Protein AF-0000000077100700 (afdb_homodimer)

Structure (mmCIF, N/CA/C/O backbone):
data_AF-0000000077100700-model_v1
#
loop_
_entity.id
_entity.type
_entity.pdbx_description
1 polymer 'GroES-like protein'
#
loop_
_atom_site.group_PDB
_atom_site.id
_atom_site.type_symbol
_atom_site.label_atom_id
_atom_site.label_alt_id
_atom_site.label_comp_id
_atom_site.label_asym_id
_atom_site.label_entity_id
_atom_site.label_seq_id
_atom_site.pdbx_PDB_ins_code
_atom_site.Cartn_x
_atom_site.Cartn_y
_atom_site.Cartn_z
_atom_site.occupancy
_atom_site.B_iso_or_equiv
_atom_site.auth_seq_id
_atom_site.auth_comp_id
_atom_site.auth_asym_id
_atom_site.auth_atom_id
_atom_site.pdbx_PDB_model_num
ATOM 1 N N . MET A 1 1 ? 23 -36.312 -25.469 1 82.31 1 MET A N 1
ATOM 2 C CA . MET A 1 1 ? 21.547 -36.406 -25.547 1 82.31 1 MET A CA 1
ATOM 3 C C . MET A 1 1 ? 20.938 -35.125 -26.078 1 82.31 1 MET A C 1
ATOM 5 O O . MET A 1 1 ? 21.453 -34.031 -25.812 1 82.31 1 MET A O 1
ATOM 9 N N . LYS A 1 2 ? 19.906 -35.25 -26.875 1 90.5 2 LYS A N 1
ATOM 10 C CA . LYS A 1 2 ? 19.281 -34.094 -27.453 1 90.5 2 LYS A CA 1
ATOM 11 C C . LYS A 1 2 ? 17.969 -33.75 -26.734 1 90.5 2 LYS A C 1
ATOM 13 O O . LYS A 1 2 ? 17.328 -34.625 -26.156 1 90.5 2 LYS A O 1
ATOM 18 N N . ARG A 1 3 ? 17.703 -32.438 -26.766 1 91 3 ARG A N 1
ATOM 19 C CA . ARG A 1 3 ? 16.406 -32 -26.266 1 91 3 ARG A CA 1
ATOM 20 C C . ARG A 1 3 ? 15.719 -31.078 -27.281 1 91 3 ARG A C 1
ATOM 22 O O . ARG A 1 3 ? 16.391 -30.422 -28.078 1 91 3 ARG A O 1
ATOM 29 N N . ARG A 1 4 ? 14.43 -31.141 -27.25 1 93.12 4 ARG A N 1
ATOM 30 C CA . ARG A 1 4 ? 13.609 -30.172 -27.969 1 93.12 4 ARG A CA 1
ATOM 31 C C . ARG A 1 4 ? 13.203 -29.016 -27.078 1 93.12 4 ARG A C 1
ATOM 33 O O . ARG A 1 4 ? 12.773 -29.219 -25.938 1 93.12 4 ARG A O 1
ATOM 40 N N . ILE A 1 5 ? 13.398 -27.797 -27.562 1 94.12 5 ILE A N 1
ATOM 41 C CA . ILE A 1 5 ? 13.094 -26.609 -26.766 1 94.12 5 ILE A CA 1
ATOM 42 C C . ILE A 1 5 ? 12.273 -25.625 -27.594 1 94.12 5 ILE A C 1
ATOM 44 O O . ILE A 1 5 ? 12.547 -25.422 -28.781 1 94.12 5 ILE A O 1
ATOM 48 N N . ALA A 1 6 ? 11.242 -25.156 -27.031 1 96.38 6 ALA A N 1
ATOM 49 C CA . ALA A 1 6 ? 10.461 -24.078 -27.625 1 96.38 6 ALA A CA 1
ATOM 50 C C . ALA A 1 6 ? 10.906 -22.719 -27.078 1 96.38 6 ALA A C 1
ATOM 52 O O . ALA A 1 6 ? 10.773 -22.453 -25.875 1 96.38 6 ALA A O 1
ATOM 53 N N . LYS A 1 7 ? 11.391 -21.844 -27.891 1 96.19 7 LYS A N 1
ATOM 54 C CA . LYS A 1 7 ? 11.836 -20.516 -27.484 1 96.19 7 LYS A CA 1
ATOM 55 C C . LYS A 1 7 ? 11.023 -19.422 -28.172 1 96.19 7 LYS A C 1
ATOM 57 O O . LYS A 1 7 ? 10.578 -19.609 -29.312 1 96.19 7 LYS A O 1
ATOM 62 N N . LEU A 1 8 ? 10.773 -18.344 -27.422 1 96.38 8 LEU A N 1
ATOM 63 C CA . LEU A 1 8 ? 10.266 -17.125 -28.062 1 96.38 8 LEU A CA 1
ATOM 64 C C . LEU A 1 8 ? 11.328 -16.484 -28.953 1 96.38 8 LEU A C 1
ATOM 66 O O . LEU A 1 8 ? 12.445 -16.234 -28.5 1 96.38 8 LEU A O 1
ATOM 70 N N . THR A 1 9 ? 11.039 -16.266 -30.188 1 97.06 9 THR A N 1
ATOM 71 C CA . THR A 1 9 ? 11.953 -15.602 -31.109 1 97.06 9 THR A CA 1
ATOM 72 C C . THR A 1 9 ? 11.484 -14.188 -31.422 1 97.06 9 THR A C 1
ATOM 74 O O . THR A 1 9 ? 12.148 -13.453 -32.156 1 97.06 9 THR A O 1
ATOM 77 N N . GLY A 1 10 ? 10.461 -13.828 -30.953 1 96.12 10 GLY A N 1
ATOM 78 C CA . GLY A 1 10 ? 9.789 -12.539 -30.984 1 96.12 10 GLY A CA 1
ATOM 79 C C . GLY A 1 10 ? 8.5 -12.516 -30.172 1 96.12 10 GLY A C 1
ATOM 80 O O . GLY A 1 10 ? 8.125 -13.523 -29.578 1 96.12 10 GLY A O 1
ATOM 81 N N . PRO A 1 11 ? 7.891 -11.336 -30.172 1 95.69 11 PRO A N 1
ATOM 82 C CA . PRO A 1 11 ? 6.613 -11.305 -29.453 1 95.69 11 PRO A CA 1
ATOM 83 C C . PRO A 1 11 ? 5.613 -12.328 -29.984 1 95.69 11 PRO A C 1
ATOM 85 O O . PRO A 1 11 ? 5.406 -12.43 -31.203 1 95.69 11 PRO A O 1
ATOM 88 N N . LYS A 1 12 ? 5.121 -13.148 -29.125 1 96.25 12 LYS A N 1
ATOM 89 C CA . LYS A 1 12 ? 4.035 -14.102 -29.359 1 96.25 12 LYS A CA 1
ATOM 90 C C . LYS A 1 12 ? 4.449 -15.172 -30.359 1 96.25 12 LYS A C 1
ATOM 92 O O . LYS A 1 12 ? 3.598 -15.797 -31 1 96.25 12 LYS A O 1
ATOM 97 N N . THR A 1 13 ? 5.789 -15.375 -30.516 1 96.88 13 THR A N 1
ATOM 98 C CA . THR A 1 13 ? 6.25 -16.297 -31.547 1 96.88 13 THR A CA 1
ATOM 99 C C . THR A 1 13 ? 7.188 -17.344 -30.938 1 96.88 13 THR A C 1
ATOM 101 O O . THR A 1 13 ? 8.352 -17.047 -30.672 1 96.88 13 THR A O 1
ATOM 104 N N . PHE A 1 14 ? 6.664 -18.562 -30.859 1 97.06 14 PHE A N 1
ATOM 105 C CA . PHE A 1 14 ? 7.488 -19.688 -30.438 1 97.06 14 PHE A CA 1
ATOM 106 C C . PHE A 1 14 ? 8.086 -20.406 -31.625 1 97.06 14 PHE A C 1
ATOM 108 O O . PHE A 1 14 ? 7.406 -20.594 -32.656 1 97.06 14 PHE A O 1
ATOM 115 N N . GLU A 1 15 ? 9.289 -20.75 -31.531 1 97.19 15 GLU A N 1
ATOM 116 C CA . GLU A 1 15 ? 9.953 -21.656 -32.469 1 97.19 15 GLU A CA 1
ATOM 117 C C . GLU A 1 15 ? 10.617 -22.812 -31.734 1 97.19 15 GLU A C 1
ATOM 119 O O . GLU A 1 15 ? 11.141 -22.641 -30.625 1 97.19 15 GLU A O 1
ATOM 124 N N . PHE A 1 16 ? 10.617 -23.984 -32.406 1 96.75 16 PHE A N 1
ATOM 125 C CA . PHE A 1 16 ? 11.203 -25.188 -31.812 1 96.75 16 PHE A CA 1
ATOM 126 C C . PHE A 1 16 ? 12.625 -25.391 -32.312 1 96.75 16 PHE A C 1
ATOM 128 O O . PHE A 1 16 ? 12.891 -25.234 -33.5 1 96.75 16 PHE A O 1
ATOM 135 N N . PHE A 1 17 ? 13.43 -25.688 -31.391 1 95.44 17 PHE A N 1
ATOM 136 C CA . PHE A 1 17 ? 14.82 -26 -31.688 1 95.44 17 PHE A CA 1
ATOM 137 C C . PHE A 1 17 ? 15.203 -27.359 -31.125 1 95.44 17 PHE A C 1
ATOM 139 O O . PHE A 1 17 ? 14.609 -27.828 -30.156 1 95.44 17 PHE A O 1
ATOM 146 N N . GLU A 1 18 ? 16.141 -28 -31.828 1 94.75 18 GLU A N 1
ATOM 147 C CA . GLU A 1 18 ? 16.828 -29.172 -31.281 1 94.75 18 GLU A CA 1
ATOM 148 C C . GLU A 1 18 ? 18.219 -28.812 -30.797 1 94.75 18 GLU A C 1
ATOM 150 O O . GLU A 1 18 ? 19.016 -28.25 -31.547 1 94.75 18 GLU A O 1
ATOM 155 N N . GLU A 1 19 ? 18.375 -29.125 -29.5 1 93.19 19 GLU A N 1
ATOM 156 C CA . GLU A 1 19 ? 19.672 -28.781 -28.922 1 93.19 19 GLU A CA 1
ATOM 157 C C . GLU A 1 19 ? 20.297 -29.984 -28.219 1 93.19 19 GLU A C 1
ATOM 159 O O . GLU A 1 19 ? 19.578 -30.891 -27.766 1 93.19 19 GLU A O 1
ATOM 164 N N . ASP A 1 20 ? 21.656 -29.969 -28.234 1 93.69 20 ASP A N 1
ATOM 165 C CA . ASP A 1 20 ? 22.375 -30.953 -27.406 1 93.69 20 ASP A CA 1
ATOM 166 C C . ASP A 1 20 ? 22.359 -30.531 -25.938 1 93.69 20 ASP A C 1
ATOM 168 O O . ASP A 1 20 ? 22.578 -29.359 -25.609 1 93.69 20 ASP A O 1
ATOM 172 N N . LEU A 1 21 ? 22.062 -31.5 -25.125 1 93.19 21 LEU A N 1
ATOM 173 C CA . LEU A 1 21 ? 22.156 -31.219 -23.688 1 93.19 21 LEU A CA 1
ATOM 174 C C . LEU A 1 21 ? 23.625 -31.188 -23.25 1 93.19 21 LEU A C 1
ATOM 176 O O . LEU A 1 21 ? 24.406 -32.062 -23.641 1 93.19 21 LEU A O 1
ATOM 180 N N . PRO A 1 22 ? 23.922 -30.172 -22.5 1 91.31 22 PRO A N 1
ATOM 181 C CA . PRO A 1 22 ? 25.281 -30.203 -21.938 1 91.31 22 PRO A CA 1
ATOM 182 C C . PRO A 1 22 ? 25.5 -31.391 -21 1 91.31 22 PRO A C 1
ATOM 184 O O . PRO A 1 22 ? 24.547 -32.031 -20.547 1 91.31 22 PRO A O 1
ATOM 187 N N . GLU A 1 23 ? 26.766 -31.594 -20.797 1 93.94 23 GLU A N 1
ATOM 188 C CA . GLU A 1 23 ? 27.094 -32.625 -19.828 1 93.94 23 GLU A CA 1
ATOM 189 C C . GLU A 1 23 ? 26.609 -32.25 -18.438 1 93.94 23 GLU A C 1
ATOM 191 O O . GLU A 1 23 ? 26.719 -31.078 -18.031 1 93.94 23 GLU A O 1
ATOM 196 N N . LEU A 1 24 ? 26.062 -33.219 -17.766 1 95.5 24 LEU A N 1
ATOM 197 C CA . LEU A 1 24 ? 25.578 -33 -16.406 1 95.5 24 LEU A CA 1
ATOM 198 C C . LEU A 1 24 ? 26.719 -32.812 -15.43 1 95.5 24 LEU A C 1
ATOM 200 O O . LEU A 1 24 ? 27.609 -33.656 -15.312 1 95.5 24 LEU A O 1
ATOM 204 N N . LYS A 1 25 ? 26.734 -31.641 -14.68 1 95.25 25 LYS A N 1
ATOM 205 C CA . LYS A 1 25 ? 27.766 -31.359 -13.688 1 95.25 25 LYS A CA 1
ATOM 206 C C . LYS A 1 25 ? 27.5 -32.094 -12.383 1 95.25 25 LYS A C 1
ATOM 208 O O . LYS A 1 25 ? 26.406 -32.656 -12.18 1 95.25 25 LYS A O 1
ATOM 213 N N . SER A 1 26 ? 28.484 -32.125 -11.5 1 96.06 26 SER A N 1
ATOM 214 C CA . SER A 1 26 ? 28.438 -32.938 -10.289 1 96.06 26 SER A CA 1
ATOM 215 C C . SER A 1 26 ? 27.328 -32.469 -9.359 1 96.06 26 SER A C 1
ATOM 217 O O . SER A 1 26 ? 26.781 -33.281 -8.602 1 96.06 26 SER A O 1
ATOM 219 N N . ASP A 1 27 ? 26.938 -31.297 -9.398 1 95.69 27 ASP A N 1
ATOM 220 C CA . ASP A 1 27 ? 25.953 -30.75 -8.469 1 95.69 27 ASP A CA 1
ATOM 221 C C . ASP A 1 27 ? 24.609 -30.484 -9.156 1 95.69 27 ASP A C 1
ATOM 223 O O . ASP A 1 27 ? 23.766 -29.766 -8.633 1 95.69 27 ASP A O 1
ATOM 227 N N . GLU A 1 28 ? 24.438 -31.062 -10.289 1 96.75 28 GLU A N 1
ATOM 228 C CA . GLU A 1 28 ? 23.25 -30.797 -11.086 1 96.75 28 GLU A CA 1
ATOM 229 C C . GLU A 1 28 ? 22.359 -32.031 -11.18 1 96.75 28 GLU A C 1
ATOM 231 O O . GLU A 1 28 ? 22.797 -33.156 -10.883 1 96.75 28 GLU A O 1
ATOM 236 N N . ILE A 1 29 ? 21.125 -31.797 -11.531 1 96.88 29 ILE A N 1
ATOM 237 C CA . ILE A 1 29 ? 20.141 -32.844 -11.789 1 96.88 29 ILE A CA 1
ATOM 238 C C . ILE A 1 29 ? 19.531 -32.656 -13.18 1 96.88 29 ILE A C 1
ATOM 240 O O . ILE A 1 29 ? 19.344 -31.531 -13.625 1 96.88 29 ILE A O 1
ATOM 244 N N . LEU A 1 30 ? 19.328 -33.75 -13.852 1 96.88 30 LEU A N 1
ATOM 245 C CA . LEU A 1 30 ? 18.578 -33.781 -15.109 1 96.88 30 LEU A CA 1
ATOM 246 C C . LEU A 1 30 ? 17.109 -34.094 -14.867 1 96.88 30 LEU A C 1
ATOM 248 O O . LEU A 1 30 ? 16.797 -35.156 -14.32 1 96.88 30 LEU A O 1
ATOM 252 N N . LEU A 1 31 ? 16.266 -33.219 -15.242 1 96.75 31 LEU A N 1
ATOM 253 C CA . LEU A 1 31 ? 14.828 -33.375 -15.023 1 96.75 31 LEU A CA 1
ATOM 254 C C . LEU A 1 31 ? 14.109 -33.688 -16.328 1 96.75 31 LEU A C 1
ATOM 256 O O . LEU A 1 31 ? 14.359 -33.062 -17.359 1 96.75 31 LEU A O 1
ATOM 260 N N . LYS A 1 32 ? 13.352 -34.688 -16.234 1 97 32 LYS A N 1
ATOM 261 C CA . LYS A 1 32 ? 12.375 -34.938 -17.297 1 97 32 LYS A CA 1
ATOM 262 C C . LYS A 1 32 ? 11.031 -34.312 -16.969 1 97 32 LYS A C 1
ATOM 264 O O . LYS A 1 32 ? 10.352 -34.719 -16.016 1 97 32 LYS A O 1
ATOM 269 N N . MET A 1 33 ? 10.609 -33.406 -17.781 1 97.44 33 MET A N 1
ATOM 270 C CA . MET A 1 33 ? 9.422 -32.594 -17.5 1 97.44 33 MET A CA 1
ATOM 271 C C . MET A 1 33 ? 8.156 -33.438 -17.656 1 97.44 33 MET A C 1
ATOM 273 O O . MET A 1 33 ? 8.047 -34.25 -18.578 1 97.44 33 MET A O 1
ATOM 277 N N . VAL A 1 34 ? 7.25 -33.281 -16.719 1 97.88 34 VAL A N 1
ATOM 278 C CA . VAL A 1 34 ? 5.934 -33.906 -16.766 1 97.88 34 VAL A CA 1
ATOM 279 C C . VAL A 1 34 ? 4.879 -32.875 -17.141 1 97.88 34 VAL A C 1
ATOM 281 O O . VAL A 1 34 ? 4.074 -33.094 -18.047 1 97.88 34 VAL A O 1
ATOM 284 N N . SER A 1 35 ? 4.938 -31.797 -16.469 1 98.06 35 SER A N 1
ATOM 285 C CA . SER A 1 35 ? 4.051 -30.672 -16.766 1 98.06 35 SER A CA 1
ATOM 286 C C . SER A 1 35 ? 4.656 -29.359 -16.297 1 98.06 35 SER A C 1
ATOM 288 O O . SER A 1 35 ? 5.648 -29.344 -15.57 1 98.06 35 SER A O 1
ATOM 290 N N . ALA A 1 36 ? 4.164 -28.266 -16.766 1 98.06 36 ALA A N 1
ATOM 291 C CA . ALA A 1 36 ? 4.492 -26.906 -16.328 1 98.06 36 ALA A CA 1
ATOM 292 C C . ALA A 1 36 ? 3.254 -26.016 -16.328 1 98.06 36 ALA A C 1
ATOM 294 O O . ALA A 1 36 ? 2.51 -25.969 -17.312 1 98.06 36 ALA A O 1
ATOM 295 N N . GLY A 1 37 ? 3.061 -25.391 -15.219 1 97.75 37 GLY A N 1
ATOM 296 C CA . GLY A 1 37 ? 1.892 -24.531 -15.109 1 97.75 37 GLY A CA 1
ATOM 297 C C . GLY A 1 37 ? 2.018 -23.25 -15.914 1 97.75 37 GLY A C 1
ATOM 298 O O . GLY A 1 37 ? 3.094 -22.641 -15.969 1 97.75 37 GLY A O 1
ATOM 299 N N . LEU A 1 38 ? 0.9 -22.891 -16.547 1 96.62 38 LEU A N 1
ATOM 300 C CA . LEU A 1 38 ? 0.813 -21.594 -17.203 1 96.62 38 LEU A CA 1
ATOM 301 C C . LEU A 1 38 ? 0.55 -20.484 -16.203 1 96.62 38 LEU A C 1
ATOM 303 O O . LEU A 1 38 ? -0.327 -20.609 -15.344 1 96.62 38 LEU A O 1
ATOM 307 N N . CYS A 1 39 ? 1.289 -19.453 -16.281 1 92.94 39 CYS A N 1
ATOM 308 C CA . CYS A 1 39 ? 1.167 -18.359 -15.32 1 92.94 39 CYS A CA 1
ATOM 309 C C . CYS A 1 39 ? 1.046 -17.016 -16.031 1 92.94 39 CYS A C 1
ATOM 311 O O . CYS A 1 39 ? 1.81 -16.734 -16.953 1 92.94 39 CYS A O 1
ATOM 313 N N . HIS A 1 40 ? 0.16 -16.156 -15.562 1 88.19 40 HIS A N 1
ATOM 314 C CA . HIS A 1 40 ? -0.068 -14.844 -16.156 1 88.19 40 HIS A CA 1
ATOM 315 C C . HIS A 1 40 ? 1.172 -13.961 -16.047 1 88.19 40 HIS A C 1
ATOM 317 O O . HIS A 1 40 ? 1.341 -13.023 -16.828 1 88.19 40 HIS A O 1
ATOM 323 N N . SER A 1 41 ? 2.043 -14.227 -15.094 1 84.12 41 SER A N 1
ATOM 324 C CA . SER A 1 41 ? 3.254 -13.438 -14.93 1 84.12 41 SER A CA 1
ATOM 325 C C . SER A 1 41 ? 4.211 -13.633 -16.109 1 84.12 41 SER A C 1
ATOM 327 O O . SER A 1 41 ? 5.168 -12.875 -16.266 1 84.12 41 SER A O 1
ATOM 329 N N . ASP A 1 42 ? 3.971 -14.578 -16.969 1 89 42 ASP A N 1
ATOM 330 C CA . ASP A 1 42 ? 4.805 -14.828 -18.141 1 89 42 ASP A CA 1
ATOM 331 C C . ASP A 1 42 ? 4.324 -14.016 -19.344 1 89 42 ASP A C 1
ATOM 333 O O . ASP A 1 42 ? 5.012 -13.938 -20.359 1 89 42 ASP A O 1
ATOM 337 N N . ILE A 1 43 ? 3.182 -13.367 -19.203 1 88.81 43 ILE A N 1
ATOM 338 C CA . ILE A 1 43 ? 2.523 -12.742 -20.344 1 88.81 43 ILE A CA 1
ATOM 339 C C . ILE A 1 43 ? 3.363 -11.562 -20.844 1 88.81 43 ILE A C 1
ATOM 341 O O . ILE A 1 43 ? 3.562 -11.406 -22.062 1 88.81 43 ILE A O 1
ATOM 345 N N . PRO A 1 44 ? 3.877 -10.758 -19.922 1 85.5 44 PRO A N 1
ATOM 346 C CA . PRO A 1 44 ? 4.691 -9.656 -20.438 1 85.5 44 PRO A CA 1
ATOM 347 C C . PRO A 1 44 ? 5.859 -10.141 -21.297 1 85.5 44 PRO A C 1
ATOM 349 O O . PRO A 1 44 ? 6.148 -9.555 -22.344 1 85.5 44 PRO A O 1
ATOM 352 N N . ALA A 1 45 ? 6.496 -11.164 -20.891 1 88.19 45 ALA A N 1
ATOM 353 C CA . ALA A 1 45 ? 7.574 -11.734 -21.688 1 88.19 45 ALA A CA 1
ATOM 354 C C . ALA A 1 45 ? 7.051 -12.289 -23.016 1 88.19 45 ALA A C 1
ATOM 356 O O . ALA A 1 45 ? 7.652 -12.07 -24.062 1 88.19 45 ALA A O 1
ATOM 357 N N . TYR A 1 46 ? 5.953 -12.945 -23 1 92.75 46 TYR A N 1
ATOM 358 C CA . TYR A 1 46 ? 5.316 -13.492 -24.188 1 92.75 46 TYR A CA 1
ATOM 359 C C . TYR A 1 46 ? 4.961 -12.391 -25.172 1 92.75 46 TYR A C 1
ATOM 361 O O . TYR A 1 46 ? 5.18 -12.531 -26.375 1 92.75 46 TYR A O 1
ATOM 369 N N . MET A 1 47 ? 4.484 -11.297 -24.594 1 91.75 47 MET A N 1
ATOM 370 C CA . MET A 1 47 ? 4.047 -10.172 -25.422 1 91.75 47 MET A CA 1
ATOM 371 C C . MET A 1 47 ? 5.238 -9.336 -25.891 1 91.75 47 MET A C 1
ATOM 373 O O . MET A 1 47 ? 5.098 -8.469 -26.75 1 91.75 47 MET A O 1
ATOM 377 N N . GLY A 1 48 ? 6.387 -9.539 -25.297 1 89.88 48 GLY A N 1
ATOM 378 C CA . GLY A 1 48 ? 7.586 -8.797 -25.672 1 89.88 48 GLY A CA 1
ATOM 379 C C . GLY A 1 48 ? 7.672 -7.438 -25.016 1 89.88 48 GLY A C 1
ATOM 380 O O . GLY A 1 48 ? 8.406 -6.562 -25.484 1 89.88 48 GLY A O 1
ATOM 381 N N . THR A 1 49 ? 6.898 -7.215 -23.953 1 84.69 49 THR A N 1
ATOM 382 C CA . THR A 1 49 ? 6.863 -5.902 -23.328 1 84.69 49 THR A CA 1
ATOM 383 C C . THR A 1 49 ? 7.93 -5.801 -22.234 1 84.69 49 THR A C 1
ATOM 385 O O . THR A 1 49 ? 8.586 -4.766 -22.094 1 84.69 49 THR A O 1
ATOM 388 N N . SER A 1 50 ? 8.109 -6.793 -21.484 1 81.12 50 SER A N 1
ATOM 389 C CA . SER A 1 50 ? 9.102 -6.754 -20.406 1 81.12 50 SER A CA 1
ATOM 390 C C . SER A 1 50 ? 9.508 -8.164 -19.969 1 81.12 50 SER A C 1
ATOM 392 O O . SER A 1 50 ? 8.82 -9.133 -20.297 1 81.12 50 SER A O 1
ATOM 394 N N . ALA A 1 51 ? 10.648 -8.18 -19.391 1 78.5 51 ALA A N 1
ATOM 395 C CA . ALA A 1 51 ? 11.18 -9.391 -18.766 1 78.5 51 ALA A CA 1
ATOM 396 C C . ALA A 1 51 ? 11.906 -9.07 -17.469 1 78.5 51 ALA A C 1
ATOM 398 O O . ALA A 1 51 ? 12.18 -7.906 -17.172 1 78.5 51 ALA A O 1
ATOM 399 N N . MET A 1 52 ? 11.969 -10.117 -16.688 1 74.56 52 MET A N 1
ATOM 400 C CA . MET A 1 52 ? 12.758 -9.945 -15.469 1 74.56 52 MET A CA 1
ATOM 401 C C . MET A 1 52 ? 14.242 -10.117 -15.75 1 74.56 52 MET A C 1
ATOM 403 O O . MET A 1 52 ? 14.633 -10.984 -16.531 1 74.56 52 MET A O 1
ATOM 407 N N . GLY A 1 53 ? 14.992 -9.188 -15.242 1 73.75 53 GLY A N 1
ATOM 408 C CA . GLY A 1 53 ? 16.438 -9.219 -15.414 1 73.75 53 GLY A CA 1
ATOM 409 C C . GLY A 1 53 ? 17.172 -8.305 -14.453 1 73.75 53 GLY A C 1
ATOM 410 O O . GLY A 1 53 ? 16.656 -7.992 -13.375 1 73.75 53 GLY A O 1
ATOM 411 N N . ARG A 1 54 ? 18.344 -8.086 -14.656 1 74.81 54 ARG A N 1
ATOM 412 C CA . ARG A 1 54 ? 19.172 -7.227 -13.805 1 74.81 54 ARG A CA 1
ATOM 413 C C . ARG A 1 54 ? 19.484 -5.906 -14.508 1 74.81 54 ARG A C 1
ATOM 415 O O . ARG A 1 54 ? 19.719 -5.879 -15.719 1 74.81 54 ARG A O 1
ATOM 422 N N . ASN A 1 55 ? 19.359 -4.84 -13.719 1 72.19 55 ASN A N 1
ATOM 423 C CA . ASN A 1 55 ? 19.719 -3.541 -14.266 1 72.19 55 ASN A CA 1
ATOM 424 C C . ASN A 1 55 ? 21.234 -3.346 -14.289 1 72.19 55 ASN A C 1
ATOM 426 O O . ASN A 1 55 ? 21.984 -4.234 -13.883 1 72.19 55 ASN A O 1
ATOM 430 N N . PRO A 1 56 ? 21.656 -2.24 -14.836 1 73 56 PRO A N 1
ATOM 431 C CA . PRO A 1 56 ? 23.094 -2.002 -14.961 1 73 56 PRO A CA 1
ATOM 432 C C . PRO A 1 56 ? 23.797 -1.961 -13.602 1 73 56 PRO A C 1
ATOM 434 O O . PRO A 1 56 ? 25.016 -2.178 -13.531 1 73 56 PRO A O 1
ATOM 437 N N . LEU A 1 57 ? 23.094 -1.67 -12.578 1 71.5 57 LEU A N 1
ATOM 438 C CA . LEU A 1 57 ? 23.688 -1.606 -11.25 1 71.5 57 LEU A CA 1
ATOM 439 C C . LEU A 1 57 ? 23.734 -2.988 -10.602 1 71.5 57 LEU A C 1
ATOM 441 O O . LEU A 1 57 ? 24.25 -3.148 -9.5 1 71.5 57 LEU A O 1
ATOM 445 N N . GLY A 1 58 ? 23.125 -3.984 -11.281 1 69.06 58 GLY A N 1
ATOM 446 C CA . GLY A 1 58 ? 23.25 -5.367 -10.844 1 69.06 58 GLY A CA 1
ATOM 447 C C . GLY A 1 58 ? 22.062 -5.836 -10.016 1 69.06 58 GLY A C 1
ATOM 448 O O . GLY A 1 58 ? 22.031 -6.969 -9.539 1 69.06 58 GLY A O 1
ATOM 449 N N . TYR A 1 59 ? 21.109 -4.934 -9.945 1 70.12 59 TYR A N 1
ATOM 450 C CA . TYR A 1 59 ? 19.938 -5.336 -9.172 1 70.12 59 TYR A CA 1
ATOM 451 C C . TYR A 1 59 ? 18.812 -5.797 -10.086 1 70.12 59 TYR A C 1
ATOM 453 O O . TYR A 1 59 ? 18.797 -5.469 -11.273 1 70.12 59 TYR A O 1
ATOM 461 N N . GLU A 1 60 ? 17.969 -6.656 -9.555 1 69.94 60 GLU A N 1
ATOM 462 C CA . GLU A 1 60 ? 16.828 -7.145 -10.32 1 69.94 60 GLU A CA 1
ATOM 463 C C . GLU A 1 60 ? 15.93 -5.996 -10.773 1 69.94 60 GLU A C 1
ATOM 465 O O . GLU A 1 60 ? 15.688 -5.055 -10.008 1 69.94 60 GLU A O 1
ATOM 470 N N . ASP A 1 61 ? 15.633 -5.984 -12.008 1 74.31 61 ASP A N 1
ATOM 471 C CA . ASP A 1 61 ? 14.797 -4.953 -12.609 1 74.31 61 ASP A CA 1
ATOM 472 C C . ASP A 1 61 ? 14.023 -5.508 -13.805 1 74.31 61 ASP A C 1
ATOM 474 O O . ASP A 1 61 ? 14.234 -6.652 -14.211 1 74.31 61 ASP A O 1
ATOM 478 N N . VAL A 1 62 ? 13.102 -4.723 -14.266 1 74.88 62 VAL A N 1
ATOM 479 C CA . VAL A 1 62 ? 12.398 -5.023 -15.508 1 74.88 62 VAL A CA 1
ATOM 480 C C . VAL A 1 62 ? 13.266 -4.621 -16.703 1 74.88 62 VAL A C 1
ATOM 482 O O . VAL A 1 62 ? 13.773 -3.496 -16.766 1 74.88 62 VAL A O 1
ATOM 485 N N . VAL A 1 63 ? 13.5 -5.582 -17.531 1 80.75 63 VAL A N 1
ATOM 486 C CA . VAL A 1 63 ? 14.336 -5.316 -18.703 1 80.75 63 VAL A CA 1
ATOM 487 C C . VAL A 1 63 ? 13.57 -5.68 -19.984 1 80.75 63 VAL A C 1
ATOM 489 O O . VAL A 1 63 ? 12.484 -6.254 -19.922 1 80.75 63 VAL A O 1
ATOM 492 N N . LYS A 1 64 ? 14.156 -5.23 -21.047 1 84.19 64 LYS A N 1
ATOM 493 C CA . LYS A 1 64 ? 13.625 -5.668 -22.344 1 84.19 64 LYS A CA 1
ATOM 494 C C . LYS A 1 64 ? 13.953 -7.137 -22.594 1 84.19 64 LYS A C 1
ATOM 496 O O . LYS A 1 64 ? 15.055 -7.59 -22.297 1 84.19 64 LYS A O 1
ATOM 501 N N . PRO A 1 65 ? 12.922 -7.848 -23.172 1 88.38 65 PRO A N 1
ATOM 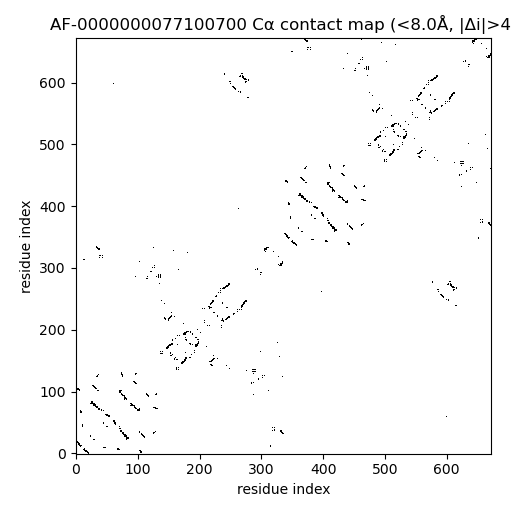502 C CA . PRO A 1 65 ? 13.211 -9.25 -23.5 1 88.38 65 PRO A CA 1
ATOM 503 C C . PRO A 1 65 ? 14.344 -9.398 -24.5 1 88.38 65 PRO A C 1
ATOM 505 O O . PRO A 1 65 ? 14.469 -8.594 -25.438 1 88.38 65 PRO A O 1
ATOM 508 N N . HIS A 1 66 ? 15.133 -10.375 -24.281 1 90.31 66 HIS A N 1
ATOM 509 C CA . HIS A 1 66 ? 16.203 -10.742 -25.203 1 90.31 66 HIS A CA 1
ATOM 510 C C . HIS A 1 66 ? 15.922 -12.086 -25.875 1 90.31 66 HIS A C 1
ATOM 512 O O . HIS A 1 66 ? 16.016 -13.133 -25.234 1 90.31 66 HIS A O 1
ATOM 518 N N . TYR A 1 67 ? 15.734 -12.047 -27.188 1 92.94 67 TYR A N 1
ATOM 519 C CA . TYR A 1 67 ? 15.367 -13.25 -27.922 1 92.94 67 TYR A CA 1
ATOM 520 C C . TYR A 1 67 ? 16.594 -13.93 -28.5 1 92.94 67 TYR A C 1
ATOM 522 O O . TYR A 1 67 ? 17.578 -13.273 -28.844 1 92.94 67 TYR A O 1
ATOM 530 N N . PRO A 1 68 ? 16.656 -15.297 -28.797 1 94 68 PRO A N 1
ATOM 531 C CA . PRO A 1 68 ? 15.586 -16.203 -28.359 1 94 68 PRO A CA 1
ATOM 532 C C . PRO A 1 68 ? 15.609 -16.469 -26.859 1 94 68 PRO A C 1
ATOM 534 O O . PRO A 1 68 ? 16.672 -16.438 -26.234 1 94 68 PRO A O 1
ATOM 537 N N . MET A 1 69 ? 14.469 -16.703 -26.281 1 92.81 69 MET A N 1
ATOM 538 C CA . MET A 1 69 ? 14.43 -16.953 -24.844 1 92.81 69 MET A CA 1
ATOM 539 C C . MET A 1 69 ? 13.367 -18 -24.5 1 92.81 69 MET A C 1
ATOM 541 O O . MET A 1 69 ? 12.328 -18.078 -25.156 1 92.81 69 MET A O 1
ATOM 545 N N . GLY A 1 70 ? 13.672 -18.828 -23.531 1 92.31 70 GLY A N 1
ATOM 546 C CA . GLY A 1 70 ? 12.672 -19.719 -22.938 1 92.31 70 GLY A CA 1
ATOM 547 C C . GLY A 1 70 ? 11.859 -19.047 -21.844 1 92.31 70 GLY A C 1
ATOM 548 O O . GLY A 1 70 ? 12.234 -17.984 -21.344 1 92.31 70 GLY A O 1
ATOM 549 N N . ILE A 1 71 ? 10.688 -19.703 -21.516 1 93.19 71 ILE A N 1
ATOM 550 C CA . ILE A 1 71 ? 9.852 -19.109 -20.484 1 93.19 71 ILE A CA 1
ATOM 551 C C . ILE A 1 71 ? 9.219 -20.219 -19.641 1 93.19 71 ILE A C 1
ATOM 553 O O . ILE A 1 71 ? 9.352 -21.406 -19.953 1 93.19 71 ILE A O 1
ATOM 557 N N . GLY A 1 72 ? 8.648 -19.797 -18.516 1 93.5 72 GLY A N 1
ATOM 558 C CA . GLY A 1 72 ? 8.008 -20.719 -17.594 1 93.5 72 GLY A CA 1
ATOM 559 C C . GLY A 1 72 ? 8.758 -20.859 -16.281 1 93.5 72 GLY A C 1
ATOM 560 O O . GLY A 1 72 ? 9.984 -20.75 -16.25 1 93.5 72 GLY A O 1
ATOM 561 N N . HIS A 1 73 ? 7.953 -21.203 -15.188 1 93.62 73 HIS A N 1
ATOM 562 C CA . HIS A 1 73 ? 8.625 -21.281 -13.898 1 93.62 73 HIS A CA 1
ATOM 563 C C . HIS A 1 73 ? 7.871 -22.203 -12.945 1 93.62 73 HIS A C 1
ATOM 565 O O . HIS A 1 73 ? 8.156 -22.219 -11.742 1 93.62 73 HIS A O 1
ATOM 571 N N . GLU A 1 74 ? 6.898 -22.984 -13.438 1 96.5 74 GLU A N 1
ATOM 572 C CA . GLU A 1 74 ? 6.09 -23.844 -12.586 1 96.5 74 GLU A CA 1
ATOM 573 C C . GLU A 1 74 ? 6.211 -25.312 -13 1 96.5 74 GLU A C 1
ATOM 575 O O . GLU A 1 74 ? 5.246 -25.906 -13.484 1 96.5 74 GLU A O 1
ATOM 580 N N . PRO A 1 75 ? 7.25 -25.938 -12.609 1 96.81 75 PRO A N 1
ATOM 581 C CA . PRO A 1 75 ? 7.52 -27.281 -13.125 1 96.81 75 PRO A CA 1
ATOM 582 C C . PRO A 1 75 ? 6.941 -28.391 -12.234 1 96.81 75 PRO A C 1
ATOM 584 O O . PRO A 1 75 ? 6.84 -28.203 -11.016 1 96.81 75 PRO A O 1
ATOM 587 N N . THR A 1 76 ? 6.555 -29.5 -12.828 1 98 76 THR A N 1
ATOM 588 C CA . THR A 1 76 ? 6.574 -30.844 -12.281 1 98 76 THR A CA 1
ATOM 589 C C . THR A 1 76 ? 7.438 -31.766 -13.133 1 98 76 THR A C 1
ATOM 591 O O . THR A 1 76 ? 7.402 -31.703 -14.359 1 98 76 THR A O 1
ATOM 594 N N . ALA A 1 77 ? 8.258 -32.531 -12.469 1 97.88 77 ALA A N 1
ATOM 595 C CA . ALA A 1 77 ? 9.219 -33.312 -13.242 1 97.88 77 ALA A CA 1
ATOM 596 C C . ALA A 1 77 ? 9.625 -34.594 -12.492 1 97.88 77 ALA A C 1
ATOM 598 O O . ALA A 1 77 ? 9.297 -34.75 -11.312 1 97.88 77 ALA A O 1
ATOM 599 N N . VAL A 1 78 ? 10.281 -35.438 -13.25 1 97.81 78 VAL A N 1
ATOM 600 C CA . VAL A 1 78 ? 10.922 -36.625 -12.68 1 97.81 78 VAL A CA 1
ATOM 601 C C . VAL A 1 78 ? 12.438 -36.531 -12.867 1 97.81 78 VAL A C 1
ATOM 603 O O . VAL A 1 78 ? 12.914 -36.125 -13.93 1 97.81 78 VAL A O 1
ATOM 606 N N . VAL A 1 79 ? 13.141 -36.844 -11.812 1 97.94 79 VAL A N 1
ATOM 607 C CA . VAL A 1 79 ? 14.602 -36.875 -11.906 1 97.94 79 VAL A CA 1
ATOM 608 C C . VAL A 1 79 ? 15.039 -38 -12.82 1 97.94 79 VAL A C 1
ATOM 610 O O . VAL A 1 79 ? 14.734 -39.188 -12.555 1 97.94 79 VAL A O 1
ATOM 613 N N . GLU A 1 80 ? 15.68 -37.656 -13.836 1 97.44 80 GLU A N 1
ATOM 614 C CA . GLU A 1 80 ? 16.156 -38.656 -14.781 1 97.44 80 GLU A CA 1
ATOM 615 C C . GLU A 1 80 ? 17.594 -39.094 -14.469 1 97.44 80 GLU A C 1
ATOM 617 O O . GLU A 1 80 ? 17.938 -40.25 -14.602 1 97.44 80 GLU A O 1
ATOM 622 N N . ALA A 1 81 ? 18.422 -38.125 -14.086 1 97.38 81 ALA A N 1
ATOM 623 C CA . ALA A 1 81 ? 19.812 -38.375 -13.711 1 97.38 81 ALA A CA 1
ATOM 624 C C . ALA A 1 81 ? 20.297 -37.344 -12.703 1 97.38 81 ALA A C 1
ATOM 626 O O . ALA A 1 81 ? 19.703 -36.281 -12.578 1 97.38 81 ALA A O 1
ATOM 627 N N . VAL A 1 82 ? 21.359 -37.75 -11.969 1 97.5 82 VAL A N 1
ATOM 628 C CA . VAL A 1 82 ? 21.922 -36.844 -10.984 1 97.5 82 VAL A CA 1
ATOM 629 C C . VAL A 1 82 ? 23.453 -36.844 -11.102 1 97.5 82 VAL A C 1
ATOM 631 O O . VAL A 1 82 ? 24.047 -37.844 -11.461 1 97.5 82 VAL A O 1
ATOM 634 N N . GLY A 1 83 ? 23.969 -35.625 -10.82 1 96.5 83 GLY A N 1
ATOM 635 C CA . GLY A 1 83 ? 25.422 -35.562 -10.703 1 96.5 83 GLY A CA 1
ATOM 636 C C . GLY A 1 83 ? 25.953 -36.312 -9.5 1 96.5 83 GLY A C 1
ATOM 637 O O . GLY A 1 83 ? 25.203 -36.594 -8.562 1 96.5 83 GLY A O 1
ATOM 638 N N . ASN A 1 84 ? 27.266 -36.5 -9.508 1 95.75 84 ASN A N 1
ATOM 639 C CA . ASN A 1 84 ? 27.891 -37.375 -8.516 1 95.75 84 ASN A CA 1
ATOM 640 C C . ASN A 1 84 ? 27.859 -36.781 -7.125 1 95.75 84 ASN A C 1
ATOM 642 O O . ASN A 1 84 ? 27.969 -37.469 -6.121 1 95.75 84 ASN A O 1
ATOM 646 N N . ALA A 1 85 ? 27.656 -35.469 -7.012 1 96.19 85 ALA A N 1
ATOM 647 C CA . ALA A 1 85 ? 27.688 -34.812 -5.711 1 96.19 85 ALA A CA 1
ATOM 648 C C . ALA A 1 85 ? 26.266 -34.594 -5.164 1 96.19 85 ALA A C 1
ATOM 650 O O . ALA A 1 85 ? 26.094 -34.156 -4.027 1 96.19 85 ALA A O 1
ATOM 651 N N . VAL A 1 86 ? 25.297 -34.969 -5.957 1 96 86 VAL A N 1
ATOM 652 C CA . VAL A 1 86 ? 23.906 -34.781 -5.543 1 96 86 VAL A CA 1
ATOM 653 C C . VAL A 1 86 ? 23.516 -35.938 -4.613 1 96 86 VAL A C 1
ATOM 655 O O . VAL A 1 86 ? 23.641 -37.094 -4.969 1 96 86 VAL A O 1
ATOM 658 N N . THR A 1 87 ? 23 -35.562 -3.398 1 94 87 THR A N 1
ATOM 659 C CA . THR A 1 87 ? 22.609 -36.594 -2.434 1 94 87 THR A CA 1
ATOM 660 C C . THR A 1 87 ? 21.125 -36.469 -2.098 1 94 87 THR A C 1
ATOM 662 O O . THR A 1 87 ? 20.531 -37.406 -1.567 1 94 87 THR A O 1
ATOM 665 N N . LYS A 1 88 ? 20.516 -35.438 -2.422 1 94.75 88 LYS A N 1
ATOM 666 C CA . LYS A 1 88 ? 19.141 -35.156 -2.01 1 94.75 88 LYS A CA 1
ATOM 667 C C . LYS A 1 88 ? 18.141 -35.844 -2.928 1 94.75 88 LYS A C 1
ATOM 669 O O . LYS A 1 88 ? 16.984 -36.062 -2.549 1 94.75 88 LYS A O 1
ATOM 674 N N . PHE A 1 89 ? 18.609 -36.219 -4.125 1 97.31 89 PHE A N 1
ATOM 675 C CA . PHE A 1 89 ? 17.703 -36.75 -5.137 1 97.31 89 PHE A CA 1
ATOM 676 C C . PHE A 1 89 ? 18.281 -38 -5.77 1 97.31 89 PHE A C 1
ATOM 678 O O . PHE A 1 89 ? 19.5 -38.219 -5.734 1 97.31 89 PHE A O 1
ATOM 685 N N . LYS A 1 90 ? 17.453 -38.844 -6.328 1 97.06 90 LYS A N 1
ATOM 686 C CA . LYS A 1 90 ? 17.828 -40 -7.137 1 97.06 90 LYS A CA 1
ATOM 687 C C . LYS A 1 90 ? 16.922 -40.125 -8.352 1 97.06 90 LYS A C 1
ATOM 689 O O . LYS A 1 90 ? 15.789 -39.625 -8.359 1 97.06 90 LYS A O 1
ATOM 694 N N . PRO A 1 91 ? 17.438 -40.812 -9.391 1 97.81 91 PRO A N 1
ATOM 695 C CA . PRO A 1 91 ? 16.578 -41.062 -10.555 1 97.81 91 PRO A CA 1
ATOM 696 C C . PRO A 1 91 ? 15.242 -41.688 -10.188 1 97.81 91 PRO A C 1
ATOM 698 O O . PRO A 1 91 ? 15.203 -42.625 -9.375 1 97.81 91 PRO A O 1
ATOM 701 N N . GLY A 1 92 ? 14.18 -41.156 -10.727 1 97.81 92 GLY A N 1
ATOM 702 C CA . GLY A 1 92 ? 12.852 -41.656 -10.438 1 97.81 92 GLY A CA 1
ATOM 703 C C . GLY A 1 92 ? 12.07 -40.781 -9.477 1 97.81 92 GLY A C 1
ATOM 704 O O . GLY A 1 92 ? 10.844 -40.906 -9.391 1 97.81 92 GLY A O 1
ATOM 705 N N . ASP A 1 93 ? 12.766 -39.938 -8.758 1 97.94 93 ASP A N 1
ATOM 706 C CA . ASP A 1 93 ? 12.086 -39.031 -7.824 1 97.94 93 ASP A CA 1
ATOM 707 C C . ASP A 1 93 ? 11.164 -38.094 -8.562 1 97.94 93 ASP A C 1
ATOM 709 O O . ASP A 1 93 ? 11.547 -37.5 -9.578 1 97.94 93 ASP A O 1
ATOM 713 N N . ARG A 1 94 ? 9.914 -37.969 -8.078 1 98.12 94 ARG A N 1
ATOM 714 C CA . ARG A 1 94 ? 9.016 -36.906 -8.516 1 98.12 94 ARG A CA 1
ATOM 715 C C . ARG A 1 94 ? 9.352 -35.562 -7.82 1 98.12 94 ARG A C 1
ATOM 717 O O . ARG A 1 94 ? 9.609 -35.562 -6.617 1 98.12 94 ARG A O 1
ATOM 724 N N . VAL A 1 95 ? 9.43 -34.469 -8.609 1 98.12 95 VAL A N 1
ATOM 725 C CA . VAL A 1 95 ? 9.852 -33.219 -8 1 98.12 95 VAL A CA 1
ATOM 726 C C . VAL A 1 95 ? 8.977 -32.062 -8.516 1 98.12 95 VAL A C 1
ATOM 728 O O . VAL A 1 95 ? 8.352 -32.188 -9.57 1 98.12 95 VAL A O 1
ATOM 731 N N . THR A 1 96 ? 8.914 -31.047 -7.754 1 97.75 96 THR A N 1
ATOM 732 C CA . THR A 1 96 ? 8.305 -29.766 -8.102 1 97.75 96 THR A CA 1
ATOM 733 C C . THR A 1 96 ? 9.117 -28.609 -7.52 1 97.75 96 THR A C 1
ATOM 735 O O . THR A 1 96 ? 10.156 -28.812 -6.898 1 97.75 96 THR A O 1
ATOM 738 N N . GLY A 1 97 ? 8.719 -27.375 -7.855 1 94.81 97 GLY A N 1
ATOM 739 C CA . GLY A 1 97 ? 9.422 -26.203 -7.371 1 94.81 97 GLY A CA 1
ATOM 740 C C . GLY A 1 97 ? 9.336 -25.016 -8.32 1 94.81 97 GLY A C 1
ATOM 741 O O . GLY A 1 97 ? 8.258 -24.703 -8.828 1 94.81 97 GLY A O 1
ATOM 742 N N . VAL A 1 98 ? 10.508 -24.328 -8.328 1 91.56 98 VAL A N 1
ATOM 743 C CA . VAL A 1 98 ? 10.602 -23.188 -9.234 1 91.56 98 VAL A CA 1
ATOM 744 C C . VAL A 1 98 ? 11.859 -23.297 -10.086 1 91.56 98 VAL A C 1
ATOM 746 O O . VAL A 1 98 ? 12.938 -23.625 -9.578 1 91.56 98 VAL A O 1
ATOM 749 N N . THR A 1 99 ? 11.703 -23.156 -11.352 1 88.44 99 THR A N 1
ATOM 750 C CA . THR A 1 99 ? 12.836 -23.109 -12.266 1 88.44 99 THR A CA 1
ATOM 751 C C . THR A 1 99 ? 12.477 -22.344 -13.539 1 88.44 99 THR A C 1
ATOM 753 O O . THR A 1 99 ? 11.328 -22.391 -13.992 1 88.44 99 THR A O 1
ATOM 756 N N . SER A 1 100 ? 13.453 -21.719 -14.031 1 86.31 100 SER A N 1
ATOM 757 C CA . SER A 1 100 ? 13.211 -20.906 -15.219 1 86.31 100 SER A CA 1
ATOM 758 C C . SER A 1 100 ? 13.148 -21.781 -16.469 1 86.31 100 SER A C 1
ATOM 760 O O . SER A 1 100 ? 13.734 -22.859 -16.516 1 86.31 100 SER A O 1
ATOM 762 N N . GLU A 1 101 ? 12.367 -21.406 -17.406 1 88.56 101 GLU A N 1
ATOM 763 C CA . GLU A 1 101 ? 12.281 -21.953 -18.75 1 88.56 101 GLU A CA 1
ATOM 764 C C . GLU A 1 101 ? 11.711 -23.359 -18.734 1 88.56 101 GLU A C 1
ATOM 766 O O . GLU A 1 101 ? 11.898 -24.125 -19.688 1 88.56 101 GLU A O 1
ATOM 771 N N . CYS A 1 102 ? 11.039 -23.703 -17.766 1 83.06 102 CYS A N 1
ATOM 772 C CA . CYS A 1 102 ? 10.578 -25.078 -17.609 1 83.06 102 CYS A CA 1
ATOM 773 C C . CYS A 1 102 ? 9.469 -25.391 -18.609 1 83.06 102 CYS A C 1
ATOM 775 O O . CYS A 1 102 ? 9.18 -26.562 -18.875 1 83.06 102 CYS A O 1
ATOM 777 N N . MET A 1 103 ? 8.859 -24.453 -19.141 1 87.88 103 MET A N 1
ATOM 778 C CA . MET A 1 103 ? 7.805 -24.688 -20.109 1 87.88 103 MET A CA 1
ATOM 779 C C . MET A 1 103 ? 8.391 -24.906 -21.5 1 87.88 103 MET A C 1
ATOM 781 O O . MET A 1 103 ? 7.691 -25.359 -22.406 1 87.88 103 MET A O 1
ATOM 785 N N . ALA A 1 104 ? 9.633 -24.672 -21.594 1 89.12 104 ALA A N 1
ATOM 786 C CA . ALA A 1 104 ? 10.211 -24.547 -22.938 1 89.12 104 ALA A CA 1
ATOM 787 C C . ALA A 1 104 ? 10.828 -25.859 -23.391 1 89.12 104 ALA A C 1
ATOM 789 O O . ALA A 1 104 ? 11.203 -26.016 -24.547 1 89.12 104 ALA A O 1
ATOM 790 N N . THR A 1 105 ? 10.945 -26.781 -22.5 1 91.81 105 THR A N 1
ATOM 791 C CA . THR A 1 105 ? 11.695 -27.969 -22.922 1 91.81 105 THR A CA 1
ATOM 792 C C . THR A 1 105 ? 11.219 -29.203 -22.172 1 91.81 105 THR A C 1
ATOM 794 O O . THR A 1 105 ? 10.734 -29.109 -21.047 1 91.81 105 THR A O 1
ATOM 797 N N . HIS A 1 106 ? 11.414 -30.375 -22.797 1 93.38 106 HIS A N 1
ATOM 798 C CA . HIS A 1 106 ? 11.016 -31.641 -22.172 1 93.38 106 HIS A CA 1
ATOM 799 C C . HIS A 1 106 ? 12.086 -32.125 -21.203 1 93.38 106 HIS A C 1
ATOM 801 O O . HIS A 1 106 ? 11.812 -33 -20.359 1 93.38 106 HIS A O 1
ATOM 807 N N . LYS A 1 107 ? 13.297 -31.625 -21.312 1 95 107 LYS A N 1
ATOM 808 C CA . LYS A 1 107 ? 14.391 -31.922 -20.391 1 95 107 LYS A CA 1
ATOM 809 C C . LYS A 1 107 ? 15.141 -30.656 -19.984 1 95 107 LYS A C 1
ATOM 811 O O . LYS A 1 107 ? 15.406 -29.797 -20.828 1 95 107 LYS A O 1
ATOM 816 N N . ILE A 1 108 ? 15.508 -30.609 -18.734 1 94.06 108 ILE A N 1
ATOM 817 C CA . ILE A 1 108 ? 16.234 -29.422 -18.281 1 94.06 108 ILE A CA 1
ATOM 818 C C . ILE A 1 108 ? 17.234 -29.812 -17.188 1 94.06 108 ILE A C 1
ATOM 820 O O . ILE A 1 108 ? 16.953 -30.688 -16.359 1 94.06 108 ILE A O 1
ATOM 824 N N . ILE A 1 109 ? 18.406 -29.266 -17.25 1 94.25 109 ILE A N 1
ATOM 825 C CA . ILE A 1 109 ? 19.438 -29.438 -16.234 1 94.25 109 ILE A CA 1
ATOM 826 C C . ILE A 1 109 ? 19.422 -28.266 -15.258 1 94.25 109 ILE A C 1
ATOM 828 O O . ILE A 1 109 ? 19.375 -27.109 -15.672 1 94.25 109 ILE A O 1
ATOM 832 N N . ARG A 1 110 ? 19.328 -28.594 -13.945 1 93 110 ARG A N 1
ATOM 833 C CA . ARG A 1 110 ? 19.297 -27.547 -12.922 1 93 110 ARG A CA 1
ATOM 834 C C . ARG A 1 110 ? 20.094 -27.969 -11.688 1 93 110 ARG A C 1
ATOM 836 O O . ARG A 1 110 ? 20.375 -29.156 -11.5 1 93 110 ARG A O 1
ATOM 843 N N . GLU A 1 111 ? 20.438 -26.859 -10.977 1 91.31 111 GLU A N 1
ATOM 844 C CA . GLU A 1 111 ? 20.922 -27.141 -9.625 1 91.31 111 GLU A CA 1
ATOM 845 C C . GLU A 1 111 ? 19.781 -27.578 -8.711 1 91.31 111 GLU A C 1
ATOM 847 O O . GLU A 1 111 ? 18.609 -27.453 -9.055 1 91.31 111 GLU A O 1
ATOM 852 N N . GLU A 1 112 ? 20.125 -28.125 -7.633 1 88.81 112 GLU A N 1
ATOM 853 C CA . GLU A 1 112 ? 19.156 -28.688 -6.703 1 88.81 112 GLU A CA 1
ATOM 854 C C . GLU A 1 112 ? 18.359 -27.594 -6.004 1 88.81 112 GLU A C 1
ATOM 856 O O . GLU A 1 112 ? 17.391 -27.875 -5.309 1 88.81 112 GLU A O 1
ATOM 861 N N . GLU A 1 113 ? 18.734 -26.406 -6.289 1 85.81 113 GLU A N 1
ATOM 862 C CA . GLU A 1 113 ? 18.141 -25.297 -5.547 1 85.81 113 GLU A CA 1
ATOM 863 C C . GLU A 1 113 ? 16.688 -25.094 -5.953 1 85.81 113 GLU A C 1
ATOM 865 O O . GLU A 1 113 ? 16.344 -25.203 -7.129 1 85.81 113 GLU A O 1
ATOM 870 N N . ARG A 1 114 ? 15.75 -24.922 -5.012 1 89.56 114 ARG A N 1
ATOM 871 C CA . ARG A 1 114 ? 14.336 -24.594 -5.148 1 89.56 114 ARG A CA 1
ATOM 872 C C . ARG A 1 114 ? 13.562 -25.734 -5.793 1 89.56 114 ARG A C 1
ATOM 874 O O . ARG A 1 114 ? 12.625 -25.5 -6.555 1 89.56 114 ARG A O 1
ATOM 881 N N . ILE A 1 115 ? 14.094 -26.891 -5.652 1 95 115 ILE A N 1
ATOM 882 C CA . ILE A 1 115 ? 13.422 -28.109 -6.09 1 95 115 ILE A CA 1
ATOM 883 C C . ILE A 1 115 ? 13.086 -28.969 -4.879 1 95 115 ILE A C 1
ATOM 885 O O . ILE A 1 115 ? 13.914 -29.125 -3.977 1 95 115 ILE A O 1
ATOM 889 N N . LEU A 1 116 ? 11.883 -29.484 -4.871 1 96.81 116 LEU A N 1
ATOM 890 C CA . LEU A 1 116 ? 11.391 -30.297 -3.762 1 96.81 116 LEU A CA 1
ATOM 891 C C . LEU A 1 116 ? 10.93 -31.656 -4.246 1 96.81 116 LEU A C 1
ATOM 893 O O . LEU A 1 116 ? 10.258 -31.766 -5.273 1 96.81 116 LEU A O 1
ATOM 897 N N . ARG A 1 117 ? 11.312 -32.656 -3.492 1 97.31 117 ARG A N 1
ATOM 898 C CA . ARG A 1 117 ? 10.781 -34 -3.75 1 97.31 117 ARG A CA 1
ATOM 899 C C . ARG A 1 117 ? 9.312 -34.062 -3.357 1 97.31 117 ARG A C 1
ATOM 901 O O . ARG A 1 117 ? 8.93 -33.688 -2.254 1 97.31 117 ARG A O 1
ATOM 908 N N . VAL A 1 118 ? 8.5 -34.562 -4.25 1 97.62 118 VAL A N 1
ATOM 909 C CA . VAL A 1 118 ? 7.07 -34.75 -3.998 1 97.62 118 VAL A CA 1
ATOM 910 C C . VAL A 1 118 ? 6.828 -36.094 -3.312 1 97.62 118 VAL A C 1
ATOM 912 O O . VAL A 1 118 ? 7.25 -37.125 -3.814 1 97.62 118 VAL A O 1
ATOM 915 N N . PRO A 1 119 ? 6.246 -36.094 -2.217 1 95.25 119 PRO A N 1
ATOM 916 C CA . PRO A 1 119 ? 5.938 -37.375 -1.562 1 95.25 119 PRO A CA 1
ATOM 917 C C . PRO A 1 119 ? 4.922 -38.188 -2.336 1 95.25 119 PRO A C 1
ATOM 919 O O . PRO A 1 119 ? 4.188 -37.656 -3.172 1 95.25 119 PRO A O 1
ATOM 922 N N . GLU A 1 120 ? 4.957 -39.469 -2.059 1 94 120 GLU A N 1
ATOM 923 C CA . GLU A 1 120 ? 3.914 -40.312 -2.625 1 94 120 GLU A CA 1
ATOM 924 C C . GLU A 1 120 ? 2.527 -39.844 -2.199 1 94 120 GLU A C 1
ATOM 926 O O . GLU A 1 120 ? 2.322 -39.438 -1.045 1 94 120 GLU A O 1
ATOM 931 N N . MET A 1 121 ? 1.639 -39.781 -3.193 1 93.94 121 MET A N 1
ATOM 932 C CA . MET A 1 121 ? 0.28 -39.312 -2.9 1 93.94 121 MET A CA 1
ATOM 933 C C . MET A 1 121 ? -0.712 -39.906 -3.902 1 93.94 121 MET A C 1
ATOM 935 O O . MET A 1 121 ? -0.318 -40.375 -4.969 1 93.94 121 MET A O 1
ATOM 939 N N . ASP A 1 122 ? -1.959 -39.844 -3.445 1 93.62 122 ASP A N 1
ATOM 940 C CA . ASP A 1 122 ? -3.039 -40.375 -4.281 1 93.62 122 ASP A CA 1
ATOM 941 C C . ASP A 1 122 ? -3.607 -39.281 -5.18 1 93.62 122 ASP A C 1
ATOM 943 O O . ASP A 1 122 ? -4.684 -39.438 -5.758 1 93.62 122 ASP A O 1
ATOM 947 N N . LYS A 1 123 ? -2.924 -38.25 -5.438 1 96.12 123 LYS A N 1
ATOM 948 C CA . LYS A 1 123 ? -3.338 -37.156 -6.289 1 96.12 123 LYS A CA 1
ATOM 949 C C . LYS A 1 123 ? -2.516 -37.125 -7.574 1 96.12 123 LYS A C 1
ATOM 951 O O . LYS A 1 123 ? -1.38 -37.594 -7.609 1 96.12 123 LYS A O 1
ATOM 956 N N . PRO A 1 124 ? -3.139 -36.531 -8.602 1 97.56 124 PRO A N 1
ATOM 957 C CA . PRO A 1 124 ? -2.377 -36.438 -9.844 1 97.56 124 PRO A CA 1
ATOM 958 C C . PRO A 1 124 ? -1.095 -35.625 -9.695 1 97.56 124 PRO A C 1
ATOM 960 O O . PRO A 1 124 ? -1.146 -34.469 -9.305 1 97.56 124 PRO A O 1
ATOM 963 N N . PHE A 1 125 ? -0.052 -36.219 -10.031 1 97.44 125 PHE A N 1
ATOM 964 C CA . PHE A 1 125 ? 1.265 -35.625 -9.844 1 97.44 125 PHE A CA 1
ATOM 965 C C . PHE A 1 125 ? 1.45 -34.438 -10.766 1 97.44 125 PHE A C 1
ATOM 967 O O . PHE A 1 125 ? 2.072 -33.438 -10.383 1 97.44 125 PHE A O 1
ATOM 974 N N . GLU A 1 126 ? 0.88 -34.469 -12.016 1 97.25 126 GLU A N 1
ATOM 975 C CA . GLU A 1 126 ? 1.06 -33.406 -12.992 1 97.25 126 GLU A CA 1
ATOM 976 C C . GLU A 1 126 ? 0.421 -32.094 -12.508 1 97.25 126 GLU A C 1
ATOM 978 O O . GLU A 1 126 ? 0.691 -31.031 -13.062 1 97.25 126 GLU A O 1
ATOM 983 N N . CYS A 1 127 ? -0.415 -32.219 -11.438 1 98.06 127 CYS A N 1
ATOM 984 C CA . CYS A 1 127 ? -1.121 -31.062 -10.914 1 98.06 127 CYS A CA 1
ATOM 985 C C . CYS A 1 127 ? -0.422 -30.516 -9.68 1 98.06 127 CYS A C 1
ATOM 987 O O . CYS A 1 127 ? -0.85 -29.5 -9.117 1 98.06 127 CYS A O 1
ATOM 989 N N . CYS A 1 128 ? 0.663 -31.141 -9.258 1 98.19 128 CYS A N 1
ATOM 990 C CA . CYS A 1 128 ? 1.388 -30.703 -8.07 1 98.19 128 CYS A CA 1
ATOM 991 C C . CYS A 1 128 ? 2.299 -29.516 -8.406 1 98.19 128 CYS A C 1
ATOM 993 O O . CYS A 1 128 ? 3.521 -29.625 -8.297 1 98.19 128 CYS A O 1
ATOM 995 N N . LEU A 1 129 ? 1.679 -28.406 -8.672 1 97.94 129 LEU A N 1
ATOM 996 C CA . LEU A 1 129 ? 2.402 -27.188 -9.047 1 97.94 129 LEU A CA 1
ATOM 997 C C . LEU A 1 129 ? 2.943 -26.484 -7.805 1 97.94 129 LEU A C 1
ATOM 999 O O . LEU A 1 129 ? 2.27 -25.625 -7.23 1 97.9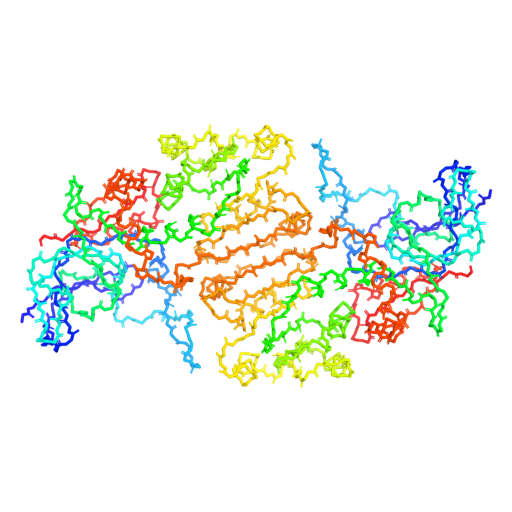4 129 LEU A O 1
ATOM 1003 N N . GLY A 1 130 ? 4.148 -26.781 -7.5 1 96.44 130 GLY A N 1
ATOM 1004 C CA . GLY A 1 130 ? 4.754 -26.297 -6.27 1 96.44 130 GLY A CA 1
ATOM 1005 C C . GLY A 1 130 ? 4.836 -24.781 -6.199 1 96.44 130 GLY A C 1
ATOM 1006 O O . GLY A 1 130 ? 4.508 -24.188 -5.176 1 96.44 130 GLY A O 1
ATOM 1007 N N . GLU A 1 131 ? 5.242 -24.156 -7.23 1 94.5 131 GLU A N 1
ATOM 1008 C CA . GLU A 1 131 ? 5.523 -22.719 -7.219 1 94.5 131 GLU A CA 1
ATOM 1009 C C . GLU A 1 131 ? 4.273 -21.922 -6.887 1 94.5 131 GLU A C 1
ATOM 1011 O O . GLU A 1 131 ? 4.254 -21.156 -5.91 1 94.5 131 GLU A O 1
ATOM 1016 N N . PRO A 1 132 ? 3.191 -22.047 -7.613 1 95.25 132 PRO A N 1
ATOM 1017 C CA . PRO A 1 132 ? 2.008 -21.25 -7.281 1 95.25 132 PRO A CA 1
ATOM 1018 C C . PRO A 1 132 ? 1.38 -21.656 -5.949 1 95.25 132 PRO A C 1
ATOM 1020 O O . PRO A 1 132 ? 0.804 -20.812 -5.254 1 95.25 132 PRO A O 1
ATOM 1023 N N . MET A 1 133 ? 1.497 -22.938 -5.609 1 96.38 133 MET A N 1
ATOM 1024 C CA . MET A 1 133 ? 0.982 -23.344 -4.305 1 96.38 133 MET A CA 1
ATOM 1025 C C . MET A 1 133 ? 1.792 -22.719 -3.178 1 96.38 133 MET A C 1
ATOM 1027 O O . MET A 1 133 ? 1.235 -22.328 -2.148 1 96.38 133 MET A O 1
ATOM 1031 N N . MET A 1 134 ? 3.059 -22.641 -3.395 1 94.56 134 MET A N 1
ATOM 1032 C CA . MET A 1 134 ? 3.912 -21.953 -2.43 1 94.56 134 MET A CA 1
ATOM 1033 C C . MET A 1 134 ? 3.527 -20.484 -2.314 1 94.56 134 MET A C 1
ATOM 1035 O O . MET A 1 134 ? 3.48 -19.938 -1.211 1 94.56 134 MET A O 1
ATOM 1039 N N . CYS A 1 135 ? 3.248 -19.844 -3.416 1 93.31 135 CYS A N 1
ATOM 1040 C CA . CYS A 1 135 ? 2.799 -18.453 -3.406 1 93.31 135 CYS A CA 1
ATOM 1041 C C . CYS A 1 135 ? 1.535 -18.297 -2.57 1 93.31 135 CYS A C 1
ATOM 1043 O O . CYS A 1 135 ? 1.435 -17.375 -1.757 1 93.31 135 CYS A O 1
ATOM 1045 N N . VAL A 1 136 ? 0.604 -19.188 -2.746 1 95.31 136 VAL A N 1
ATOM 1046 C CA . VAL A 1 136 ? -0.66 -19.125 -2.02 1 95.31 136 VAL A CA 1
ATOM 1047 C C . VAL A 1 136 ? -0.417 -19.391 -0.535 1 95.31 136 VAL A C 1
ATOM 1049 O O . VAL A 1 136 ? -1.019 -18.75 0.324 1 95.31 136 VAL A O 1
ATOM 1052 N N . ALA A 1 137 ? 0.432 -20.359 -0.249 1 94.44 137 ALA A N 1
ATOM 1053 C CA . ALA A 1 137 ? 0.77 -20.609 1.148 1 94.44 137 ALA A CA 1
ATOM 1054 C C . ALA A 1 137 ? 1.323 -19.359 1.817 1 94.44 137 ALA A C 1
ATOM 1056 O O . ALA A 1 137 ? 0.993 -19.062 2.969 1 94.44 137 ALA A O 1
ATOM 1057 N N . ASN A 1 138 ? 2.119 -18.688 1.096 1 92.44 138 ASN A N 1
ATOM 1058 C CA . ASN A 1 138 ? 2.66 -17.438 1.604 1 92.44 138 ASN A CA 1
ATOM 1059 C C . ASN A 1 138 ? 1.557 -16.406 1.862 1 92.44 138 ASN A C 1
ATOM 1061 O O . ASN A 1 138 ? 1.58 -15.711 2.873 1 92.44 138 ASN A O 1
ATOM 1065 N N . ILE A 1 139 ? 0.663 -16.312 0.971 1 94 139 ILE A N 1
ATOM 1066 C CA . ILE A 1 139 ? -0.464 -15.391 1.094 1 94 139 ILE A CA 1
ATOM 1067 C C . ILE A 1 139 ? -1.272 -15.734 2.344 1 94 139 ILE A C 1
ATOM 1069 O O . ILE A 1 139 ? -1.586 -14.852 3.146 1 94 139 ILE A O 1
ATOM 1073 N N . VAL A 1 140 ? -1.576 -17 2.52 1 94.75 140 VAL A N 1
ATOM 1074 C CA . VAL A 1 140 ? -2.393 -17.453 3.637 1 94.75 140 VAL A CA 1
ATOM 1075 C C . VAL A 1 140 ? -1.662 -17.188 4.953 1 94.75 140 VAL A C 1
ATOM 1077 O O . VAL A 1 140 ? -2.262 -16.719 5.918 1 94.75 140 VAL A O 1
ATOM 1080 N N . GLN A 1 141 ? -0.388 -17.453 4.965 1 91.94 141 GLN A N 1
ATOM 1081 C CA . GLN A 1 141 ? 0.413 -17.203 6.16 1 91.94 141 GLN A CA 1
ATOM 1082 C C . GLN A 1 141 ? 0.465 -15.719 6.488 1 91.94 141 GLN A C 1
ATOM 1084 O O . GLN A 1 141 ? 0.445 -15.336 7.66 1 91.94 141 GLN A O 1
ATOM 1089 N N . ALA A 1 142 ? 0.557 -14.906 5.457 1 91.75 142 ALA A N 1
ATOM 1090 C CA . ALA A 1 142 ? 0.638 -13.461 5.648 1 91.75 142 ALA A CA 1
ATOM 1091 C C . ALA A 1 142 ? -0.707 -12.891 6.09 1 91.75 142 ALA A C 1
ATOM 1093 O O . ALA A 1 142 ? -0.757 -11.898 6.816 1 91.75 142 ALA A O 1
ATOM 1094 N N . ALA A 1 143 ? -1.801 -13.469 5.566 1 94.44 143 ALA A N 1
ATOM 1095 C CA . ALA A 1 143 ? -3.133 -13.008 5.945 1 94.44 143 ALA A CA 1
ATOM 1096 C C . ALA A 1 143 ? -3.324 -13.07 7.461 1 94.44 143 ALA A C 1
ATOM 1098 O O . ALA A 1 143 ? -3.727 -12.086 8.086 1 94.44 143 ALA A O 1
ATOM 1099 N N . LYS A 1 144 ? -3.057 -14.125 8.102 1 92.62 144 LYS A N 1
ATOM 1100 C CA . LYS A 1 144 ? -3.053 -14.359 9.539 1 92.62 144 LYS A CA 1
ATOM 1101 C C . LYS A 1 144 ? -4.23 -13.656 10.211 1 92.62 144 LYS A C 1
ATOM 1103 O O . LYS A 1 144 ? -4.039 -12.852 11.125 1 92.62 144 LYS A O 1
ATOM 1108 N N . PRO A 1 145 ? -5.418 -13.977 9.758 1 94.62 145 PRO A N 1
ATOM 1109 C CA . PRO A 1 145 ? -6.578 -13.352 10.391 1 94.62 145 PRO A CA 1
ATOM 1110 C C . PRO A 1 145 ? -6.727 -13.734 11.859 1 94.62 145 PRO A C 1
ATOM 1112 O O . PRO A 1 145 ? -6.363 -14.844 12.258 1 94.62 145 PRO A O 1
ATOM 1115 N N . ALA A 1 146 ? -7.219 -12.82 12.711 1 93.38 146 ALA A N 1
ATOM 1116 C CA . ALA A 1 146 ? -7.543 -13.102 14.109 1 93.38 146 ALA A CA 1
ATOM 1117 C C . ALA A 1 146 ? -8.906 -13.781 14.227 1 93.38 146 ALA A C 1
ATOM 1119 O O . ALA A 1 146 ? -9.68 -13.812 13.266 1 93.38 146 ALA A O 1
ATOM 1120 N N . PHE A 1 147 ? -9.07 -14.344 15.344 1 94.56 147 PHE A N 1
ATOM 1121 C CA . PHE A 1 147 ? -10.344 -14.984 15.648 1 94.56 147 PHE A CA 1
ATOM 1122 C C . PHE A 1 147 ? -11.508 -14.023 15.406 1 94.56 147 PHE A C 1
ATOM 1124 O O . PHE A 1 147 ? -11.5 -12.898 15.922 1 94.56 147 PHE A O 1
ATOM 1131 N N . GLY A 1 148 ? -12.43 -14.359 14.516 1 95.19 148 GLY A N 1
ATOM 1132 C CA . GLY A 1 148 ? -13.641 -13.586 14.297 1 95.19 148 GLY A CA 1
ATOM 1133 C C . GLY A 1 148 ? -13.5 -12.555 13.188 1 95.19 148 GLY A C 1
ATOM 1134 O O . GLY A 1 148 ? -14.469 -11.898 12.82 1 95.19 148 GLY A O 1
ATOM 1135 N N . ASP A 1 149 ? -12.328 -12.43 12.594 1 96.12 149 ASP A N 1
ATOM 1136 C CA . ASP A 1 149 ? -12.102 -11.469 11.523 1 96.12 149 ASP A CA 1
ATOM 1137 C C . ASP A 1 149 ? -12.969 -11.781 10.305 1 96.12 149 ASP A C 1
ATOM 1139 O O . ASP A 1 149 ? -13.266 -12.945 10.031 1 96.12 149 ASP A O 1
ATOM 1143 N N . HIS A 1 150 ? -13.398 -10.75 9.688 1 97.5 150 HIS A N 1
ATOM 1144 C CA . HIS A 1 150 ? -14.023 -10.875 8.375 1 97.5 150 HIS A CA 1
ATOM 1145 C C . HIS A 1 150 ? -12.992 -10.711 7.262 1 97.5 150 HIS A C 1
ATOM 1147 O O . HIS A 1 150 ? -12.297 -9.695 7.199 1 97.5 150 HIS A O 1
ATOM 1153 N N . VAL A 1 151 ? -12.914 -11.734 6.395 1 98.31 151 VAL A N 1
ATOM 1154 C CA . VAL A 1 151 ? -11.898 -11.758 5.348 1 98.31 151 VAL A CA 1
ATOM 1155 C C . VAL A 1 151 ? -12.57 -11.734 3.975 1 98.31 151 VAL A C 1
ATOM 1157 O O . VAL A 1 151 ? -13.594 -12.391 3.766 1 98.31 151 VAL A O 1
ATOM 1160 N N . ALA A 1 152 ? -12.039 -10.938 3.074 1 98.75 152 ALA A N 1
ATOM 1161 C CA . ALA A 1 152 ? -12.492 -10.938 1.688 1 98.75 152 ALA A CA 1
ATOM 1162 C C . ALA A 1 152 ? -11.352 -11.281 0.733 1 98.75 152 ALA A C 1
ATOM 1164 O O . ALA A 1 152 ? -10.211 -10.859 0.943 1 98.75 152 ALA A O 1
ATOM 1165 N N . VAL A 1 153 ? -11.656 -12.055 -0.246 1 98.75 153 VAL A N 1
ATOM 1166 C CA . VAL A 1 153 ? -10.758 -12.328 -1.359 1 98.75 153 VAL A CA 1
ATOM 1167 C C . VAL A 1 153 ? -11.336 -11.75 -2.65 1 98.75 153 VAL A C 1
ATOM 1169 O O . VAL A 1 153 ? -12.422 -12.156 -3.078 1 98.75 153 VAL A O 1
ATOM 1172 N N . ILE A 1 154 ? -10.602 -10.82 -3.248 1 98.62 154 ILE A N 1
ATOM 1173 C CA . ILE A 1 154 ? -11.047 -10.164 -4.473 1 98.62 154 ILE A CA 1
ATOM 1174 C C . ILE A 1 154 ? -10.305 -10.758 -5.672 1 98.62 154 ILE A C 1
ATOM 1176 O O . ILE A 1 154 ? -9.109 -10.516 -5.852 1 98.62 154 ILE A O 1
ATOM 1180 N N . GLY A 1 155 ? -11.031 -11.438 -6.523 1 97.38 155 GLY A N 1
ATOM 1181 C CA . GLY A 1 155 ? -10.469 -12.234 -7.605 1 97.38 155 GLY A CA 1
ATOM 1182 C C . GLY A 1 155 ? -10.508 -13.727 -7.32 1 97.38 155 GLY A C 1
ATOM 1183 O O . GLY A 1 155 ? -9.844 -14.203 -6.398 1 97.38 155 GLY A O 1
ATOM 1184 N N . CYS A 1 156 ? -11.281 -14.406 -8.148 1 97.25 156 CYS A N 1
ATOM 1185 C CA . CYS A 1 156 ? -11.445 -15.836 -7.934 1 97.25 156 CYS A CA 1
ATOM 1186 C C . CYS A 1 156 ? -10.891 -16.641 -9.109 1 97.25 156 CYS A C 1
ATOM 1188 O O . CYS A 1 156 ? -11.578 -17.5 -9.648 1 97.25 156 CYS A O 1
ATOM 1190 N N . GLY A 1 157 ? -9.719 -16.234 -9.539 1 95.62 157 GLY A N 1
ATOM 1191 C CA . GLY A 1 157 ? -8.938 -17.094 -10.406 1 95.62 157 GLY A CA 1
ATOM 1192 C C . GLY A 1 157 ? -8.258 -18.219 -9.656 1 95.62 157 GLY A C 1
ATOM 1193 O O . GLY A 1 157 ? -8.68 -18.594 -8.555 1 95.62 157 GLY A O 1
ATOM 1194 N N . PHE A 1 158 ? -7.262 -18.797 -10.242 1 96.56 158 PHE A N 1
ATOM 1195 C CA . PHE A 1 158 ? -6.57 -19.938 -9.672 1 96.56 158 PHE A CA 1
ATOM 1196 C C . PHE A 1 158 ? -6.043 -19.609 -8.281 1 96.56 158 PHE A C 1
ATOM 1198 O O . PHE A 1 158 ? -6.348 -20.312 -7.309 1 96.56 158 PHE A O 1
ATOM 1205 N N . MET A 1 159 ? -5.289 -18.516 -8.156 1 96.25 159 MET A N 1
ATOM 1206 C CA . MET A 1 159 ? -4.68 -18.125 -6.891 1 96.25 159 MET A CA 1
ATOM 1207 C C . MET A 1 159 ? -5.746 -17.75 -5.863 1 96.25 159 MET A C 1
ATOM 1209 O O . MET A 1 159 ? -5.629 -18.094 -4.688 1 96.25 159 MET A O 1
ATOM 1213 N N . GLY A 1 160 ? -6.75 -17.047 -6.312 1 97.69 160 GLY A N 1
ATOM 1214 C CA . GLY A 1 160 ? -7.828 -16.656 -5.418 1 97.69 160 GLY A CA 1
ATOM 1215 C C . GLY A 1 160 ? -8.594 -17.828 -4.848 1 97.69 160 GLY A C 1
ATOM 1216 O O . GLY A 1 160 ? -8.883 -17.875 -3.65 1 97.69 160 GLY A O 1
ATOM 1217 N N . LEU A 1 161 ? -8.922 -18.781 -5.668 1 98.31 161 LEU A N 1
ATOM 1218 C CA . LEU A 1 161 ? -9.664 -19.953 -5.238 1 98.31 161 LEU A CA 1
ATOM 1219 C C . LEU A 1 161 ? -8.844 -20.797 -4.266 1 98.31 161 LEU A C 1
ATOM 1221 O O . LEU A 1 161 ? -9.367 -21.297 -3.277 1 98.31 161 LEU A O 1
ATOM 1225 N N . LEU A 1 162 ? -7.535 -20.891 -4.535 1 98.19 162 LEU A N 1
ATOM 1226 C CA . LEU A 1 162 ? -6.668 -21.609 -3.604 1 98.19 162 LEU A CA 1
ATOM 1227 C C . LEU A 1 162 ? -6.574 -20.859 -2.275 1 98.19 162 LEU A C 1
ATOM 1229 O O . LEU A 1 162 ? -6.492 -21.484 -1.215 1 98.19 162 LEU A O 1
ATOM 1233 N N . THR A 1 163 ? -6.523 -19.547 -2.336 1 97.81 163 THR A N 1
ATOM 1234 C CA . THR A 1 163 ? -6.477 -18.734 -1.117 1 97.81 163 THR A CA 1
ATOM 1235 C C . THR A 1 163 ? -7.73 -18.969 -0.276 1 97.81 163 THR A C 1
ATOM 1237 O O . THR A 1 163 ? -7.645 -19.156 0.938 1 97.81 163 THR A O 1
ATOM 1240 N N . ILE A 1 164 ? -8.898 -18.969 -0.947 1 98.5 164 ILE A N 1
ATOM 1241 C CA . ILE A 1 164 ? -10.156 -19.25 -0.265 1 98.5 164 ILE A CA 1
ATOM 1242 C C . ILE A 1 164 ? -10.102 -20.625 0.398 1 98.5 164 ILE A C 1
ATOM 1244 O O . ILE A 1 164 ? -10.422 -20.75 1.582 1 98.5 164 ILE A O 1
ATOM 1248 N N . ALA A 1 165 ? -9.641 -21.594 -0.29 1 98.12 165 ALA A N 1
ATOM 1249 C CA . ALA A 1 165 ? -9.531 -22.953 0.241 1 98.12 165 ALA A CA 1
ATOM 1250 C C . ALA A 1 165 ? -8.57 -23 1.425 1 98.12 165 ALA A C 1
ATOM 1252 O O . ALA A 1 165 ? -8.805 -23.719 2.398 1 98.12 165 ALA A O 1
ATOM 1253 N N . GLY A 1 166 ? -7.52 -22.25 1.321 1 97.38 166 GLY A N 1
ATOM 1254 C CA . GLY A 1 166 ? -6.508 -22.234 2.365 1 97.38 166 GLY A CA 1
ATOM 1255 C C . GLY A 1 166 ? -6.969 -21.531 3.631 1 97.38 166 GLY A C 1
ATOM 1256 O O . GLY A 1 166 ? -6.426 -21.781 4.711 1 97.38 166 GLY A O 1
ATOM 1257 N N . LEU A 1 167 ? -7.961 -20.656 3.496 1 97.44 167 LEU A N 1
ATOM 1258 C CA . LEU A 1 167 ? -8.398 -19.844 4.625 1 97.44 167 LEU A CA 1
ATOM 1259 C C . LEU A 1 167 ? -9.672 -20.422 5.246 1 97.44 167 LEU A C 1
ATOM 1261 O O . LEU A 1 167 ? -10.086 -20 6.328 1 97.44 167 LEU A O 1
ATOM 1265 N N . LYS A 1 168 ? -10.32 -21.375 4.637 1 93.94 168 LYS A N 1
ATOM 1266 C CA . LYS A 1 168 ? -11.664 -21.828 4.992 1 93.94 168 LYS A CA 1
ATOM 1267 C C . LYS A 1 168 ? -11.703 -22.375 6.414 1 93.94 168 LYS A C 1
ATOM 1269 O O . LYS A 1 168 ? -12.719 -22.25 7.109 1 93.94 168 LYS A O 1
ATOM 1274 N N . ASN A 1 169 ? -10.617 -22.906 6.867 1 85.94 169 ASN A N 1
ATOM 1275 C CA . ASN A 1 169 ? -10.656 -23.562 8.172 1 85.94 169 ASN A CA 1
ATOM 1276 C C . ASN A 1 169 ? -10.211 -22.625 9.289 1 85.94 169 ASN A C 1
ATOM 1278 O O . ASN A 1 169 ? -10.148 -23.016 10.453 1 85.94 169 ASN A O 1
ATOM 1282 N N . ASP A 1 170 ? -9.875 -21.422 8.953 1 88.56 170 ASP A N 1
ATOM 1283 C CA . ASP A 1 170 ? -9.578 -20.438 9.984 1 88.56 170 ASP A CA 1
ATOM 1284 C C . ASP A 1 170 ? -10.836 -20.047 10.75 1 88.56 170 ASP A C 1
ATOM 1286 O O . ASP A 1 170 ? -11.953 -20.312 10.297 1 88.56 170 ASP A O 1
ATOM 1290 N N . ARG A 1 171 ? -10.727 -19.547 12.031 1 90.5 171 ARG A N 1
ATOM 1291 C CA . ARG A 1 171 ? -11.852 -19.141 12.875 1 90.5 171 ARG A CA 1
ATOM 1292 C C . ARG A 1 171 ? -12.336 -17.75 12.523 1 90.5 171 ARG A C 1
ATOM 1294 O O . ARG A 1 171 ? -12.312 -16.844 13.367 1 90.5 171 ARG A O 1
ATOM 1301 N N . LEU A 1 172 ? -12.891 -17.719 11.297 1 94.19 172 LEU A N 1
ATOM 1302 C CA . LEU A 1 172 ? -13.266 -16.422 10.742 1 94.19 172 LEU A CA 1
ATOM 1303 C C . LEU A 1 172 ? -14.719 -16.094 11.062 1 94.19 172 LEU A C 1
ATOM 1305 O O . LEU A 1 172 ? -15.539 -17 11.242 1 94.19 172 LEU A O 1
ATOM 1309 N N . GLY A 1 173 ? -14.984 -14.859 11.195 1 95.19 173 GLY A N 1
ATOM 1310 C CA . GLY A 1 173 ? -16.375 -14.422 11.188 1 95.19 173 GLY A CA 1
ATOM 1311 C C . GLY A 1 173 ? -17.062 -14.672 9.852 1 95.19 173 GLY A C 1
ATOM 1312 O O . GLY A 1 173 ? -18.219 -15.094 9.82 1 95.19 173 GLY A O 1
ATOM 1313 N N . SER A 1 174 ? -16.297 -14.375 8.789 1 96.94 174 SER A N 1
ATOM 1314 C CA . SER A 1 174 ? -16.766 -14.68 7.449 1 96.94 174 SER A CA 1
ATOM 1315 C C . SER A 1 174 ? -15.609 -14.727 6.453 1 96.94 174 SER A C 1
ATOM 1317 O O . SER A 1 174 ? -14.562 -14.117 6.68 1 96.94 174 SER A O 1
ATOM 1319 N N . LEU A 1 175 ? -15.805 -15.484 5.453 1 98.56 175 LEU A N 1
ATOM 1320 C CA . LEU A 1 175 ? -14.953 -15.516 4.27 1 98.56 175 LEU A CA 1
ATOM 1321 C C . LEU A 1 175 ? -15.758 -15.188 3.014 1 98.56 175 LEU A C 1
ATOM 1323 O O . LEU A 1 175 ? -16.656 -15.938 2.627 1 98.56 175 LEU A O 1
ATOM 1327 N N . THR A 1 176 ? -15.445 -14.031 2.406 1 98.75 176 THR A N 1
ATOM 1328 C CA . THR A 1 176 ? -16.234 -13.531 1.287 1 98.75 176 THR A CA 1
ATOM 1329 C C . THR A 1 176 ? -15.414 -13.531 0.002 1 98.75 176 THR A C 1
ATOM 1331 O O . THR A 1 176 ? -14.281 -13.047 -0.018 1 98.75 176 THR A O 1
ATOM 1334 N N . ALA A 1 177 ? -15.969 -14.141 -1.026 1 98.81 177 ALA A N 1
ATOM 1335 C CA . ALA A 1 177 ? -15.359 -14.102 -2.354 1 98.81 177 ALA A CA 1
ATOM 1336 C C . ALA A 1 177 ? -15.992 -13.023 -3.223 1 98.81 177 ALA A C 1
ATOM 1338 O O . ALA A 1 177 ? -17.219 -12.898 -3.271 1 98.81 177 ALA A O 1
ATOM 1339 N N . VAL A 1 178 ? -15.164 -12.234 -3.865 1 98.81 178 VAL A N 1
ATOM 1340 C CA . VAL A 1 178 ? -15.625 -11.172 -4.758 1 98.81 178 VAL A CA 1
ATOM 1341 C C . VAL A 1 178 ? -15.07 -11.398 -6.16 1 98.81 178 VAL A C 1
ATOM 1343 O O . VAL A 1 178 ? -13.859 -11.562 -6.344 1 98.81 178 VAL A O 1
ATOM 1346 N N . ASP A 1 179 ? -15.891 -11.477 -7.121 1 98.19 179 ASP A N 1
ATOM 1347 C CA . ASP A 1 179 ? -15.516 -11.664 -8.516 1 98.19 179 ASP A CA 1
ATOM 1348 C C . ASP A 1 179 ? -16.641 -11.203 -9.453 1 98.19 179 ASP A C 1
ATOM 1350 O O . ASP A 1 179 ? -17.797 -11.086 -9.039 1 98.19 179 ASP A O 1
ATOM 1354 N N . LEU A 1 180 ? -16.297 -10.992 -10.711 1 96.5 180 LEU A N 1
ATOM 1355 C CA . LEU A 1 180 ? -17.266 -10.539 -11.695 1 96.5 180 LEU A CA 1
ATOM 1356 C C . LEU A 1 180 ? -17.922 -11.727 -12.391 1 96.5 180 LEU A C 1
ATOM 1358 O O . LEU A 1 180 ? -18.938 -11.57 -13.078 1 96.5 180 LEU A O 1
ATOM 1362 N N . VAL A 1 181 ? -17.328 -12.891 -12.258 1 95.75 181 VAL A N 1
ATOM 1363 C CA . VAL A 1 181 ? -17.781 -14.07 -12.969 1 95.75 181 VAL A CA 1
ATOM 1364 C C . VAL A 1 181 ? -18.531 -15 -12.008 1 95.75 181 VAL A C 1
ATOM 1366 O O . VAL A 1 181 ? -17.922 -15.578 -11.109 1 95.75 181 VAL A O 1
ATOM 1369 N N . ASP A 1 182 ? -19.781 -15.297 -12.273 1 96.62 182 ASP A N 1
ATOM 1370 C CA . ASP A 1 182 ? -20.625 -16.109 -11.391 1 96.62 182 ASP A CA 1
ATOM 1371 C C . ASP A 1 182 ? -20.094 -17.531 -11.266 1 96.62 182 ASP A C 1
ATOM 1373 O O . ASP A 1 182 ? -20.141 -18.125 -10.188 1 96.62 182 ASP A O 1
ATOM 1377 N N . GLY A 1 183 ? -19.656 -18.031 -12.352 1 95.38 183 GLY A N 1
ATOM 1378 C CA . GLY A 1 183 ? -19.109 -19.375 -12.32 1 95.38 183 GLY A CA 1
ATOM 1379 C C . GLY A 1 183 ? -17.953 -19.531 -11.352 1 95.38 183 GLY A C 1
ATOM 1380 O O . GLY A 1 183 ? -17.859 -20.531 -10.641 1 95.38 183 GLY A O 1
ATOM 1381 N N . ARG A 1 184 ? -17.125 -18.547 -11.297 1 96.12 184 ARG A N 1
ATOM 1382 C CA . ARG A 1 184 ? -16 -18.562 -10.375 1 96.12 184 ARG A CA 1
ATOM 1383 C C . ARG A 1 184 ? -16.469 -18.422 -8.93 1 96.12 184 ARG A C 1
ATOM 1385 O O . ARG A 1 184 ? -15.891 -19.031 -8.023 1 96.12 184 ARG A O 1
ATOM 1392 N N . LEU A 1 185 ? -17.469 -17.625 -8.75 1 98 185 LEU A N 1
ATOM 1393 C CA . LEU A 1 185 ? -18.031 -17.438 -7.414 1 98 185 LEU A CA 1
ATOM 1394 C C . LEU A 1 185 ? -18.656 -18.734 -6.906 1 98 185 LEU A C 1
ATOM 1396 O O . LEU A 1 185 ? -18.562 -19.047 -5.719 1 98 185 LEU A O 1
ATOM 1400 N N . ALA A 1 186 ? -19.297 -19.453 -7.812 1 97.38 186 ALA A N 1
ATOM 1401 C CA . ALA A 1 186 ? -19.859 -20.75 -7.434 1 97.38 186 ALA A CA 1
ATOM 1402 C C . ALA A 1 186 ? -18.781 -21.703 -6.938 1 97.38 186 ALA A C 1
ATOM 1404 O O . ALA A 1 186 ? -18.953 -22.359 -5.91 1 97.38 186 ALA A O 1
ATOM 1405 N N . VAL A 1 187 ? -17.688 -21.703 -7.613 1 96.94 187 VAL A N 1
ATOM 1406 C CA . VAL A 1 187 ? -16.562 -22.547 -7.227 1 96.94 187 VAL A CA 1
ATOM 1407 C C . VAL A 1 187 ? -16 -22.078 -5.887 1 96.94 187 VAL A C 1
ATOM 1409 O O . VAL A 1 187 ? -15.656 -22.891 -5.027 1 96.94 187 VAL A O 1
ATOM 1412 N N . ALA A 1 188 ? -15.906 -20.766 -5.711 1 98.19 188 ALA A N 1
ATOM 1413 C CA . ALA A 1 188 ? -15.43 -20.203 -4.445 1 98.19 188 ALA A CA 1
ATOM 1414 C C . ALA A 1 188 ? -16.281 -20.688 -3.279 1 98.19 188 ALA A C 1
ATOM 1416 O O . ALA A 1 188 ? -15.766 -21 -2.209 1 98.19 188 ALA A O 1
ATOM 1417 N N . GLY A 1 189 ? -17.594 -20.688 -3.5 1 97.94 189 GLY A N 1
ATOM 1418 C CA . GLY A 1 189 ? -18.484 -21.234 -2.49 1 97.94 189 GLY A CA 1
ATOM 1419 C C . GLY A 1 189 ? -18.203 -22.672 -2.146 1 97.94 189 GLY A C 1
ATOM 1420 O O . GLY A 1 189 ? -18.188 -23.047 -0.971 1 97.94 189 GLY A O 1
ATOM 1421 N N . GLU A 1 190 ? -17.906 -23.438 -3.133 1 96.94 190 GLU A N 1
ATOM 1422 C CA . GLU A 1 190 ? -17.594 -24.844 -2.939 1 96.94 190 GLU A CA 1
ATOM 1423 C C . GLU A 1 190 ? -16.312 -25.031 -2.131 1 96.94 190 GLU A C 1
ATOM 1425 O O . GLU A 1 190 ? -16.172 -26 -1.385 1 96.94 190 GLU A O 1
ATOM 1430 N N . TYR A 1 191 ? -15.5 -24.047 -2.227 1 96.94 191 TYR A N 1
ATOM 1431 C CA . TYR A 1 191 ? -14.18 -24.234 -1.634 1 96.94 191 TYR A CA 1
ATOM 1432 C C . TYR A 1 191 ? -14.086 -23.547 -0.276 1 96.94 191 TYR A C 1
ATOM 1434 O O . TYR A 1 191 ? -13.055 -23.609 0.393 1 96.94 191 TYR A O 1
ATOM 1442 N N . GLY A 1 192 ? -15.188 -22.844 0.107 1 96.56 192 GLY A N 1
ATOM 1443 C CA . GLY A 1 192 ? -15.172 -22.453 1.509 1 96.56 192 GLY A CA 1
ATOM 1444 C C . GLY A 1 192 ? -15.68 -21.047 1.747 1 96.56 192 GLY A C 1
ATOM 1445 O O . GLY A 1 192 ? -15.844 -20.625 2.895 1 96.56 192 GLY A O 1
ATOM 1446 N N . ALA A 1 193 ? -15.992 -20.281 0.69 1 98.25 193 ALA A N 1
ATOM 1447 C CA . ALA A 1 193 ? -16.516 -18.938 0.891 1 98.25 193 ALA A CA 1
ATOM 1448 C C . ALA A 1 193 ? -17.922 -18.984 1.49 1 98.25 193 ALA A C 1
ATOM 1450 O O . ALA A 1 193 ? -18.797 -19.703 0.996 1 98.25 193 ALA A O 1
ATOM 1451 N N . ASP A 1 194 ? -18.109 -18.141 2.498 1 97.19 194 ASP A N 1
ATOM 1452 C CA . ASP A 1 194 ? -19.422 -18 3.113 1 97.19 194 ASP A CA 1
ATOM 1453 C C . ASP A 1 194 ? -20.344 -17.125 2.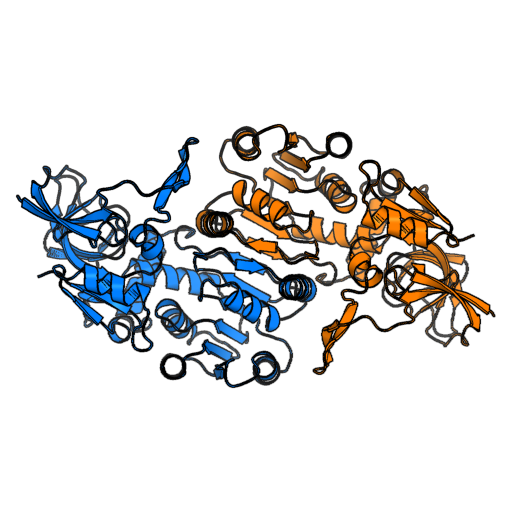258 1 97.19 194 ASP A C 1
ATOM 1455 O O . ASP A 1 194 ? -21.547 -17.312 2.236 1 97.19 194 ASP A O 1
ATOM 1459 N N . HIS A 1 195 ? -19.766 -16.172 1.744 1 98.25 195 HIS A N 1
ATOM 1460 C CA . HIS A 1 195 ? -20.469 -15.188 0.928 1 98.25 195 HIS A CA 1
ATOM 1461 C C . HIS A 1 195 ? -19.766 -14.977 -0.408 1 98.25 195 HIS A C 1
ATOM 1463 O O . HIS A 1 195 ? -18.547 -15.109 -0.5 1 98.25 195 HIS A O 1
ATOM 1469 N N . THR A 1 196 ? -20.578 -14.773 -1.406 1 98.62 196 THR A N 1
ATOM 1470 C CA . THR A 1 196 ? -20.078 -14.398 -2.723 1 98.62 196 THR A CA 1
ATOM 1471 C C . THR A 1 196 ? -20.719 -13.109 -3.203 1 98.62 196 THR A C 1
ATOM 1473 O O . THR A 1 196 ? -21.922 -12.891 -2.982 1 98.62 196 THR A O 1
ATOM 1476 N N . VAL A 1 197 ? -19.938 -12.227 -3.73 1 98.69 197 VAL A N 1
ATOM 1477 C CA . VAL A 1 197 ? -20.438 -10.938 -4.195 1 98.69 197 VAL A CA 1
ATOM 1478 C C . VAL A 1 197 ? -19.953 -10.672 -5.621 1 98.69 197 VAL A C 1
ATOM 1480 O O . VAL A 1 197 ? -18.75 -10.742 -5.891 1 98.69 197 VAL A O 1
ATOM 1483 N N . ASN A 1 198 ? -20.844 -10.469 -6.527 1 98.5 198 ASN A N 1
ATOM 1484 C CA . ASN A 1 198 ? -20.547 -9.977 -7.871 1 98.5 198 ASN A CA 1
ATOM 1485 C C . ASN A 1 198 ? -20.828 -8.484 -8 1 98.5 198 ASN A C 1
ATOM 1487 O O . ASN A 1 198 ? -21.984 -8.07 -8.141 1 98.5 198 ASN A O 1
ATOM 1491 N N . PRO A 1 199 ? -19.75 -7.719 -8.008 1 97.5 199 PRO A N 1
ATOM 1492 C CA . PRO A 1 199 ? -19.938 -6.266 -7.996 1 97.5 199 PRO A CA 1
ATOM 1493 C C . PRO A 1 199 ? -20.609 -5.746 -9.266 1 97.5 199 PRO A C 1
ATOM 1495 O O . PRO A 1 199 ? -21.031 -4.59 -9.305 1 97.5 199 PRO A O 1
ATOM 1498 N N . ALA A 1 200 ? -20.672 -6.539 -10.297 1 96.56 200 ALA A N 1
ATOM 1499 C CA . ALA A 1 200 ? -21.391 -6.16 -11.508 1 96.56 200 ALA A CA 1
ATOM 1500 C C . ALA A 1 200 ? -22.906 -6.262 -11.297 1 96.56 200 ALA A C 1
ATOM 1502 O O . ALA A 1 200 ? -23.688 -5.699 -12.07 1 96.56 200 ALA A O 1
ATOM 1503 N N . LYS A 1 201 ? -23.328 -6.934 -10.273 1 97.25 201 LYS A N 1
ATOM 1504 C CA . LYS A 1 201 ? -24.734 -7.227 -10.094 1 97.25 201 LYS A CA 1
ATOM 1505 C C . LYS A 1 201 ? -25.266 -6.621 -8.797 1 97.25 201 LYS A C 1
ATOM 1507 O O . LYS A 1 201 ? -26.469 -6.5 -8.602 1 97.25 201 LYS A O 1
ATOM 1512 N N . GLU A 1 202 ? -24.406 -6.289 -7.902 1 96.56 202 GLU A N 1
ATOM 1513 C CA . GLU A 1 202 ? -24.812 -5.676 -6.637 1 96.56 202 GLU A CA 1
ATOM 1514 C C . GLU A 1 202 ? -23.703 -4.762 -6.098 1 96.56 202 GLU A C 1
ATOM 1516 O O . GLU A 1 202 ? -22.547 -4.871 -6.5 1 96.56 202 GLU A O 1
ATOM 1521 N N . SER A 1 203 ? -24.141 -3.918 -5.145 1 95.06 203 SER A N 1
ATOM 1522 C CA . SER A 1 203 ? -23.172 -3.002 -4.539 1 95.06 203 SER A CA 1
ATOM 1523 C C . SER A 1 203 ? -22.25 -3.73 -3.57 1 95.06 203 SER A C 1
ATOM 1525 O O . SER A 1 203 ? -22.703 -4.316 -2.586 1 95.06 203 SER A O 1
ATOM 1527 N N . LEU A 1 204 ? -21 -3.662 -3.879 1 96.69 204 LEU A N 1
ATOM 1528 C CA . LEU A 1 204 ? -20 -4.293 -3.016 1 96.69 204 LEU A CA 1
ATOM 1529 C C . LEU A 1 204 ? -20.016 -3.666 -1.627 1 96.69 204 LEU A C 1
ATOM 1531 O O . LEU A 1 204 ? -19.875 -4.371 -0.622 1 96.69 204 LEU A O 1
ATOM 1535 N N . GLU A 1 205 ? -20.156 -2.363 -1.513 1 93.88 205 GLU A N 1
ATOM 1536 C CA . GLU A 1 205 ? -20.172 -1.648 -0.24 1 93.88 205 GLU A CA 1
ATOM 1537 C C . GLU A 1 205 ? -21.391 -2.033 0.593 1 93.88 205 GLU A C 1
ATOM 1539 O O . GLU A 1 205 ? -21.297 -2.191 1.812 1 93.88 205 GLU A O 1
ATOM 1544 N N . GLU A 1 206 ? -22.547 -2.133 -0.072 1 94.94 206 GLU A N 1
ATOM 1545 C CA . GLU A 1 206 ? -23.734 -2.574 0.639 1 94.94 206 GLU A CA 1
ATOM 1546 C C . GLU A 1 206 ? -23.562 -3.986 1.188 1 94.94 206 GLU A C 1
ATOM 1548 O O . GLU A 1 206 ? -23.969 -4.273 2.316 1 94.94 206 GLU A O 1
ATOM 1553 N N . ALA A 1 207 ? -23.016 -4.852 0.344 1 96.88 207 ALA A N 1
ATOM 1554 C CA . ALA A 1 207 ? -22.734 -6.207 0.805 1 96.88 207 ALA A CA 1
ATOM 1555 C C . ALA A 1 207 ? -21.797 -6.199 2.012 1 96.88 207 ALA A C 1
ATOM 1557 O O . ALA A 1 207 ? -22.031 -6.922 2.986 1 96.88 207 ALA A O 1
ATOM 1558 N N . MET A 1 208 ? -20.75 -5.438 1.979 1 95.25 208 MET A N 1
ATOM 1559 C CA . MET A 1 208 ? -19.797 -5.293 3.086 1 95.25 208 MET A CA 1
ATOM 1560 C C . MET A 1 208 ? -20.531 -4.875 4.363 1 95.25 208 MET A C 1
ATOM 1562 O O . MET A 1 208 ? -20.281 -5.43 5.434 1 95.25 208 MET A O 1
ATOM 1566 N N . MET A 1 209 ? -21.422 -3.836 4.254 1 93.44 209 MET A N 1
ATOM 1567 C CA . MET A 1 209 ? -22.156 -3.34 5.41 1 93.44 209 MET A CA 1
ATOM 1568 C C . MET A 1 209 ? -22.969 -4.461 6.066 1 93.44 209 MET A C 1
ATOM 1570 O O . MET A 1 209 ? -22.969 -4.586 7.289 1 93.44 209 MET A O 1
ATOM 1574 N N . LYS A 1 210 ? -23.594 -5.25 5.219 1 95.25 210 LYS A N 1
ATOM 1575 C CA . LYS A 1 210 ? -24.422 -6.348 5.719 1 95.25 210 LYS A CA 1
ATOM 1576 C C . LYS A 1 210 ? -23.562 -7.449 6.332 1 95.25 210 LYS A C 1
ATOM 1578 O O . LYS A 1 210 ? -23.828 -7.898 7.449 1 95.25 210 LYS A O 1
ATOM 1583 N N . ILE A 1 211 ? -22.516 -7.852 5.707 1 97 211 ILE A N 1
ATOM 1584 C CA . ILE A 1 211 ? -21.719 -9.016 6.082 1 97 211 ILE A CA 1
ATOM 1585 C C . ILE A 1 211 ? -20.906 -8.695 7.332 1 97 211 ILE A C 1
ATOM 1587 O O . ILE A 1 211 ? -20.734 -9.547 8.211 1 97 211 ILE A O 1
ATOM 1591 N N . THR A 1 212 ? -20.391 -7.504 7.402 1 95.12 212 THR A N 1
ATOM 1592 C CA . THR A 1 212 ? -19.469 -7.148 8.477 1 95.12 212 THR A CA 1
ATOM 1593 C C . THR A 1 212 ? -20.172 -6.285 9.523 1 95.12 212 THR A C 1
ATOM 1595 O O . THR A 1 212 ? -19.516 -5.715 10.406 1 95.12 212 THR A O 1
ATOM 1598 N N . ARG A 1 213 ? -21.484 -6.094 9.359 1 91.56 213 ARG A N 1
ATOM 1599 C CA . ARG A 1 213 ? -22.281 -5.273 10.258 1 91.56 213 ARG A CA 1
ATOM 1600 C C . ARG A 1 213 ? -21.75 -3.85 10.328 1 91.56 213 ARG A C 1
ATOM 1602 O O . ARG A 1 213 ? -21.609 -3.289 11.422 1 91.56 213 ARG A O 1
ATOM 1609 N N . GLY A 1 214 ? -21.281 -3.471 9.219 1 89.44 214 GLY A N 1
ATOM 1610 C CA . GLY A 1 214 ? -20.922 -2.072 9.062 1 89.44 214 GLY A CA 1
ATOM 1611 C C . GLY A 1 214 ? -19.469 -1.796 9.383 1 89.44 214 GLY A C 1
ATOM 1612 O O . GLY A 1 214 ? -18.984 -0.679 9.188 1 89.44 214 GLY A O 1
ATOM 1613 N N . LYS A 1 215 ? -18.656 -2.688 9.734 1 88.69 215 LYS A N 1
ATOM 1614 C CA . LYS A 1 215 ? -17.312 -2.451 10.242 1 88.69 215 LYS A CA 1
ATOM 1615 C C . LYS A 1 215 ? -16.297 -2.449 9.102 1 88.69 215 LYS A C 1
ATOM 1617 O O . LYS A 1 215 ? -15.25 -1.806 9.203 1 88.69 215 LYS A O 1
ATOM 1622 N N . GLY A 1 216 ? -16.609 -3.215 7.988 1 94.25 216 GLY A N 1
ATOM 1623 C CA . GLY A 1 216 ? -15.633 -3.451 6.941 1 94.25 216 GLY A CA 1
ATOM 1624 C C . GLY A 1 216 ? -14.805 -4.703 7.172 1 94.25 216 GLY A C 1
ATOM 1625 O O . GLY A 1 216 ? -14.82 -5.273 8.266 1 94.25 216 GLY A O 1
ATOM 1626 N N . PHE A 1 217 ? -14.148 -5.121 6.168 1 97.5 217 PHE A N 1
ATOM 1627 C CA . PHE A 1 217 ? -13.367 -6.352 6.258 1 97.5 217 PHE A CA 1
ATOM 1628 C C . PHE A 1 217 ? -12.039 -6.098 6.965 1 97.5 217 PHE A C 1
ATOM 1630 O O . PHE A 1 217 ? -11.398 -5.074 6.738 1 97.5 217 PHE A O 1
ATOM 1637 N N . ASP A 1 218 ? -11.625 -7.039 7.793 1 96.69 218 ASP A N 1
ATOM 1638 C CA . ASP A 1 218 ? -10.391 -6.941 8.57 1 96.69 218 ASP A CA 1
ATOM 1639 C C . ASP A 1 218 ? -9.172 -7.242 7.703 1 96.69 218 ASP A C 1
ATOM 1641 O O . ASP A 1 218 ? -8.125 -6.598 7.844 1 96.69 218 ASP A O 1
ATOM 1645 N N . VAL A 1 219 ? -9.297 -8.258 6.891 1 97.94 219 VAL A N 1
ATOM 1646 C CA . VAL A 1 219 ? -8.234 -8.68 5.977 1 97.94 219 VAL A CA 1
ATOM 1647 C C . VAL A 1 219 ? -8.812 -8.859 4.574 1 97.94 219 VAL A C 1
ATOM 1649 O O . VAL A 1 219 ? -9.859 -9.477 4.398 1 97.94 219 VAL A O 1
ATOM 1652 N N . ILE A 1 220 ? -8.195 -8.242 3.617 1 98.56 220 ILE A N 1
ATOM 1653 C CA . ILE A 1 220 ? -8.602 -8.375 2.225 1 98.56 220 ILE A CA 1
ATOM 1654 C C . ILE A 1 220 ? -7.422 -8.844 1.382 1 98.56 220 ILE A C 1
ATOM 1656 O O . ILE A 1 220 ? -6.332 -8.273 1.454 1 98.56 220 ILE A O 1
ATOM 1660 N N . VAL A 1 221 ? -7.59 -9.898 0.701 1 97.94 221 VAL A N 1
ATOM 1661 C CA . VAL A 1 221 ? -6.609 -10.336 -0.286 1 97.94 221 VAL A CA 1
ATOM 1662 C C . VAL A 1 221 ? -7.027 -9.867 -1.677 1 97.94 221 VAL A C 1
ATOM 1664 O O . VAL A 1 221 ? -7.988 -10.391 -2.25 1 97.94 221 VAL A O 1
ATOM 1667 N N . GLU A 1 222 ? -6.383 -8.875 -2.168 1 97.44 222 GLU A N 1
ATOM 1668 C CA . GLU A 1 222 ? -6.613 -8.391 -3.525 1 97.44 222 GLU A CA 1
ATOM 1669 C C . GLU A 1 222 ? -5.691 -9.078 -4.523 1 97.44 222 GLU A C 1
ATOM 1671 O O . GLU A 1 222 ? -4.492 -8.797 -4.566 1 97.44 222 GLU A O 1
ATOM 1676 N N . ILE A 1 223 ? -6.227 -9.984 -5.305 1 94.5 223 ILE A N 1
ATOM 1677 C CA . ILE A 1 223 ? -5.348 -10.852 -6.078 1 94.5 223 ILE A CA 1
ATOM 1678 C C . ILE A 1 223 ? -5.656 -10.695 -7.566 1 94.5 223 ILE A C 1
ATOM 1680 O O . ILE A 1 223 ? -5.305 -11.562 -8.367 1 94.5 223 ILE A O 1
ATOM 1684 N N . THR A 1 224 ? -6.328 -9.664 -7.98 1 92.88 224 THR A N 1
ATOM 1685 C CA . THR A 1 224 ? -6.645 -9.422 -9.383 1 92.88 224 THR A CA 1
ATOM 1686 C C . THR A 1 224 ? -5.449 -8.812 -10.117 1 92.88 224 THR A C 1
ATOM 1688 O O . THR A 1 224 ? -5.336 -8.938 -11.336 1 92.88 224 THR A O 1
ATOM 1691 N N . GLY A 1 225 ? -4.664 -8.094 -9.391 1 89.69 225 GLY A N 1
ATOM 1692 C CA . GLY A 1 225 ? -3.549 -7.395 -10.008 1 89.69 225 GLY A CA 1
ATOM 1693 C C . GLY A 1 225 ? -3.977 -6.168 -10.789 1 89.69 225 GLY A C 1
ATOM 1694 O O . GLY A 1 225 ? -3.305 -5.766 -11.742 1 89.69 225 GLY A O 1
ATOM 1695 N N . SER A 1 226 ? -5.078 -5.582 -10.43 1 92.75 226 SER A N 1
ATOM 1696 C CA . SER A 1 226 ? -5.582 -4.383 -11.086 1 92.75 226 SER A CA 1
ATOM 1697 C C . SER A 1 226 ? -5.941 -3.305 -10.07 1 92.75 226 SER A C 1
ATOM 1699 O O . SER A 1 226 ? -6.301 -3.611 -8.93 1 92.75 226 SER A O 1
ATOM 1701 N N . LEU A 1 227 ? -5.879 -2.059 -10.523 1 95.06 227 LEU A N 1
ATOM 1702 C CA . LEU A 1 227 ? -6.258 -0.977 -9.625 1 95.06 227 LEU A CA 1
ATOM 1703 C C . LEU A 1 227 ? -7.758 -0.984 -9.359 1 95.06 227 LEU A C 1
ATOM 1705 O O . LEU A 1 227 ? -8.219 -0.476 -8.336 1 95.06 227 LEU A O 1
ATOM 1709 N N . ARG A 1 228 ? -8.477 -1.525 -10.289 1 94.94 228 ARG A N 1
ATOM 1710 C CA . ARG A 1 228 ? -9.898 -1.703 -10.016 1 94.94 228 ARG A CA 1
ATOM 1711 C C . ARG A 1 228 ? -10.109 -2.607 -8.805 1 94.94 228 ARG A C 1
ATOM 1713 O O . ARG A 1 228 ? -10.961 -2.324 -7.953 1 94.94 228 ARG A O 1
ATOM 1720 N N . GLY A 1 229 ? -9.406 -3.699 -8.766 1 96.62 229 GLY A N 1
ATOM 1721 C CA . GLY A 1 229 ? -9.453 -4.566 -7.598 1 96.62 229 GLY A CA 1
ATOM 1722 C C . GLY A 1 229 ? -9.008 -3.879 -6.324 1 96.62 229 GLY A C 1
ATOM 1723 O O . GLY A 1 229 ? -9.648 -4.02 -5.277 1 96.62 229 GLY A O 1
ATOM 1724 N N . LEU A 1 230 ? -7.93 -3.166 -6.414 1 96.44 230 LEU A N 1
ATOM 1725 C CA . LEU A 1 230 ? -7.434 -2.438 -5.25 1 96.44 230 LEU A CA 1
ATOM 1726 C C . LEU A 1 230 ? -8.453 -1.403 -4.785 1 96.44 230 LEU A C 1
ATOM 1728 O O . LEU A 1 230 ? -8.672 -1.235 -3.584 1 96.44 230 LEU A O 1
ATOM 1732 N N . ALA A 1 231 ? -9.031 -0.7 -5.762 1 95.81 231 ALA A N 1
ATOM 1733 C CA . ALA A 1 231 ? -10.078 0.263 -5.422 1 95.81 231 ALA A CA 1
ATOM 1734 C C . ALA A 1 231 ? -11.219 -0.406 -4.656 1 95.81 231 ALA A C 1
ATOM 1736 O O . ALA A 1 231 ? -11.711 0.141 -3.67 1 95.81 231 ALA A O 1
ATOM 1737 N N . SER A 1 232 ? -11.57 -1.544 -5.109 1 96.88 232 SER A N 1
ATOM 1738 C CA . SER A 1 232 ? -12.594 -2.316 -4.414 1 96.88 232 SER A CA 1
ATOM 1739 C C . SER A 1 232 ? -12.164 -2.65 -2.988 1 96.88 232 SER A C 1
ATOM 1741 O O . SER A 1 232 ? -12.945 -2.496 -2.047 1 96.88 232 SER A O 1
ATOM 1743 N N . ALA A 1 233 ? -10.969 -3.125 -2.832 1 97.62 233 ALA A N 1
ATOM 1744 C CA . ALA A 1 233 ? -10.445 -3.48 -1.515 1 97.62 233 ALA A CA 1
ATOM 1745 C C . ALA A 1 233 ? -10.469 -2.277 -0.576 1 97.62 233 ALA A C 1
ATOM 1747 O O . ALA A 1 233 ? -10.898 -2.387 0.574 1 97.62 233 ALA A O 1
ATOM 1748 N N . LEU A 1 234 ? -10.055 -1.173 -1.098 1 94.69 234 LEU A N 1
ATOM 1749 C CA . LEU A 1 234 ? -9.977 0.049 -0.304 1 94.69 234 LEU A CA 1
ATOM 1750 C C . LEU A 1 234 ? -11.367 0.495 0.143 1 94.69 234 LEU A C 1
ATOM 1752 O O . LEU A 1 234 ? -11.531 1.001 1.255 1 94.69 234 LEU A O 1
ATOM 1756 N N . SER A 1 235 ? -12.336 0.313 -0.629 1 92.94 235 SER A N 1
ATOM 1757 C CA . SER A 1 235 ? -13.672 0.82 -0.354 1 92.94 235 SER A CA 1
ATOM 1758 C C . SER A 1 235 ? -14.383 -0.034 0.691 1 92.94 235 SER A C 1
ATOM 1760 O O . SER A 1 235 ? -15.367 0.404 1.295 1 92.94 235 SER A O 1
ATOM 1762 N N . ILE A 1 236 ? -13.875 -1.234 0.979 1 95.12 236 ILE A N 1
ATOM 1763 C CA . ILE A 1 236 ? -14.633 -2.117 1.857 1 95.12 236 ILE A CA 1
ATOM 1764 C C . ILE A 1 236 ? -13.789 -2.484 3.076 1 95.12 236 ILE A C 1
ATOM 1766 O O . ILE A 1 236 ? -14.195 -3.312 3.895 1 95.12 236 ILE A O 1
ATOM 1770 N N . SER A 1 237 ? -12.617 -1.934 3.193 1 95.06 237 SER A N 1
ATOM 1771 C CA . SER A 1 237 ? -11.719 -2.25 4.301 1 95.06 237 SER A CA 1
ATOM 1772 C C . SER A 1 237 ? -12.211 -1.623 5.602 1 95.06 237 SER A C 1
ATOM 1774 O O . SER A 1 237 ? -12.867 -0.581 5.586 1 95.06 237 SER A O 1
ATOM 1776 N N . ARG A 1 238 ? -11.922 -2.334 6.703 1 91.38 238 ARG A N 1
ATOM 1777 C CA . ARG A 1 238 ? -12.188 -1.774 8.023 1 91.38 238 ARG A CA 1
ATOM 1778 C C . ARG A 1 238 ? -11.469 -0.444 8.211 1 91.38 238 ARG A C 1
ATOM 1780 O O . ARG A 1 238 ? -10.336 -0.275 7.75 1 91.38 238 ARG A O 1
ATOM 1787 N N . ILE A 1 239 ? -12.078 0.466 8.953 1 82.62 239 ILE A N 1
ATOM 1788 C CA . ILE A 1 239 ? -11.57 1.828 9.07 1 82.62 239 ILE A CA 1
ATOM 1789 C C . ILE A 1 239 ? -10.547 1.902 10.195 1 82.62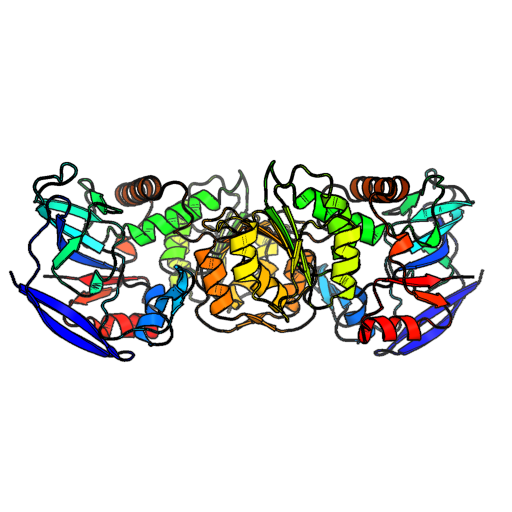 239 ILE A C 1
ATOM 1791 O O . ILE A 1 239 ? -10.43 0.973 11 1 82.62 239 ILE A O 1
ATOM 1795 N N . SER A 1 240 ? -9.836 3.053 10.227 1 72.88 240 SER A N 1
ATOM 1796 C CA . SER A 1 240 ? -8.992 3.535 11.32 1 72.88 240 SER A CA 1
ATOM 1797 C C . SER A 1 240 ? -7.773 2.641 11.516 1 72.88 240 SER A C 1
ATOM 1799 O O . SER A 1 240 ? -7.371 2.373 12.648 1 72.88 240 SER A O 1
ATOM 1801 N N . GLY A 1 241 ? -7.355 2.045 10.391 1 69.94 241 GLY A N 1
ATOM 1802 C CA . GLY A 1 241 ? -6.07 1.364 10.43 1 69.94 241 GLY A CA 1
ATOM 1803 C C . GLY A 1 241 ? -6.172 -0.076 10.898 1 69.94 241 GLY A C 1
ATOM 1804 O O . GLY A 1 241 ? -5.176 -0.676 11.305 1 69.94 241 GLY A O 1
ATOM 1805 N N . ARG A 1 242 ? -7.246 -0.513 10.766 1 76.5 242 ARG A N 1
ATOM 1806 C CA . ARG A 1 242 ? -7.461 -1.842 11.328 1 76.5 242 ARG A CA 1
ATOM 1807 C C . ARG A 1 242 ? -7.504 -2.902 10.234 1 76.5 242 ARG A C 1
ATOM 1809 O O . ARG A 1 242 ? -7.617 -4.094 10.523 1 76.5 242 ARG A O 1
ATOM 1816 N N . ALA A 1 243 ? -7.453 -2.395 9.078 1 91.75 243 ALA A N 1
ATOM 1817 C CA . ALA A 1 243 ? -7.555 -3.367 7.992 1 91.75 243 ALA A CA 1
ATOM 1818 C C . ALA A 1 243 ? -6.184 -3.662 7.391 1 91.75 243 ALA A C 1
ATOM 1820 O O . ALA A 1 243 ? -5.34 -2.77 7.285 1 91.75 243 ALA A O 1
ATOM 1821 N N . LYS A 1 244 ? -6.027 -4.859 7.023 1 96.25 244 LYS A N 1
ATOM 1822 C CA . LYS A 1 244 ? -4.879 -5.316 6.25 1 96.25 244 LYS A CA 1
ATOM 1823 C C . LYS A 1 244 ? -5.297 -5.738 4.844 1 96.25 244 LYS A C 1
ATOM 1825 O O . LYS A 1 244 ? -6.238 -6.516 4.676 1 96.25 244 LYS A O 1
ATOM 1830 N N . ILE A 1 245 ? -4.613 -5.195 3.846 1 97.25 245 ILE A N 1
ATOM 1831 C CA . ILE A 1 245 ? -4.836 -5.578 2.457 1 97.25 245 ILE A CA 1
ATOM 1832 C C . ILE A 1 245 ? -3.582 -6.242 1.896 1 97.25 245 ILE A C 1
ATOM 1834 O O . ILE A 1 245 ? -2.506 -5.637 1.881 1 97.25 245 ILE A O 1
ATOM 1838 N N . LEU A 1 246 ? -3.705 -7.441 1.489 1 96.44 246 LEU A N 1
ATOM 1839 C CA . LEU A 1 246 ? -2.604 -8.148 0.843 1 96.44 246 LEU A CA 1
ATOM 1840 C C . LEU A 1 246 ? -2.637 -7.941 -0.668 1 96.44 246 LEU A C 1
ATOM 1842 O O . LEU A 1 246 ? -3.701 -8.023 -1.286 1 96.44 246 LEU A O 1
ATOM 1846 N N . LEU A 1 247 ? -1.482 -7.621 -1.18 1 94 247 LEU A N 1
ATOM 1847 C CA . LEU A 1 247 ? -1.313 -7.41 -2.613 1 94 247 LEU A CA 1
ATOM 1848 C C . LEU A 1 247 ? -0.309 -8.398 -3.195 1 94 247 LEU A C 1
ATOM 1850 O O . LEU A 1 247 ? 0.847 -8.047 -3.441 1 94 247 LEU A O 1
ATOM 1854 N N . PRO A 1 248 ? -0.732 -9.539 -3.609 1 88.88 248 PRO A N 1
ATOM 1855 C CA . PRO A 1 248 ? 0.208 -10.562 -4.074 1 88.88 248 PRO A CA 1
ATOM 1856 C C . PRO A 1 248 ? 0.457 -10.5 -5.578 1 88.88 248 PRO A C 1
ATOM 1858 O O . PRO A 1 248 ? 1.404 -11.109 -6.078 1 88.88 248 PRO A O 1
ATOM 1861 N N . SER A 1 249 ? -0.406 -9.812 -6.297 1 80.5 249 SER A N 1
ATOM 1862 C CA . SER A 1 249 ? -0.371 -9.891 -7.754 1 80.5 249 SER A CA 1
ATOM 1863 C C . SER A 1 249 ? 0.516 -8.805 -8.352 1 80.5 249 SER A C 1
ATOM 1865 O O . SER A 1 249 ? 0.733 -7.762 -7.727 1 80.5 249 SER A O 1
ATOM 1867 N N . MET A 1 250 ? 0.924 -9.117 -9.516 1 77.31 250 MET A N 1
ATOM 1868 C CA . MET A 1 250 ? 1.623 -8.117 -10.312 1 77.31 250 MET A CA 1
ATOM 1869 C C . MET A 1 250 ? 0.635 -7.262 -11.102 1 77.31 250 MET A C 1
ATOM 1871 O O . MET A 1 250 ? -0.333 -7.781 -11.664 1 77.31 250 MET A O 1
ATOM 1875 N N . TYR A 1 251 ? 0.865 -5.996 -11.039 1 77.25 251 TYR A N 1
ATOM 1876 C CA . TYR A 1 251 ? 0.139 -5.055 -11.883 1 77.25 251 TYR A CA 1
ATOM 1877 C C . TYR A 1 251 ? 0.86 -4.844 -13.211 1 77.25 251 TYR A C 1
ATOM 1879 O O . TYR A 1 251 ? 1.939 -4.246 -13.25 1 77.25 251 TYR A O 1
ATOM 1887 N N . THR A 1 252 ? 0.322 -5.344 -14.281 1 76.25 252 THR A N 1
ATOM 1888 C CA . THR A 1 252 ? 1.11 -5.535 -15.492 1 76.25 252 THR A CA 1
ATOM 1889 C C . THR A 1 252 ? 0.859 -4.406 -16.484 1 76.25 252 THR A C 1
ATOM 1891 O O . THR A 1 252 ? 1.379 -4.426 -17.609 1 76.25 252 THR A O 1
ATOM 1894 N N . ARG A 1 253 ? 0.039 -3.406 -16.156 1 82.81 253 ARG A N 1
ATOM 1895 C CA . ARG A 1 253 ? -0.228 -2.291 -17.062 1 82.81 253 ARG A CA 1
ATOM 1896 C C . ARG A 1 253 ? -0.318 -0.975 -16.297 1 82.81 253 ARG A C 1
ATOM 1898 O O . ARG A 1 253 ? -0.546 -0.969 -15.078 1 82.81 253 ARG A O 1
ATOM 1905 N N . ASN A 1 254 ? -0.063 0.073 -17.062 1 90.69 254 ASN A N 1
ATOM 1906 C CA . ASN A 1 254 ? -0.323 1.385 -16.484 1 90.69 254 ASN A CA 1
ATOM 1907 C C . ASN A 1 254 ? -1.81 1.589 -16.203 1 90.69 254 ASN A C 1
ATOM 1909 O O . ASN A 1 254 ? -2.654 1.243 -17.031 1 90.69 254 ASN A O 1
ATOM 1913 N N . GLU A 1 255 ? -2.082 1.995 -15.062 1 94.62 255 GLU A N 1
ATOM 1914 C CA . GLU A 1 255 ? -3.463 2.279 -14.688 1 94.62 255 GLU A CA 1
ATOM 1915 C C . GLU A 1 255 ? -3.57 3.609 -13.945 1 94.62 255 GLU A C 1
ATOM 1917 O O . GLU A 1 255 ? -2.566 4.137 -13.453 1 94.62 255 GLU A O 1
ATOM 1922 N N . VAL A 1 256 ? -4.762 4.133 -13.859 1 94.94 256 VAL A N 1
ATOM 1923 C CA . VAL A 1 256 ? -4.965 5.43 -13.219 1 94.94 256 VAL A CA 1
ATOM 1924 C C . VAL A 1 256 ? -5.305 5.23 -11.742 1 94.94 256 VAL A C 1
ATOM 1926 O O . VAL A 1 256 ? -6.266 4.531 -11.414 1 94.94 256 VAL A O 1
ATOM 1929 N N . PHE A 1 257 ? -4.484 5.754 -10.938 1 95.12 257 PHE A N 1
ATOM 1930 C CA . PHE A 1 257 ? -4.781 5.91 -9.516 1 95.12 257 PHE A CA 1
ATOM 1931 C C . PHE A 1 257 ? -5.648 7.145 -9.273 1 95.12 257 PHE A C 1
ATOM 1933 O O . PHE A 1 257 ? -5.199 8.273 -9.484 1 95.12 257 PHE A O 1
ATOM 1940 N N . THR A 1 258 ? -6.836 6.949 -8.773 1 91 258 THR A N 1
ATOM 1941 C CA . THR A 1 258 ? -7.82 8.023 -8.758 1 91 258 THR A CA 1
ATOM 1942 C C . THR A 1 258 ? -7.809 8.758 -7.418 1 91 258 THR A C 1
ATOM 1944 O O . THR A 1 258 ? -7.336 8.211 -6.418 1 91 258 THR A O 1
ATOM 1947 N N . GLN A 1 259 ? -8.391 9.914 -7.402 1 85.12 259 GLN A N 1
ATOM 1948 C CA . GLN A 1 259 ? -8.57 10.672 -6.168 1 85.12 259 GLN A CA 1
ATOM 1949 C C . GLN A 1 259 ? -9.438 9.906 -5.176 1 85.12 259 GLN A C 1
ATOM 1951 O O . GLN A 1 259 ? -9.227 9.992 -3.963 1 85.12 259 GLN A O 1
ATOM 1956 N N . LYS A 1 260 ? -10.383 9.203 -5.672 1 86.38 260 LYS A N 1
ATOM 1957 C CA . LYS A 1 260 ? -11.258 8.414 -4.812 1 86.38 260 LYS A CA 1
ATOM 1958 C C . LYS A 1 260 ? -10.469 7.32 -4.086 1 86.38 260 LYS A C 1
ATOM 1960 O O . LYS A 1 260 ? -10.695 7.07 -2.9 1 86.38 260 LYS A O 1
ATOM 1965 N N . MET A 1 261 ? -9.586 6.656 -4.816 1 91.44 261 MET A N 1
ATOM 1966 C CA . MET A 1 261 ? -8.711 5.672 -4.184 1 91.44 261 MET A CA 1
ATOM 1967 C C . MET A 1 261 ? -7.891 6.312 -3.07 1 91.44 261 MET A C 1
ATOM 1969 O O . MET A 1 261 ? -7.777 5.758 -1.976 1 91.44 261 MET A O 1
ATOM 1973 N N . ALA A 1 262 ? -7.391 7.461 -3.4 1 87.5 262 ALA A N 1
ATOM 1974 C CA . ALA A 1 262 ? -6.59 8.195 -2.426 1 87.5 262 ALA A CA 1
ATOM 1975 C C . ALA A 1 262 ? -7.402 8.516 -1.174 1 87.5 262 ALA A C 1
ATOM 1977 O O . ALA A 1 262 ? -6.902 8.383 -0.053 1 87.5 262 ALA A O 1
ATOM 1978 N N . TYR A 1 263 ? -8.547 8.938 -1.346 1 83.94 263 TYR A N 1
ATOM 1979 C CA . TYR A 1 263 ? -9.43 9.25 -0.229 1 83.94 263 TYR A CA 1
ATOM 1980 C C . TYR A 1 263 ? -9.688 8.023 0.63 1 83.94 263 TYR A C 1
ATOM 1982 O O . TYR A 1 263 ? -9.625 8.086 1.86 1 83.94 263 TYR A O 1
ATOM 1990 N N . HIS A 1 264 ? -9.992 6.902 -0.001 1 88.25 264 HIS A N 1
ATOM 1991 C CA . HIS A 1 264 ? -10.242 5.676 0.748 1 88.25 264 HIS A CA 1
ATOM 1992 C C . HIS A 1 264 ? -9 5.242 1.521 1 88.25 264 HIS A C 1
ATOM 1994 O O . HIS A 1 264 ? -9.109 4.742 2.645 1 88.25 264 HIS A O 1
ATOM 2000 N N . MET A 1 265 ? -7.883 5.406 0.886 1 89.31 265 MET A N 1
ATOM 2001 C CA . MET A 1 265 ? -6.633 5.09 1.571 1 89.31 265 MET A CA 1
ATOM 2002 C C . MET A 1 265 ? -6.473 5.938 2.828 1 89.31 265 MET A C 1
ATOM 2004 O O . MET A 1 265 ? -6.164 5.414 3.9 1 89.31 265 MET A O 1
ATOM 2008 N N . MET A 1 266 ? -6.703 7.156 2.678 1 82.94 266 MET A N 1
ATOM 2009 C CA . MET A 1 266 ? -6.508 8.078 3.793 1 82.94 266 MET A CA 1
ATOM 2010 C C . MET A 1 266 ? -7.531 7.828 4.895 1 82.94 266 MET A C 1
ATOM 2012 O O . MET A 1 266 ? -7.18 7.73 6.07 1 82.94 266 MET A O 1
ATOM 2016 N N . TYR A 1 267 ? -8.734 7.68 4.496 1 80.19 267 TYR A N 1
ATOM 2017 C CA . TYR A 1 267 ? -9.828 7.566 5.457 1 80.19 267 TYR A CA 1
ATOM 2018 C C . TYR A 1 267 ? -9.781 6.223 6.18 1 80.19 267 TYR A C 1
ATOM 2020 O O . TYR A 1 267 ? -10.047 6.152 7.383 1 80.19 267 TYR A O 1
ATOM 2028 N N . ARG A 1 268 ? -9.43 5.25 5.449 1 86.62 268 ARG A N 1
ATOM 2029 C CA . ARG A 1 268 ? -9.461 3.918 6.047 1 86.62 268 ARG A CA 1
ATOM 2030 C C . ARG A 1 268 ? -8.117 3.576 6.688 1 86.62 268 ARG A C 1
ATOM 2032 O O . ARG A 1 268 ? -8.062 2.789 7.633 1 86.62 268 ARG A O 1
ATOM 2039 N N . SER A 1 269 ? -7.016 4.117 6.16 1 89.38 269 SER A N 1
ATOM 2040 C CA . SER A 1 269 ? -5.664 4.012 6.703 1 89.38 269 SER A CA 1
ATOM 2041 C C . SER A 1 269 ? -5.234 2.557 6.84 1 89.38 269 SER A C 1
ATOM 2043 O O . SER A 1 269 ? -4.777 2.137 7.906 1 89.38 269 SER A O 1
ATOM 2045 N N . PRO A 1 270 ? -5.383 1.791 5.77 1 92.75 270 PRO A N 1
ATOM 2046 C CA . PRO A 1 270 ? -5.012 0.377 5.859 1 92.75 270 PRO A CA 1
ATOM 2047 C C . PRO A 1 270 ? -3.5 0.161 5.832 1 92.75 270 PRO A C 1
ATOM 2049 O O . PRO A 1 270 ? -2.744 1.091 5.535 1 92.75 270 PRO A O 1
ATOM 2052 N N . ILE A 1 271 ? -3.121 -1.036 6.242 1 94.12 271 ILE A N 1
ATOM 2053 C CA . ILE A 1 271 ? -1.793 -1.554 5.934 1 94.12 271 ILE A CA 1
ATOM 2054 C C . ILE A 1 271 ? -1.851 -2.393 4.66 1 94.12 271 ILE A C 1
ATOM 2056 O O . ILE A 1 271 ? -2.564 -3.396 4.602 1 94.12 271 ILE A O 1
ATOM 2060 N N . LEU A 1 272 ? -1.174 -1.887 3.664 1 95.19 272 LEU A N 1
ATOM 2061 C CA . LEU A 1 272 ? -1.02 -2.66 2.438 1 95.19 272 LEU A CA 1
ATOM 2062 C C . LEU A 1 272 ? 0.261 -3.488 2.475 1 95.19 272 LEU A C 1
ATOM 2064 O O . LEU A 1 272 ? 1.357 -2.938 2.6 1 95.19 272 LEU A O 1
ATOM 2068 N N . HIS A 1 273 ? 0.089 -4.781 2.438 1 93.81 273 HIS A N 1
ATOM 2069 C CA . HIS A 1 273 ? 1.222 -5.695 2.488 1 93.81 273 HIS A CA 1
ATOM 2070 C C . HIS A 1 273 ? 1.426 -6.398 1.149 1 93.81 273 HIS A C 1
ATOM 2072 O O . HIS A 1 273 ? 0.595 -7.207 0.735 1 93.81 273 HIS A O 1
ATOM 2078 N N . VAL A 1 274 ? 2.514 -6.035 0.499 1 92.56 274 VAL A N 1
ATOM 2079 C CA . VAL A 1 274 ? 2.865 -6.715 -0.745 1 92.56 274 VAL A CA 1
ATOM 2080 C C . VAL A 1 274 ? 3.467 -8.086 -0.435 1 92.56 274 VAL A C 1
ATOM 2082 O O . VAL A 1 274 ? 4.504 -8.18 0.222 1 92.56 274 VAL A O 1
ATOM 2085 N N . VAL A 1 275 ? 2.789 -9.094 -0.855 1 88.94 275 VAL A N 1
ATOM 2086 C CA . VAL A 1 275 ? 3.193 -10.453 -0.509 1 88.94 275 VAL A CA 1
ATOM 2087 C C . VAL A 1 275 ? 3.65 -11.188 -1.764 1 88.94 275 VAL A C 1
ATOM 2089 O O . VAL A 1 275 ? 2.953 -12.078 -2.256 1 88.94 275 VAL A O 1
ATOM 2092 N N . HIS A 1 276 ? 4.785 -10.727 -2.209 1 76.62 276 HIS A N 1
ATOM 2093 C CA . HIS A 1 276 ? 5.305 -11.43 -3.377 1 76.62 276 HIS A CA 1
ATOM 2094 C C . HIS A 1 276 ? 6.086 -12.672 -2.967 1 76.62 276 HIS A C 1
ATOM 2096 O O . HIS A 1 276 ? 6.738 -12.688 -1.921 1 76.62 276 HIS A O 1
ATOM 2102 N N . PRO A 1 277 ? 5.922 -13.711 -3.709 1 64.12 277 PRO A N 1
ATOM 2103 C CA . PRO A 1 277 ? 6.496 -15.008 -3.348 1 64.12 277 PRO A CA 1
ATOM 2104 C C . PRO A 1 277 ? 7.992 -14.938 -3.064 1 64.12 277 PRO A C 1
ATOM 2106 O O . PRO A 1 277 ? 8.5 -15.664 -2.205 1 64.12 277 PRO A O 1
ATOM 2109 N N . TRP A 1 278 ? 8.609 -14.117 -3.799 1 62 278 TRP A N 1
ATOM 2110 C CA . TRP A 1 278 ? 10.055 -14.109 -3.588 1 62 278 TRP A CA 1
ATOM 2111 C C . TRP A 1 278 ? 10.398 -13.57 -2.205 1 62 278 TRP A C 1
ATOM 2113 O O . TRP A 1 278 ? 11.523 -13.727 -1.733 1 62 278 TRP A O 1
ATOM 2123 N N . TYR A 1 279 ? 9.352 -13 -1.591 1 63.59 279 TYR A N 1
ATOM 2124 C CA . TYR A 1 279 ? 9.539 -12.398 -0.275 1 63.59 279 TYR A CA 1
ATOM 2125 C C . TYR A 1 279 ? 9.328 -13.43 0.829 1 63.59 279 TYR A C 1
ATOM 2127 O O . TYR A 1 279 ? 9.516 -13.133 2.01 1 63.59 279 TYR A O 1
ATOM 2135 N N . CYS A 1 280 ? 9.594 -14.672 0.589 1 70.69 280 CYS A N 1
ATOM 2136 C CA . CYS A 1 280 ? 9.258 -15.523 1.727 1 70.69 280 CYS A CA 1
ATOM 2137 C C . CYS A 1 280 ? 10.477 -15.781 2.596 1 70.69 280 CYS A C 1
ATOM 2139 O O . CYS A 1 280 ? 11.617 -15.703 2.119 1 70.69 280 CYS A O 1
ATOM 2141 N N . GLU A 1 281 ? 10.328 -15.758 3.92 1 70.06 281 GLU A N 1
ATOM 2142 C CA . GLU A 1 281 ? 11.398 -15.984 4.891 1 70.06 281 GLU A CA 1
ATOM 2143 C C . GLU A 1 281 ? 12.156 -17.266 4.594 1 70.06 281 GLU A C 1
ATOM 2145 O O . GLU A 1 281 ? 13.391 -17.297 4.664 1 70.06 281 GLU A O 1
ATOM 2150 N N . ASP A 1 282 ? 11.492 -18.312 4.246 1 84.12 282 ASP A N 1
ATOM 2151 C CA . ASP A 1 282 ? 12.031 -19.625 3.898 1 84.12 282 ASP A CA 1
ATOM 2152 C C . ASP A 1 282 ? 11.219 -20.266 2.775 1 84.12 282 ASP A C 1
ATOM 2154 O O . ASP A 1 282 ? 10.219 -20.938 3.031 1 84.12 282 ASP A O 1
ATOM 2158 N N . TYR A 1 283 ? 11.758 -20.109 1.628 1 84.81 283 TYR A N 1
ATOM 2159 C CA . TYR A 1 283 ? 11.047 -20.562 0.438 1 84.81 283 TYR A CA 1
ATOM 2160 C C . TYR A 1 283 ? 10.797 -22.062 0.501 1 84.81 283 TYR A C 1
ATOM 2162 O O . TYR A 1 283 ? 9.688 -22.531 0.229 1 84.81 283 TYR A O 1
ATOM 2170 N N . MET A 1 284 ? 11.781 -22.828 0.866 1 91.31 284 MET A N 1
ATOM 2171 C CA . MET A 1 284 ? 11.672 -24.281 0.833 1 91.31 284 MET A CA 1
ATOM 2172 C C . MET A 1 284 ? 10.695 -24.781 1.888 1 91.31 284 MET A C 1
ATOM 2174 O O . MET A 1 284 ? 9.953 -25.734 1.649 1 91.31 284 MET A O 1
ATOM 2178 N N . ASP A 1 285 ? 10.719 -24.094 3.008 1 93.12 285 ASP A N 1
ATOM 2179 C CA . ASP A 1 285 ? 9.75 -24.453 4.043 1 93.12 285 ASP A CA 1
ATOM 2180 C C . ASP A 1 285 ? 8.32 -24.219 3.576 1 93.12 285 ASP A C 1
ATOM 2182 O O . ASP A 1 285 ? 7.445 -25.062 3.766 1 93.12 285 ASP A O 1
ATOM 2186 N N . THR A 1 286 ? 8.133 -23.125 2.934 1 93 286 THR A N 1
ATOM 2187 C CA . THR A 1 286 ? 6.805 -22.781 2.441 1 93 286 THR A CA 1
ATOM 2188 C C . THR A 1 286 ? 6.387 -23.719 1.311 1 93 286 THR A C 1
ATOM 2190 O O . THR A 1 286 ? 5.219 -24.094 1.209 1 93 286 THR A O 1
ATOM 2193 N N . LEU A 1 287 ? 7.324 -24.078 0.504 1 94.94 287 LEU A N 1
ATOM 2194 C CA . LEU A 1 287 ? 7.066 -25.031 -0.58 1 94.94 287 LEU A CA 1
ATOM 2195 C C . LEU A 1 287 ? 6.641 -26.391 -0.031 1 94.94 287 LEU A C 1
ATOM 2197 O O . LEU A 1 287 ? 5.691 -26.984 -0.533 1 94.94 287 LEU A O 1
ATOM 2201 N N . GLU A 1 288 ? 7.285 -26.797 0.968 1 96.44 288 GLU A N 1
ATOM 2202 C CA . GLU A 1 288 ? 6.934 -28.062 1.604 1 96.44 288 GLU A CA 1
ATOM 2203 C C . GLU A 1 288 ? 5.52 -28.016 2.174 1 96.44 288 GLU A C 1
ATOM 2205 O O . GLU A 1 288 ? 4.75 -28.969 2.025 1 96.44 288 GLU A O 1
ATOM 2210 N N . LYS A 1 289 ? 5.207 -26.938 2.801 1 95.56 289 LYS A N 1
ATOM 2211 C CA . LYS A 1 289 ? 3.871 -26.766 3.361 1 95.56 289 LYS A CA 1
ATOM 2212 C C . LYS A 1 289 ? 2.812 -26.766 2.264 1 95.56 289 LYS A C 1
ATOM 2214 O O . LYS A 1 289 ? 1.735 -27.344 2.436 1 95.56 289 LYS A O 1
ATOM 2219 N N . ALA A 1 290 ? 3.139 -26.188 1.18 1 96.38 290 ALA A N 1
ATOM 2220 C CA . ALA A 1 290 ? 2.205 -26.094 0.059 1 96.38 290 ALA A CA 1
ATOM 2221 C C . ALA A 1 290 ? 1.937 -27.484 -0.537 1 96.38 290 ALA A C 1
ATOM 2223 O O . ALA A 1 290 ? 0.785 -27.844 -0.792 1 96.38 290 ALA A O 1
ATOM 2224 N N . VAL A 1 291 ? 2.977 -28.234 -0.722 1 97.81 291 VAL A N 1
ATOM 2225 C CA . VAL A 1 291 ? 2.836 -29.578 -1.278 1 97.81 291 VAL A CA 1
ATOM 2226 C C . VAL A 1 291 ? 2.064 -30.453 -0.303 1 97.81 291 VAL A C 1
ATOM 2228 O O . VAL A 1 291 ? 1.219 -31.266 -0.714 1 97.81 291 VAL A O 1
ATOM 2231 N N . SER A 1 292 ? 2.348 -30.266 0.939 1 97.56 292 SER A N 1
ATOM 2232 C CA . SER A 1 292 ? 1.592 -30.984 1.961 1 97.56 292 SER A CA 1
ATOM 2233 C C . SER A 1 292 ? 0.11 -30.625 1.906 1 97.56 292 SER A C 1
ATOM 2235 O O . SER A 1 292 ? -0.75 -31.484 2.068 1 97.56 292 SER A O 1
ATOM 2237 N N . ALA A 1 293 ? -0.188 -29.422 1.707 1 96.88 293 ALA A N 1
ATOM 2238 C CA . ALA A 1 293 ? -1.572 -28.969 1.602 1 96.88 293 ALA A CA 1
ATOM 2239 C C . ALA A 1 293 ? -2.273 -29.609 0.411 1 96.88 293 ALA A C 1
ATOM 2241 O O . ALA A 1 293 ? -3.455 -29.953 0.49 1 96.88 293 ALA A O 1
ATOM 2242 N N . TYR A 1 294 ? -1.571 -29.75 -0.648 1 97.88 294 TYR A N 1
ATOM 2243 C CA . TYR A 1 294 ? -2.135 -30.438 -1.806 1 97.88 294 TYR A CA 1
ATOM 2244 C C . TYR A 1 294 ? -2.424 -31.891 -1.483 1 97.88 294 TYR A C 1
ATOM 2246 O O . TYR A 1 294 ? -3.523 -32.406 -1.743 1 97.88 294 TYR A O 1
ATOM 2254 N N . LYS A 1 295 ? -1.443 -32.5 -0.854 1 97.38 295 LYS A N 1
ATOM 2255 C CA . LYS A 1 295 ? -1.582 -33.906 -0.492 1 97.38 295 LYS A CA 1
ATOM 2256 C C . LYS A 1 295 ? -2.789 -34.125 0.414 1 97.38 295 LYS A C 1
ATOM 2258 O O . LYS A 1 295 ? -3.525 -35.094 0.251 1 97.38 295 LYS A O 1
ATOM 2263 N N . LYS A 1 296 ? -3.064 -33.188 1.269 1 96.06 296 LYS A N 1
ATOM 2264 C CA . LYS A 1 296 ? -4.125 -33.281 2.266 1 96.06 296 LYS A CA 1
ATOM 2265 C C . LYS A 1 296 ? -5.465 -32.844 1.699 1 96.06 296 LYS A C 1
ATOM 2267 O O . LYS A 1 296 ? -6.496 -32.938 2.369 1 96.06 296 LYS A O 1
ATOM 2272 N N . GLY A 1 297 ? -5.418 -32.219 0.578 1 95.19 297 GLY A N 1
ATOM 2273 C CA . GLY A 1 297 ? -6.652 -31.797 -0.071 1 95.19 297 GLY A CA 1
ATOM 2274 C C . GLY A 1 297 ? -7.07 -30.391 0.303 1 95.19 297 GLY A C 1
ATOM 2275 O O . GLY A 1 297 ? -8.148 -29.938 -0.084 1 95.19 297 GLY A O 1
ATOM 2276 N N . ILE A 1 298 ? -6.227 -29.734 0.996 1 95.56 298 ILE A N 1
ATOM 2277 C CA . ILE A 1 298 ? -6.496 -28.344 1.339 1 95.56 298 ILE A CA 1
ATOM 2278 C C . ILE A 1 298 ? -6.445 -27.484 0.08 1 95.56 298 ILE A C 1
ATOM 2280 O O . ILE A 1 298 ? -7.344 -26.672 -0.161 1 95.56 298 ILE A O 1
ATOM 2284 N N . PHE A 1 299 ? -5.391 -27.688 -0.675 1 97.56 299 PHE A N 1
ATOM 2285 C CA . PHE A 1 299 ? -5.301 -27.047 -1.981 1 97.56 299 PHE A CA 1
ATOM 2286 C C . PHE A 1 299 ? -5.844 -27.969 -3.072 1 97.56 299 PHE A C 1
ATOM 2288 O O . PHE A 1 299 ? -5.215 -28.969 -3.412 1 97.56 299 PHE A O 1
ATOM 2295 N N . PRO A 1 300 ? -6.957 -27.594 -3.562 1 97.06 300 PRO A N 1
ATOM 2296 C CA . PRO A 1 300 ? -7.543 -28.453 -4.598 1 97.06 300 PRO A CA 1
ATOM 2297 C C . PRO A 1 300 ? -7 -28.141 -5.992 1 97.06 300 PRO A C 1
ATOM 2299 O O . PRO A 1 300 ? -7.777 -28 -6.941 1 97.06 300 PRO A O 1
ATOM 2302 N N . THR A 1 301 ? -5.773 -28.172 -6.168 1 97.81 301 THR A N 1
ATOM 2303 C CA . THR A 1 301 ? -5.094 -27.75 -7.383 1 97.81 301 THR A CA 1
ATOM 2304 C C . THR A 1 301 ? -5.531 -28.594 -8.578 1 97.81 301 THR A C 1
ATOM 2306 O O . THR A 1 301 ? -5.812 -28.062 -9.648 1 97.81 301 THR A O 1
ATOM 2309 N N . ASP A 1 302 ? -5.656 -29.891 -8.359 1 97.62 302 ASP A N 1
ATOM 2310 C CA . ASP A 1 302 ? -6.016 -30.797 -9.445 1 97.62 302 ASP A CA 1
ATOM 2311 C C . ASP A 1 302 ? -7.406 -30.484 -9.992 1 97.62 302 ASP A C 1
ATOM 2313 O O . ASP A 1 302 ? -7.637 -30.578 -11.195 1 97.62 302 ASP A O 1
ATOM 2317 N N . ARG A 1 303 ? -8.297 -30 -9.156 1 96.44 303 ARG A N 1
ATOM 2318 C CA . ARG A 1 303 ? -9.664 -29.703 -9.547 1 96.44 303 ARG A CA 1
ATOM 2319 C C . ARG A 1 303 ? -9.75 -28.344 -10.258 1 96.44 303 ARG A C 1
ATOM 2321 O O . ARG A 1 303 ? -10.766 -28.031 -10.883 1 96.44 303 ARG A O 1
ATOM 2328 N N . LEU A 1 304 ? -8.672 -27.625 -10.188 1 97.31 304 LEU A N 1
ATOM 2329 C CA . LEU A 1 304 ? -8.68 -26.297 -10.773 1 97.31 304 LEU A CA 1
ATOM 2330 C C . LEU A 1 304 ? -7.973 -26.281 -12.125 1 97.31 304 LEU A C 1
ATOM 2332 O O . LEU A 1 304 ? -7.98 -25.266 -12.828 1 97.31 304 LEU A O 1
ATOM 2336 N N . ILE A 1 305 ? -7.344 -27.422 -12.477 1 97.88 305 ILE A N 1
ATOM 2337 C CA . ILE A 1 305 ? -6.738 -27.531 -13.797 1 97.88 305 ILE A CA 1
ATOM 2338 C C . ILE A 1 305 ? -7.828 -27.734 -14.844 1 97.88 305 ILE A C 1
ATOM 2340 O O . ILE A 1 305 ? -8.406 -28.812 -14.953 1 97.88 305 ILE A O 1
ATOM 2344 N N . THR A 1 306 ? -8.039 -26.703 -15.656 1 96.75 306 THR A N 1
ATOM 2345 C CA . THR A 1 306 ? -9.141 -26.734 -16.609 1 96.75 306 THR A CA 1
ATOM 2346 C C . THR A 1 306 ? -8.633 -27.109 -18 1 96.75 306 THR A C 1
ATOM 2348 O O . THR A 1 306 ? -9.406 -27.547 -18.859 1 96.75 306 THR A O 1
ATOM 2351 N N . HIS A 1 307 ? -7.344 -26.875 -18.25 1 97.44 307 HIS A N 1
ATOM 2352 C CA . HIS A 1 307 ? -6.797 -27.109 -19.578 1 97.44 307 HIS A CA 1
ATOM 2353 C C . HIS A 1 307 ? -5.457 -27.844 -19.516 1 97.44 307 HIS A C 1
ATOM 2355 O O . HIS A 1 307 ? -4.609 -27.5 -18.688 1 97.44 307 HIS A O 1
ATOM 2361 N N . ARG A 1 308 ? -5.301 -28.828 -20.312 1 97.69 308 ARG A N 1
ATOM 2362 C CA . ARG A 1 308 ? -4.059 -29.547 -20.547 1 97.69 308 ARG A CA 1
ATOM 2363 C C . ARG A 1 308 ? -3.621 -29.422 -22 1 97.69 308 ARG A C 1
ATOM 2365 O O . ARG A 1 308 ? -4.344 -29.828 -22.922 1 97.69 308 ARG A O 1
ATOM 2372 N N . ILE A 1 309 ? -2.508 -28.781 -22.219 1 97.75 309 ILE A N 1
ATOM 2373 C CA . ILE A 1 309 ? -2.029 -28.453 -23.562 1 97.75 309 ILE A CA 1
ATOM 2374 C C . ILE A 1 309 ? -0.729 -29.203 -23.828 1 97.75 309 ILE A C 1
ATOM 2376 O O . ILE A 1 309 ? 0.233 -29.094 -23.078 1 97.75 309 ILE A O 1
ATOM 2380 N N . PRO A 1 310 ? -0.654 -29.891 -24.953 1 97.62 310 PRO A N 1
ATOM 2381 C CA . PRO A 1 310 ? 0.61 -30.547 -25.297 1 97.62 310 PRO A CA 1
ATOM 2382 C C . PRO A 1 310 ? 1.736 -29.562 -25.578 1 97.62 310 PRO A C 1
ATOM 2384 O O . PRO A 1 310 ? 1.496 -28.484 -26.141 1 97.62 310 PRO A O 1
ATOM 2387 N N . PHE A 1 311 ? 2.922 -29.984 -25.25 1 97.19 311 PHE A N 1
ATOM 2388 C CA . PHE A 1 311 ? 4.117 -29.172 -25.422 1 97.19 311 PHE A CA 1
ATOM 2389 C C . PHE A 1 311 ? 4.207 -28.641 -26.859 1 97.19 311 PHE A C 1
ATOM 2391 O O . PHE A 1 311 ? 4.547 -27.469 -27.062 1 97.19 311 PHE A O 1
ATOM 2398 N N . GLU A 1 312 ? 3.814 -29.406 -27.766 1 95.94 312 GLU A N 1
ATOM 2399 C CA . GLU A 1 312 ? 3.9 -29.047 -29.172 1 95.94 312 GLU A CA 1
ATOM 2400 C C . GLU A 1 312 ? 2.941 -27.906 -29.516 1 95.94 312 GLU A C 1
ATOM 2402 O O . GLU A 1 312 ? 3.08 -27.25 -30.547 1 95.94 312 GLU A O 1
ATOM 2407 N N . GLU A 1 313 ? 1.977 -27.703 -28.625 1 97 313 GLU A N 1
ATOM 2408 C CA . GLU A 1 313 ? 0.971 -26.672 -28.844 1 97 313 GLU A CA 1
ATOM 2409 C C . GLU A 1 313 ? 1.134 -25.531 -27.844 1 97 313 GLU A C 1
ATOM 2411 O O . GLU A 1 313 ? 0.15 -24.906 -27.422 1 97 313 GLU A O 1
ATOM 2416 N N . ILE A 1 314 ? 2.342 -25.266 -27.406 1 96.75 314 ILE A N 1
ATOM 2417 C CA . ILE A 1 314 ? 2.635 -24.281 -26.359 1 96.75 314 ILE A CA 1
ATOM 2418 C C . ILE A 1 314 ? 2.037 -22.938 -26.75 1 96.75 314 ILE A C 1
ATOM 2420 O O . ILE A 1 314 ? 1.569 -22.188 -25.875 1 96.75 314 ILE A O 1
ATOM 2424 N N . SER A 1 315 ? 1.97 -22.578 -28 1 96.56 315 SER A N 1
ATOM 2425 C CA . SER A 1 315 ? 1.395 -21.312 -28.453 1 96.56 315 SER A CA 1
ATOM 2426 C C . SER A 1 315 ? -0.078 -21.219 -28.078 1 96.56 315 SER A C 1
ATOM 2428 O O . SER A 1 315 ? -0.551 -20.141 -27.688 1 96.56 315 SER A O 1
ATOM 2430 N N . ARG A 1 316 ? -0.708 -22.281 -28.172 1 96.31 316 ARG A N 1
ATOM 2431 C CA . ARG A 1 316 ? -2.117 -22.328 -27.797 1 96.31 316 ARG A CA 1
ATOM 2432 C C . ARG A 1 316 ? -2.293 -22 -26.312 1 96.31 316 ARG A C 1
ATOM 2434 O O . ARG A 1 316 ? -3.244 -21.328 -25.922 1 96.31 316 ARG A O 1
ATOM 2441 N N . GLY A 1 317 ? -1.439 -22.531 -25.5 1 96.25 317 GLY A N 1
ATOM 2442 C CA . GLY A 1 317 ? -1.483 -22.25 -24.078 1 96.25 317 GLY A CA 1
ATOM 2443 C C . GLY A 1 317 ? -1.387 -20.766 -23.766 1 96.25 317 GLY A C 1
ATOM 2444 O O . GLY A 1 317 ? -2.154 -20.234 -22.953 1 96.25 317 GLY A O 1
ATOM 2445 N N . PHE A 1 318 ? -0.552 -20.047 -24.438 1 95.62 318 PHE A N 1
ATOM 2446 C CA . PHE A 1 318 ? -0.338 -18.641 -24.172 1 95.62 318 PHE A CA 1
ATOM 2447 C C . PHE A 1 318 ? -1.445 -17.797 -24.781 1 95.62 318 PHE A C 1
ATOM 2449 O O . PHE A 1 318 ? -1.786 -16.734 -24.266 1 95.62 318 PHE A O 1
ATOM 2456 N N . GLU A 1 319 ? -2.041 -18.312 -25.844 1 95.12 319 GLU A N 1
ATOM 2457 C CA . GLU A 1 319 ? -3.236 -17.672 -26.375 1 95.12 319 GLU A CA 1
ATOM 2458 C C . GLU A 1 319 ? -4.387 -17.734 -25.375 1 95.12 319 GLU A C 1
ATOM 2460 O O . GLU A 1 319 ? -5.121 -16.75 -25.219 1 95.12 319 GLU A O 1
ATOM 2465 N N . LEU A 1 320 ? -4.492 -18.875 -24.781 1 93.75 320 LEU A N 1
ATOM 2466 C CA . LEU A 1 320 ? -5.508 -19.031 -23.75 1 93.75 320 LEU A CA 1
ATOM 2467 C C . LEU A 1 320 ? -5.277 -18.047 -22.594 1 93.75 320 LEU A C 1
ATOM 2469 O O . LEU A 1 320 ? -6.223 -17.422 -22.109 1 93.75 320 LEU A O 1
ATOM 2473 N N . LEU A 1 321 ? -4.031 -17.922 -22.156 1 91.88 321 LEU A N 1
ATOM 2474 C CA . LEU A 1 321 ? -3.688 -17 -21.078 1 91.88 321 LEU A CA 1
ATOM 2475 C C . LEU A 1 321 ? -4.027 -15.562 -21.453 1 91.88 321 LEU A C 1
ATOM 2477 O O . LEU A 1 321 ? -4.555 -14.812 -20.641 1 91.88 321 LEU A O 1
ATOM 2481 N N . GLU A 1 322 ? -3.693 -15.211 -22.641 1 90.38 322 GLU A N 1
ATOM 2482 C CA . GLU A 1 322 ? -3.9 -13.844 -23.125 1 90.38 322 GLU A CA 1
ATOM 2483 C C . GLU A 1 322 ? -5.387 -13.508 -23.203 1 90.38 322 GLU A C 1
ATOM 2485 O O . GLU A 1 322 ? -5.801 -12.414 -22.812 1 90.38 322 GLU A O 1
ATOM 2490 N N . ASN A 1 323 ? -6.18 -14.461 -23.688 1 91.06 323 ASN A N 1
ATOM 2491 C CA . ASN A 1 323 ? -7.609 -14.234 -23.891 1 91.06 323 ASN A CA 1
ATOM 2492 C C . ASN A 1 323 ? -8.391 -14.422 -22.594 1 91.06 323 ASN A C 1
ATOM 2494 O O . ASN A 1 323 ? -9.477 -13.859 -22.422 1 91.06 323 ASN A O 1
ATOM 2498 N N . ASN A 1 324 ? -7.875 -15.219 -21.75 1 88.94 324 ASN A N 1
ATOM 2499 C CA . ASN A 1 324 ? -8.43 -15.516 -20.438 1 88.94 324 ASN A CA 1
ATOM 2500 C C . ASN A 1 324 ? -9.93 -15.773 -20.5 1 88.94 324 ASN A C 1
ATOM 2502 O O . ASN A 1 324 ? -10.711 -15.109 -19.812 1 88.94 324 ASN A O 1
ATOM 2506 N N . PRO A 1 325 ? -10.336 -16.797 -21.234 1 91.38 325 PRO A N 1
ATOM 2507 C CA . PRO A 1 325 ? -11.766 -17.078 -21.312 1 91.38 325 PRO A CA 1
ATOM 2508 C C . PRO A 1 325 ? -12.359 -17.453 -19.953 1 91.38 325 PRO A C 1
ATOM 2510 O O . PRO A 1 325 ? -11.633 -17.875 -19.047 1 91.38 325 PRO A O 1
ATOM 2513 N N . GLU A 1 326 ? -13.672 -17.359 -19.766 1 90 326 GLU A N 1
ATOM 2514 C CA . GLU A 1 326 ? -14.359 -17.516 -18.484 1 90 326 GLU A CA 1
ATOM 2515 C C . GLU A 1 326 ? -14.148 -18.906 -17.906 1 90 326 GLU A C 1
ATOM 2517 O O . GLU A 1 326 ? -14.086 -19.078 -16.672 1 90 326 GLU A O 1
ATOM 2522 N N . GLU A 1 327 ? -14.055 -19.828 -18.766 1 91.31 327 GLU A N 1
ATOM 2523 C CA . GLU A 1 327 ? -13.945 -21.219 -18.312 1 91.31 327 GLU A CA 1
ATOM 2524 C C . GLU A 1 327 ? -12.523 -21.547 -17.891 1 91.31 327 GLU A C 1
ATOM 2526 O O . GLU A 1 327 ? -12.273 -22.609 -17.312 1 91.31 327 GLU A O 1
ATOM 2531 N N . TYR A 1 328 ? -11.625 -20.703 -18.188 1 94.12 328 TYR A N 1
ATOM 2532 C CA . TYR A 1 328 ? -10.227 -20.938 -17.859 1 94.12 328 TYR A CA 1
ATOM 2533 C C . TYR A 1 328 ? -9.953 -20.594 -16.391 1 94.12 328 TYR A C 1
ATOM 2535 O O . TYR A 1 328 ? -10.305 -19.5 -15.93 1 94.12 328 TYR A O 1
ATOM 2543 N N . VAL A 1 329 ? -9.336 -21.516 -15.656 1 95.44 329 VAL A N 1
ATOM 2544 C CA . VAL A 1 329 ? -8.859 -21.25 -14.312 1 95.44 329 VAL A CA 1
ATOM 2545 C C . VAL A 1 329 ? -7.34 -21.438 -14.25 1 95.44 329 VAL A C 1
ATOM 2547 O O . VAL A 1 329 ? -6.609 -20.516 -13.891 1 95.44 329 VAL A O 1
ATOM 2550 N N . LYS A 1 330 ? -6.902 -22.594 -14.727 1 97.25 330 LYS A N 1
ATOM 2551 C CA . LYS A 1 330 ? -5.48 -22.922 -14.773 1 97.25 330 LYS A CA 1
ATOM 2552 C C . LYS A 1 330 ? -5.176 -23.891 -15.906 1 97.25 330 LYS A C 1
ATOM 2554 O O . LYS A 1 330 ? -5.91 -24.859 -16.109 1 97.25 330 LYS A O 1
ATOM 2559 N N . GLY A 1 331 ? -4.203 -23.562 -16.672 1 97.56 331 GLY A N 1
ATOM 2560 C CA . GLY A 1 331 ? -3.709 -24.484 -17.672 1 97.56 331 GLY A CA 1
ATOM 2561 C C . GLY A 1 331 ? -2.322 -25.016 -17.375 1 97.56 331 GLY A C 1
ATOM 2562 O O . GLY A 1 331 ? -1.528 -24.344 -16.703 1 97.56 331 GLY A O 1
ATOM 2563 N N . ILE A 1 332 ? -2.025 -26.219 -17.859 1 98.12 332 ILE A N 1
ATOM 2564 C CA . ILE A 1 332 ? -0.688 -26.797 -17.766 1 98.12 332 ILE A CA 1
ATOM 2565 C C . ILE A 1 332 ? -0.234 -27.266 -19.156 1 98.12 332 ILE A C 1
ATOM 2567 O O . ILE A 1 332 ? -1.051 -27.703 -19.969 1 98.12 332 ILE A O 1
ATOM 2571 N N . ILE A 1 333 ? 1.023 -27.047 -19.406 1 98.06 333 ILE A N 1
ATOM 2572 C CA . ILE A 1 333 ? 1.677 -27.719 -20.516 1 98.06 333 ILE A CA 1
ATOM 2573 C C . ILE A 1 333 ? 2.07 -29.141 -20.109 1 98.06 333 ILE A C 1
ATOM 2575 O O . ILE A 1 333 ? 2.676 -29.344 -19.047 1 98.06 333 ILE A O 1
ATOM 2579 N N . VAL A 1 334 ? 1.737 -30.109 -20.906 1 97.94 334 VAL A N 1
ATOM 2580 C CA . VAL A 1 334 ? 2.039 -31.5 -20.594 1 97.94 334 VAL A CA 1
ATOM 2581 C C . VAL A 1 334 ? 3.086 -32.031 -21.562 1 97.94 334 VAL A C 1
ATOM 2583 O O . VAL A 1 334 ? 3.053 -31.734 -22.75 1 97.94 334 VAL A O 1
ATOM 2586 N N . PHE A 1 335 ? 3.965 -32.781 -20.922 1 96.38 335 PHE A N 1
ATOM 2587 C CA . PHE A 1 335 ? 5.059 -33.344 -21.703 1 96.38 335 PHE A CA 1
ATOM 2588 C C . PHE A 1 335 ? 4.898 -34.875 -21.828 1 96.38 335 PHE A C 1
ATOM 2590 O O . PHE A 1 335 ? 4.402 -35.531 -20.922 1 96.38 335 PHE A O 1
ATOM 2597 N N . ASP A 1 336 ? 5.133 -35.5 -23 1 82.88 336 ASP A N 1
ATOM 2598 C CA . ASP A 1 336 ? 5.035 -36.906 -23.25 1 82.88 336 ASP A CA 1
ATOM 2599 C C . ASP A 1 336 ? 6.219 -37.656 -22.641 1 82.88 336 ASP A C 1
ATOM 2601 O O . ASP A 1 336 ? 7.336 -37.125 -22.594 1 82.88 336 ASP A O 1
ATOM 2605 N N . MET B 1 1 ? -23.609 38.5 20.406 1 82.38 1 MET B N 1
ATOM 2606 C CA . MET B 1 1 ? -22.297 38.906 19.906 1 82.38 1 MET B CA 1
ATOM 2607 C C . MET B 1 1 ? -22.156 38.531 18.438 1 82.38 1 MET B C 1
ATOM 2609 O O . MET B 1 1 ? -22.703 37.531 17.969 1 82.38 1 MET B O 1
ATOM 2613 N N . LYS B 1 2 ? -21.5 39.406 17.719 1 90.56 2 LYS B N 1
ATOM 2614 C CA . LYS B 1 2 ? -21.344 39.188 16.281 1 90.56 2 LYS B CA 1
ATOM 2615 C C . LYS B 1 2 ? -19.953 38.656 15.969 1 90.56 2 LYS B C 1
ATOM 2617 O O . LYS B 1 2 ? -19 38.906 16.703 1 90.56 2 LYS B O 1
ATOM 2622 N N . ARG B 1 3 ? -19.922 37.844 14.898 1 91.06 3 ARG B N 1
ATOM 2623 C CA . ARG B 1 3 ? -18.625 37.438 14.375 1 91.06 3 ARG B CA 1
ATOM 2624 C C . ARG B 1 3 ? -18.531 37.688 12.875 1 91.06 3 ARG B C 1
ATOM 2626 O O . ARG B 1 3 ? -19.547 37.75 12.188 1 91.06 3 ARG B O 1
ATOM 2633 N N . ARG B 1 4 ? -17.312 37.938 12.484 1 93.31 4 ARG B N 1
ATOM 2634 C CA . ARG B 1 4 ? -17 37.969 11.062 1 93.31 4 ARG B CA 1
ATOM 2635 C C . ARG B 1 4 ? -16.5 36.625 10.57 1 93.31 4 ARG B C 1
ATOM 2637 O O . ARG B 1 4 ? -15.656 36 11.219 1 93.31 4 ARG B O 1
ATOM 2644 N N . ILE B 1 5 ? -17.062 36.156 9.445 1 94.44 5 ILE B N 1
ATOM 2645 C CA . ILE B 1 5 ? -16.688 34.844 8.93 1 94.44 5 ILE B CA 1
ATOM 2646 C C . ILE B 1 5 ? -16.422 34.938 7.43 1 94.44 5 ILE B C 1
ATOM 2648 O O . ILE B 1 5 ? -17.141 35.625 6.707 1 94.44 5 ILE B O 1
ATOM 2652 N N . ALA B 1 6 ? -15.336 34.406 7.031 1 96.5 6 ALA B N 1
ATOM 2653 C CA . ALA B 1 6 ? -15.031 34.25 5.613 1 96.5 6 ALA B CA 1
ATOM 2654 C C . ALA B 1 6 ? -15.469 32.875 5.094 1 96.5 6 ALA B C 1
ATOM 2656 O O . ALA B 1 6 ? -14.953 31.859 5.531 1 96.5 6 ALA B O 1
ATOM 2657 N N . LYS B 1 7 ? -16.359 32.812 4.152 1 96.38 7 LYS B N 1
ATOM 2658 C CA . LYS B 1 7 ? -16.844 31.578 3.576 1 96.38 7 LYS B CA 1
ATOM 2659 C C . LYS B 1 7 ? -16.547 31.5 2.082 1 96.38 7 LYS B C 1
ATOM 2661 O O . LYS B 1 7 ? -16.516 32.531 1.4 1 96.38 7 LYS B O 1
ATOM 2666 N N . LEU B 1 8 ? -16.219 30.281 1.622 1 96.44 8 LEU B N 1
ATOM 2667 C CA . LEU B 1 8 ? -16.188 30.047 0.183 1 96.44 8 LEU B CA 1
ATOM 2668 C C . LEU B 1 8 ? -17.594 30.094 -0.401 1 96.44 8 LEU B C 1
ATOM 2670 O O . LEU B 1 8 ? -18.5 29.391 0.078 1 96.44 8 LEU B O 1
ATOM 2674 N N . THR B 1 9 ? -17.828 30.906 -1.384 1 97.12 9 THR B N 1
ATOM 2675 C CA . THR B 1 9 ? -19.109 30.984 -2.057 1 97.12 9 THR B CA 1
ATOM 2676 C C . THR B 1 9 ? -19.031 30.359 -3.447 1 97.12 9 THR B C 1
ATOM 2678 O O . THR B 1 9 ? -20.047 30.297 -4.16 1 97.12 9 THR B O 1
ATOM 2681 N N . GLY B 1 10 ? -18 29.953 -3.832 1 96.12 10 GLY B N 1
ATOM 2682 C CA . GLY B 1 10 ? -17.609 29.25 -5.043 1 96.12 10 GLY B CA 1
ATOM 2683 C C . GLY B 1 10 ? -16.141 28.875 -5.066 1 96.12 10 GLY B C 1
ATOM 2684 O O . GLY B 1 10 ? -15.398 29.156 -4.117 1 96.12 10 GLY B O 1
ATOM 2685 N N . PRO B 1 11 ? -15.781 28.219 -6.164 1 95.69 11 PRO B N 1
ATOM 2686 C CA . PRO B 1 11 ? -14.352 27.891 -6.242 1 95.69 11 PRO B CA 1
ATOM 2687 C C . PRO B 1 11 ? -13.461 29.125 -6.148 1 95.69 11 PRO B C 1
ATOM 2689 O O . PRO B 1 11 ? -13.703 30.125 -6.84 1 95.69 11 PRO B O 1
ATOM 2692 N N . LYS B 1 12 ? -12.555 29.109 -5.234 1 96.25 12 LYS B N 1
ATOM 2693 C CA . LYS B 1 12 ? -11.484 30.094 -5.066 1 96.25 12 LYS B CA 1
ATOM 2694 C C . LYS B 1 12 ? -12.055 31.469 -4.703 1 96.25 12 LYS B C 1
ATOM 2696 O O . LYS B 1 12 ? -11.398 32.5 -4.91 1 96.25 12 LYS B O 1
ATOM 2701 N N . THR B 1 13 ? -13.297 31.484 -4.137 1 96.94 13 THR B N 1
ATOM 2702 C CA . THR B 1 13 ? -13.938 32.75 -3.879 1 96.94 13 THR B CA 1
ATOM 2703 C C . THR B 1 13 ? -14.398 32.844 -2.428 1 96.94 13 THR B C 1
ATOM 2705 O O . THR B 1 13 ? -15.422 32.281 -2.061 1 96.94 13 THR B O 1
ATOM 2708 N N . PHE B 1 14 ? -13.68 33.656 -1.685 1 97.19 14 PHE B N 1
ATOM 2709 C CA . PHE B 1 14 ? -14.094 33.938 -0.313 1 97.19 14 PHE B CA 1
ATOM 2710 C C . PHE B 1 14 ? -14.953 35.188 -0.246 1 97.19 14 PHE B C 1
ATOM 2712 O O . PHE B 1 14 ? -14.672 36.188 -0.935 1 97.19 14 PHE B O 1
ATOM 2719 N N . GLU B 1 15 ? -15.961 35.156 0.51 1 97.31 15 GLU B N 1
ATOM 2720 C CA . GLU B 1 15 ? -16.75 36.312 0.878 1 97.31 15 GLU B CA 1
ATOM 2721 C C . GLU B 1 15 ? -16.906 36.438 2.393 1 97.31 15 GLU B C 1
ATOM 2723 O O . GLU B 1 15 ? -16.984 35.406 3.09 1 97.31 15 GLU B O 1
ATOM 2728 N N . PHE B 1 16 ? -16.953 37.688 2.869 1 96.88 16 PHE B N 1
ATOM 2729 C CA . PHE B 1 16 ? -17.078 37.938 4.301 1 96.88 16 PHE B CA 1
ATOM 2730 C C . PHE B 1 16 ? -18.531 38.188 4.68 1 96.88 16 PHE B C 1
ATOM 2732 O O . PHE B 1 16 ? -19.234 38.906 3.973 1 96.88 16 PHE B O 1
ATOM 2739 N N . PHE B 1 17 ? -18.859 37.562 5.73 1 95.62 17 PHE B N 1
ATOM 2740 C CA . PHE B 1 17 ? -20.203 37.75 6.301 1 95.62 17 PHE B CA 1
ATOM 2741 C C . PHE B 1 17 ? -20.109 38.188 7.762 1 95.62 17 PHE B C 1
ATOM 2743 O O . PHE B 1 17 ? -19.125 37.875 8.445 1 95.62 17 PHE B O 1
ATOM 2750 N N . GLU B 1 18 ? -21.125 38.938 8.164 1 94.94 18 GLU B N 1
ATOM 2751 C CA . GLU B 1 18 ? -21.344 39.188 9.594 1 94.94 18 GLU B CA 1
ATOM 2752 C C . GLU B 1 18 ? -22.5 38.344 10.117 1 94.94 18 GLU B C 1
ATOM 2754 O O . GLU B 1 18 ? -23.609 38.375 9.555 1 94.94 18 GLU B O 1
ATOM 2759 N N . GLU B 1 19 ? -22.109 37.594 11.148 1 93.38 19 GLU B N 1
ATOM 2760 C CA . GLU B 1 19 ? -23.141 36.688 11.695 1 93.38 19 GLU B CA 1
ATOM 2761 C C . GLU B 1 19 ? -23.25 36.875 13.211 1 93.38 19 GLU B C 1
ATOM 2763 O O . GLU B 1 19 ? -22.281 37.25 13.875 1 93.38 19 GLU B O 1
ATOM 2768 N N . ASP B 1 20 ? -24.5 36.625 13.688 1 93.81 20 ASP B N 1
ATOM 2769 C CA . ASP B 1 20 ? -24.688 36.531 15.133 1 93.81 20 ASP B CA 1
ATOM 2770 C C . ASP B 1 20 ? -24.203 35.188 15.664 1 93.81 20 ASP B C 1
ATOM 2772 O O . ASP B 1 20 ? -24.484 34.125 15.07 1 93.81 20 ASP B O 1
ATOM 2776 N N . LEU B 1 21 ? -23.469 35.281 16.734 1 93.31 21 LEU B N 1
ATOM 2777 C CA . LEU B 1 21 ? -23.094 34 17.375 1 93.31 21 LEU B CA 1
ATOM 2778 C C . LEU B 1 21 ? -24.266 33.438 18.141 1 93.31 21 LEU B C 1
ATOM 2780 O O . LEU B 1 21 ? -24.984 34.156 18.844 1 93.31 21 LEU B O 1
ATOM 2784 N N . PRO B 1 22 ? -24.438 32.156 17.953 1 91.31 22 PRO B N 1
ATOM 2785 C CA . PRO B 1 22 ? -25.469 31.531 18.781 1 91.31 22 PRO B CA 1
ATOM 2786 C C . PRO B 1 22 ? -25.141 31.578 20.281 1 91.31 22 PRO B C 1
ATOM 2788 O O . PRO B 1 22 ? -23.984 31.828 20.641 1 91.31 22 PRO B O 1
ATOM 2791 N N . GLU B 1 23 ? -26.172 31.359 21 1 94 23 GLU B N 1
ATOM 2792 C CA . GLU B 1 23 ? -25.938 31.266 22.438 1 94 23 GLU B CA 1
ATOM 2793 C C . GLU B 1 23 ? -25.062 30.062 22.781 1 94 23 GLU B C 1
ATOM 2795 O O . GLU B 1 23 ? -25.219 29 22.203 1 94 23 GLU B O 1
ATOM 2800 N N . LEU B 1 24 ? -24.156 30.297 23.688 1 95.62 24 LEU B N 1
ATOM 2801 C CA . LEU B 1 24 ? -23.234 29.25 24.141 1 95.62 24 LEU B CA 1
ATOM 2802 C C . LEU B 1 24 ? -23.984 28.203 24.953 1 95.62 24 LEU B C 1
ATOM 2804 O O . LEU B 1 24 ? -24.594 28.516 25.969 1 95.62 24 LEU B O 1
ATOM 2808 N N . LYS B 1 25 ? -23.906 26.891 24.547 1 95.31 25 LYS B N 1
ATOM 2809 C CA . LYS B 1 25 ? -24.531 25.812 25.281 1 95.31 25 LYS B CA 1
ATOM 2810 C C . LYS B 1 25 ? -23.672 25.391 26.484 1 95.31 25 LYS B C 1
ATOM 2812 O O . LYS B 1 25 ? -22.516 25.797 26.594 1 95.31 25 LYS B O 1
ATOM 2817 N N . SER B 1 26 ? -24.25 24.578 27.359 1 96.19 26 SER B N 1
ATOM 2818 C CA . SER B 1 26 ? -23.625 24.234 28.625 1 96.19 26 SER B CA 1
ATOM 2819 C C . SER B 1 26 ? -22.344 23.438 28.422 1 96.19 26 SER B C 1
ATOM 2821 O O . SER B 1 26 ? -21.422 23.516 29.25 1 96.19 26 SER B O 1
ATOM 2823 N N . ASP B 1 27 ? -22.203 22.766 27.359 1 95.75 27 ASP B N 1
ATOM 2824 C CA . ASP B 1 27 ? -21.047 21.891 27.141 1 95.75 27 ASP B CA 1
ATOM 2825 C C . ASP B 1 27 ? -20.125 22.469 26.062 1 95.75 27 ASP B C 1
ATOM 2827 O O . ASP B 1 27 ? -19.281 21.75 25.516 1 95.75 27 ASP B O 1
ATOM 2831 N N . GLU B 1 28 ? -20.281 23.688 25.766 1 96.81 28 GLU B N 1
ATOM 2832 C CA . GLU B 1 28 ? -19.531 24.312 24.688 1 96.81 28 GLU B CA 1
ATOM 2833 C C . GLU B 1 28 ? -18.547 25.344 25.219 1 96.81 28 GLU B C 1
ATOM 2835 O O . GLU B 1 28 ? -18.656 25.797 26.359 1 96.81 28 GLU B O 1
ATOM 2840 N N . ILE B 1 29 ? -17.578 25.672 24.406 1 97 29 ILE B N 1
ATOM 2841 C CA . ILE B 1 29 ? -16.609 26.719 24.672 1 97 29 ILE B CA 1
ATOM 2842 C C . ILE B 1 29 ? -16.578 27.719 23.516 1 97 29 ILE B C 1
ATOM 2844 O O . ILE B 1 29 ? -16.766 27.344 22.359 1 97 29 ILE B O 1
ATOM 2848 N N . LEU B 1 30 ? -16.453 28.953 23.859 1 96.94 30 LEU B N 1
ATOM 2849 C CA . LEU B 1 30 ? -16.234 30.016 22.875 1 96.94 30 LEU B CA 1
ATOM 2850 C C . LEU B 1 30 ? -14.742 30.312 22.719 1 96.94 30 LEU B C 1
ATOM 2852 O O . LEU B 1 30 ? -14.062 30.656 23.703 1 96.94 30 LEU B O 1
ATOM 2856 N N . LEU B 1 31 ? -14.25 30.156 21.562 1 96.81 31 LEU B N 1
ATOM 2857 C CA . LEU B 1 31 ? -12.828 30.344 21.266 1 96.81 31 LEU B CA 1
ATOM 2858 C C . LEU B 1 31 ? -12.594 31.641 20.5 1 96.81 31 LEU B C 1
ATOM 2860 O O . LEU B 1 31 ? -13.312 31.938 19.531 1 96.81 31 LEU B O 1
ATOM 2864 N N . LYS B 1 32 ? -11.703 32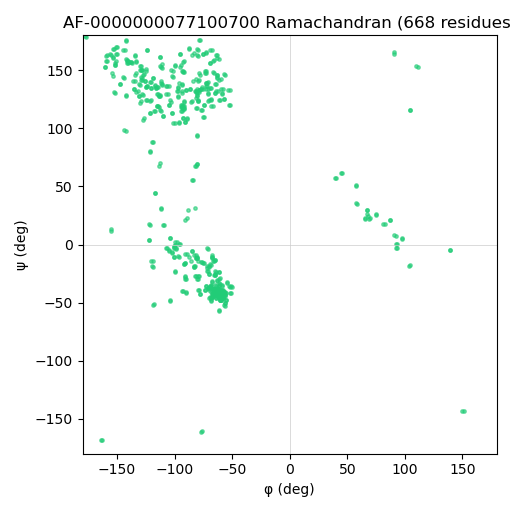.375 20.984 1 97.06 32 LYS B N 1
ATOM 2865 C CA . LYS B 1 32 ? -11.148 33.469 20.219 1 97.06 32 LYS B CA 1
ATOM 2866 C C . LYS B 1 32 ? -9.906 33.062 19.453 1 97.06 32 LYS B C 1
ATOM 2868 O O . LYS B 1 32 ? -8.867 32.75 20.047 1 97.06 32 LYS B O 1
ATOM 2873 N N . MET B 1 33 ? -9.984 33.125 18.156 1 97.44 33 MET B N 1
ATOM 2874 C CA . MET B 1 33 ? -8.922 32.594 17.297 1 97.44 33 MET B CA 1
ATOM 2875 C C . MET B 1 33 ? -7.68 33.469 17.359 1 97.44 33 MET B C 1
ATOM 2877 O O . MET B 1 33 ? -7.781 34.688 17.375 1 97.44 33 MET B O 1
ATOM 2881 N N . VAL B 1 34 ? -6.531 32.844 17.453 1 97.94 34 VAL B N 1
ATOM 2882 C CA . VAL B 1 34 ? -5.238 33.531 17.406 1 97.94 34 VAL B CA 1
ATOM 2883 C C . VAL B 1 34 ? -4.582 33.312 16.047 1 97.94 34 VAL B C 1
ATOM 2885 O O . VAL B 1 34 ? -4.133 34.25 15.406 1 97.94 34 VAL B O 1
ATOM 2888 N N . SER B 1 35 ? -4.582 32.094 15.648 1 98.12 35 SER B N 1
ATOM 2889 C CA . SER B 1 35 ? -4.07 31.734 14.336 1 98.12 35 SER B CA 1
ATOM 2890 C C . SER B 1 35 ? -4.684 30.422 13.844 1 98.12 35 SER B C 1
ATOM 2892 O O . SER B 1 35 ? -5.328 29.703 14.617 1 98.12 35 SER B O 1
ATOM 2894 N N . ALA B 1 36 ? -4.59 30.125 12.609 1 98.06 36 ALA B N 1
ATOM 2895 C CA . ALA B 1 36 ? -4.961 28.859 11.984 1 98.06 36 ALA B CA 1
A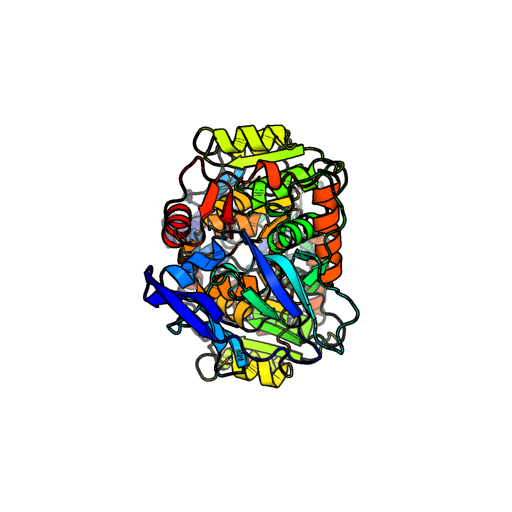TOM 2896 C C . ALA B 1 36 ? -3.979 28.484 10.875 1 98.06 36 ALA B C 1
ATOM 2898 O O . ALA B 1 36 ? -3.674 29.312 10.008 1 98.06 36 ALA B O 1
ATOM 2899 N N . GLY B 1 37 ? -3.49 27.297 10.969 1 97.75 37 GLY B N 1
ATOM 2900 C CA . GLY B 1 37 ? -2.531 26.859 9.969 1 97.75 37 GLY B CA 1
ATOM 2901 C C . GLY B 1 37 ? -3.16 26.578 8.617 1 97.75 37 GLY B C 1
ATOM 2902 O O . GLY B 1 37 ? -4.266 26.047 8.539 1 97.75 37 GLY B O 1
ATOM 2903 N N . LEU B 1 38 ? -2.424 27.016 7.594 1 96.62 38 LEU B N 1
ATOM 2904 C CA . LEU B 1 38 ? -2.811 26.656 6.23 1 96.62 38 LEU B CA 1
ATOM 2905 C C . LEU B 1 38 ? -2.385 25.234 5.895 1 96.62 38 LEU B C 1
ATOM 2907 O O . LEU B 1 38 ? -1.249 24.844 6.168 1 96.62 38 LEU B O 1
ATOM 2911 N N . CYS B 1 39 ? -3.264 24.5 5.344 1 93.06 39 CYS B N 1
ATOM 2912 C CA . CYS B 1 39 ? -2.984 23.094 5.047 1 93.06 39 CYS B CA 1
ATOM 2913 C C . CYS B 1 39 ? -3.365 22.75 3.611 1 93.06 39 CYS B C 1
ATOM 2915 O O . CYS B 1 39 ? -4.449 23.109 3.15 1 93.06 39 CYS B O 1
ATOM 2917 N N . HIS B 1 40 ? -2.541 21.984 2.926 1 88.31 40 HIS B N 1
ATOM 2918 C CA . HIS B 1 40 ? -2.773 21.609 1.537 1 88.31 40 HIS B CA 1
ATOM 2919 C C . HIS B 1 40 ? -4.016 20.734 1.406 1 88.31 40 HIS B C 1
ATOM 2921 O O . HIS B 1 40 ? -4.613 20.656 0.331 1 88.31 40 HIS B O 1
ATOM 2927 N N . SER B 1 41 ? -4.418 20.062 2.475 1 84.31 41 SER B N 1
ATOM 2928 C CA . SER B 1 41 ? -5.602 19.203 2.424 1 84.31 41 SER B CA 1
ATOM 2929 C C . SER B 1 41 ? -6.871 20.031 2.248 1 84.31 41 SER B C 1
ATOM 2931 O O . SER B 1 41 ? -7.934 19.484 1.947 1 84.31 41 SER B O 1
ATOM 2933 N N . ASP B 1 42 ? -6.805 21.328 2.348 1 89.19 42 ASP B N 1
ATOM 2934 C CA . ASP B 1 42 ? -7.957 22.203 2.166 1 89.19 42 ASP B CA 1
ATOM 2935 C C . ASP B 1 42 ? -8.094 22.641 0.709 1 89.19 42 ASP B C 1
ATOM 2937 O O . ASP B 1 42 ? -9.109 23.234 0.322 1 89.19 42 ASP B O 1
ATOM 2941 N N . ILE B 1 43 ? -7.105 22.328 -0.101 1 89.12 43 ILE B N 1
ATOM 2942 C CA . ILE B 1 43 ? -7.023 22.859 -1.454 1 89.12 43 ILE B CA 1
ATOM 2943 C C . ILE B 1 43 ? -8.172 22.312 -2.297 1 89.12 43 ILE B C 1
ATOM 2945 O O . ILE B 1 43 ? -8.82 23.047 -3.035 1 89.12 43 ILE B O 1
ATOM 2949 N N . PRO B 1 44 ? -8.438 21 -2.172 1 85.94 44 PRO B N 1
ATOM 2950 C CA . PRO B 1 44 ? -9.562 20.516 -2.98 1 85.94 44 PRO B CA 1
ATOM 2951 C C . PRO B 1 44 ? -10.859 21.266 -2.691 1 85.94 44 PRO B C 1
ATOM 2953 O O . PRO B 1 44 ? -11.609 21.594 -3.617 1 85.94 44 PRO B O 1
ATOM 2956 N N . ALA B 1 45 ? -11.117 21.547 -1.483 1 88.56 45 ALA B N 1
ATOM 2957 C CA . ALA B 1 45 ? -12.305 22.312 -1.124 1 88.56 45 ALA B CA 1
ATOM 2958 C C . ALA B 1 45 ? -12.219 23.734 -1.665 1 88.56 45 ALA B C 1
ATOM 2960 O O . ALA B 1 45 ? -13.188 24.266 -2.211 1 88.56 45 ALA B O 1
ATOM 2961 N N . TYR B 1 46 ? -11.094 24.344 -1.573 1 93 46 TYR B N 1
ATOM 2962 C CA . TYR B 1 46 ? -10.859 25.688 -2.082 1 93 46 TYR B CA 1
ATOM 2963 C C . TYR B 1 46 ? -11.078 25.75 -3.588 1 93 46 TYR B C 1
ATOM 2965 O O . TYR B 1 46 ? -11.703 26.688 -4.09 1 93 46 TYR B O 1
ATOM 2973 N N . MET B 1 47 ? -10.625 24.688 -4.227 1 92 47 MET B N 1
ATOM 2974 C CA . MET B 1 47 ? -10.719 24.641 -5.684 1 92 47 MET B CA 1
ATOM 2975 C C . MET B 1 47 ? -12.117 24.219 -6.121 1 92 47 MET B C 1
ATOM 2977 O O . MET B 1 47 ? -12.453 24.312 -7.305 1 92 47 MET B O 1
ATOM 2981 N N . GLY B 1 48 ? -12.914 23.75 -5.23 1 90.25 48 GLY B N 1
ATOM 2982 C CA . GLY B 1 48 ? -14.273 23.328 -5.539 1 90.25 48 GLY B CA 1
ATOM 2983 C C . GLY B 1 48 ? -14.344 21.938 -6.133 1 90.25 48 GLY B C 1
ATOM 2984 O O . GLY B 1 48 ? -15.336 21.578 -6.773 1 90.25 48 GLY B O 1
ATOM 2985 N N . THR B 1 49 ? -13.289 21.141 -5.973 1 85.12 49 THR B N 1
ATOM 2986 C CA . THR B 1 49 ? -13.25 19.828 -6.59 1 85.12 49 THR B CA 1
ATOM 2987 C C . THR B 1 49 ? -13.844 18.781 -5.66 1 85.12 49 THR B C 1
ATOM 2989 O O . THR B 1 49 ? -14.578 17.891 -6.105 1 85.12 49 THR B O 1
ATOM 2992 N N . SER B 1 50 ? -13.562 18.828 -4.434 1 81.62 50 SER B N 1
ATOM 2993 C CA . SER B 1 50 ? -14.078 17.844 -3.492 1 81.62 50 SER B CA 1
ATOM 2994 C C . SER B 1 50 ? -14.047 18.375 -2.062 1 81.62 50 SER B C 1
ATOM 2996 O O . SER B 1 50 ? -13.375 19.359 -1.776 1 81.62 50 SER B O 1
ATOM 2998 N N . ALA B 1 51 ? -14.875 17.766 -1.307 1 78.69 51 ALA B N 1
ATOM 2999 C CA . ALA B 1 51 ? -14.93 18 0.132 1 78.69 51 ALA B CA 1
ATOM 3000 C C . ALA B 1 51 ? -15.164 16.703 0.899 1 78.69 51 ALA B C 1
ATOM 3002 O O . ALA B 1 51 ? -15.492 15.672 0.302 1 78.69 51 ALA B O 1
ATOM 3003 N N . MET B 1 52 ? -14.773 16.797 2.139 1 75 52 MET B N 1
ATOM 3004 C CA . MET B 1 52 ? -15.078 15.648 2.986 1 75 52 MET B CA 1
ATOM 3005 C C . MET B 1 52 ? -16.516 15.719 3.5 1 75 52 MET B C 1
ATOM 3007 O O . MET B 1 52 ? -17 16.797 3.848 1 75 52 MET B O 1
ATOM 3011 N N . GLY B 1 53 ? -17.172 14.617 3.371 1 74.25 53 GLY B N 1
ATOM 3012 C CA . GLY B 1 53 ? -18.547 14.508 3.836 1 74.25 53 GLY B CA 1
ATOM 3013 C C . GLY B 1 53 ? -19.016 13.07 3.979 1 74.25 53 GLY B C 1
ATOM 3014 O O . GLY B 1 53 ? -18.203 12.164 4.16 1 74.25 53 GLY B O 1
ATOM 3015 N N . ARG B 1 54 ? -20.203 12.883 4.145 1 75.31 54 ARG B N 1
ATOM 3016 C CA . ARG B 1 54 ? -20.797 11.555 4.305 1 75.31 54 ARG B CA 1
ATOM 3017 C C . ARG B 1 54 ? -21.562 11.141 3.055 1 75.31 54 ARG B C 1
ATOM 3019 O O . ARG B 1 54 ? -22.234 11.969 2.432 1 75.31 54 ARG B O 1
ATOM 3026 N N . ASN B 1 55 ? -21.344 9.883 2.697 1 73.38 55 ASN B N 1
ATOM 3027 C CA . ASN B 1 55 ? -22.109 9.367 1.566 1 73.38 55 ASN B CA 1
ATOM 3028 C C . ASN B 1 55 ? -23.531 8.984 1.973 1 73.38 55 ASN B C 1
ATOM 3030 O O . ASN B 1 55 ? -23.906 9.141 3.137 1 73.38 55 ASN B O 1
ATOM 3034 N N . PRO B 1 56 ? -24.297 8.586 1 1 74.12 56 PRO B N 1
ATOM 3035 C CA . PRO B 1 56 ? -25.703 8.266 1.296 1 74.12 56 PRO B CA 1
ATOM 3036 C C . PRO B 1 56 ? -25.844 7.121 2.301 1 74.12 56 PRO B C 1
ATOM 3038 O O . PRO B 1 56 ? -26.875 7 2.957 1 74.12 56 PRO B O 1
ATOM 3041 N N . LEU B 1 57 ? -24.859 6.316 2.396 1 73.5 57 LEU B N 1
ATOM 3042 C CA . LEU B 1 57 ? -24.922 5.199 3.334 1 73.5 57 LEU B CA 1
ATOM 3043 C C . LEU B 1 57 ? -24.484 5.633 4.727 1 73.5 57 LEU B C 1
ATOM 3045 O O . LEU B 1 57 ? -24.516 4.844 5.672 1 73.5 57 LEU B O 1
ATOM 3049 N N . GLY B 1 58 ? -24.016 6.895 4.848 1 70.06 58 GLY B N 1
ATOM 3050 C CA . GLY B 1 58 ? -23.719 7.465 6.152 1 70.06 58 GLY B CA 1
ATOM 3051 C C . GLY B 1 58 ? -22.25 7.375 6.52 1 70.06 58 GLY B C 1
ATOM 3052 O O . GLY B 1 58 ? -21.859 7.766 7.621 1 70.06 58 GLY B O 1
ATOM 3053 N N . TYR B 1 59 ? -21.5 6.902 5.547 1 70.94 59 TYR B N 1
ATOM 3054 C CA . TYR B 1 59 ? -20.078 6.793 5.844 1 70.94 59 TYR B CA 1
ATOM 3055 C C . TYR B 1 59 ? -19.312 7.965 5.246 1 70.94 59 TYR B C 1
ATOM 3057 O O . TYR B 1 59 ? -19.797 8.633 4.328 1 70.94 59 TYR B O 1
ATOM 3065 N N . GLU B 1 60 ? -18.188 8.266 5.859 1 70.75 60 GLU B N 1
ATOM 3066 C CA . GLU B 1 60 ? -17.344 9.344 5.355 1 70.75 60 GLU B CA 1
ATOM 3067 C C . GLU B 1 60 ? -16.906 9.078 3.922 1 70.75 60 GLU B C 1
ATOM 3069 O O . GLU B 1 60 ? -16.562 7.945 3.572 1 70.75 60 GLU B O 1
ATOM 3074 N N . ASP B 1 61 ? -17.078 10.039 3.102 1 75.44 61 ASP B N 1
ATOM 3075 C CA . ASP B 1 61 ? -16.719 9.953 1.688 1 75.44 61 ASP B CA 1
ATOM 3076 C C . ASP B 1 61 ? -16.359 11.32 1.128 1 75.44 61 ASP B C 1
ATOM 3078 O O . ASP B 1 61 ? -16.5 12.336 1.819 1 75.44 61 ASP B O 1
ATOM 3082 N N . VAL B 1 62 ? -15.836 11.289 -0.049 1 76.06 62 VAL B N 1
ATOM 3083 C CA . VAL B 1 62 ? -15.602 12.523 -0.796 1 76.06 62 VAL B CA 1
ATOM 3084 C C . VAL B 1 62 ? -16.906 12.992 -1.445 1 76.06 62 VAL B C 1
ATOM 3086 O O . VAL B 1 62 ? -17.578 12.203 -2.111 1 76.06 62 VAL B O 1
ATOM 3089 N N . VAL B 1 63 ? -17.266 14.195 -1.125 1 81.94 63 VAL B N 1
ATOM 3090 C CA . VAL B 1 63 ? -18.5 14.742 -1.67 1 81.94 63 VAL B CA 1
ATOM 3091 C C . VAL B 1 63 ? -18.219 16.047 -2.404 1 81.94 63 VAL B C 1
ATOM 3093 O O . VAL B 1 63 ? -17.094 16.562 -2.352 1 81.94 63 VAL B O 1
ATOM 3096 N N . LYS B 1 64 ? -19.219 16.453 -3.125 1 84.94 64 LYS B N 1
ATOM 3097 C CA . LYS B 1 64 ? -19.125 17.766 -3.73 1 84.94 64 LYS B CA 1
ATOM 3098 C C . LYS B 1 64 ? -19.266 18.875 -2.678 1 84.94 64 LYS B C 1
ATOM 3100 O O . LYS B 1 64 ? -20.078 18.75 -1.763 1 84.94 64 LYS B O 1
ATOM 3105 N N . PRO B 1 65 ? -18.406 19.922 -2.859 1 88.62 65 PRO B N 1
ATOM 3106 C CA . PRO B 1 65 ? -18.547 21.031 -1.912 1 88.62 65 PRO B CA 1
ATOM 3107 C C . PRO B 1 65 ? -19.938 21.672 -1.953 1 88.62 65 PRO B C 1
ATOM 3109 O O . PRO B 1 65 ? -20.531 21.797 -3.027 1 88.62 65 PRO B O 1
ATOM 3112 N N . HIS B 1 66 ? -20.391 22.031 -0.827 1 90.5 66 HIS B N 1
ATOM 3113 C CA . HIS B 1 66 ? -21.656 22.75 -0.692 1 90.5 66 HIS B CA 1
ATOM 3114 C C . HIS B 1 66 ? -21.422 24.172 -0.194 1 90.5 66 HIS B C 1
ATOM 3116 O O . HIS B 1 66 ? -21.078 24.375 0.974 1 90.5 66 HIS B O 1
ATOM 3122 N N . TYR B 1 67 ? -21.75 25.141 -1.029 1 93.12 67 TYR B N 1
ATOM 3123 C CA . TYR B 1 67 ? -21.484 26.531 -0.719 1 93.12 67 TYR B CA 1
ATOM 3124 C C . TYR B 1 67 ? -22.703 27.203 -0.089 1 93.12 67 TYR B C 1
ATOM 3126 O O . TYR B 1 67 ? -23.844 26.844 -0.397 1 93.12 67 TYR B O 1
ATOM 3134 N N . PRO B 1 68 ? -22.625 28.266 0.761 1 94.25 68 PRO B N 1
ATOM 3135 C CA . PRO B 1 68 ? -21.328 28.734 1.285 1 94.25 68 PRO B CA 1
ATOM 3136 C C . PRO B 1 68 ? -20.75 27.812 2.35 1 94.25 68 PRO B C 1
ATOM 3138 O O . PRO B 1 68 ? -21.5 27.156 3.078 1 94.25 68 PRO B O 1
ATOM 3141 N N . MET B 1 69 ? -19.453 27.75 2.432 1 92.94 69 MET B N 1
ATOM 3142 C CA . MET B 1 69 ? -18.859 26.875 3.434 1 92.94 69 MET B CA 1
ATOM 3143 C C . MET B 1 69 ? -17.578 27.484 4 1 92.94 69 MET B C 1
ATOM 3145 O O . MET B 1 69 ? -16.859 28.188 3.295 1 92.94 69 MET B O 1
ATOM 3149 N N . GLY B 1 70 ? -17.344 27.266 5.289 1 92.44 70 GLY B N 1
ATOM 3150 C CA . GLY B 1 70 ? -16.062 27.578 5.906 1 92.44 70 GLY B CA 1
ATOM 3151 C C . GLY B 1 70 ? -15.031 26.484 5.719 1 92.44 70 GLY B C 1
ATOM 3152 O O . GLY B 1 70 ? -15.367 25.375 5.316 1 92.44 70 GLY B O 1
ATOM 3153 N N . ILE B 1 71 ? -13.734 26.875 5.992 1 93.31 71 ILE B N 1
ATOM 3154 C CA . ILE B 1 71 ? -12.68 25.859 5.836 1 93.31 71 ILE B CA 1
ATOM 3155 C C . ILE B 1 71 ? -11.609 26.078 6.898 1 93.31 71 ILE B C 1
ATOM 3157 O O . ILE B 1 71 ? -11.641 27.062 7.637 1 93.31 71 ILE B O 1
ATOM 3161 N N . GLY B 1 72 ? -10.75 25.078 7.02 1 93.62 72 GLY B N 1
ATOM 3162 C CA . GLY B 1 72 ? -9.664 25.094 7.984 1 93.62 72 GLY B CA 1
ATOM 3163 C C . GLY B 1 72 ? -9.852 24.109 9.125 1 93.62 72 GLY B C 1
ATOM 3164 O O . GLY B 1 72 ? -10.984 23.797 9.5 1 93.62 72 GLY B O 1
ATOM 3165 N N . HIS B 1 73 ? -8.656 23.672 9.703 1 93.56 73 HIS B N 1
ATOM 3166 C CA . HIS B 1 73 ? -8.789 22.672 10.75 1 93.56 73 HIS B CA 1
ATOM 3167 C C . HIS B 1 73 ? -7.594 22.703 11.695 1 93.56 73 HIS B C 1
ATOM 3169 O O . HIS B 1 73 ? -7.41 21.781 12.5 1 93.56 73 HIS B O 1
ATOM 3175 N N . GLU B 1 74 ? -6.754 23.75 11.633 1 96.44 74 GLU B N 1
ATOM 3176 C CA . GLU B 1 74 ? -5.555 23.828 12.461 1 96.44 74 GLU B CA 1
ATOM 3177 C C . GLU B 1 74 ? -5.574 25.078 13.336 1 96.44 74 GLU B C 1
ATOM 3179 O O . GLU B 1 74 ? -4.77 25.984 13.148 1 96.44 74 GLU B O 1
ATOM 3184 N N . PRO B 1 75 ? -6.27 25.031 14.406 1 96.81 75 PRO B N 1
ATOM 3185 C CA . PRO B 1 75 ? -6.477 26.234 15.203 1 96.81 75 PRO B CA 1
ATOM 3186 C C . PRO B 1 75 ? -5.434 26.406 16.297 1 96.81 75 PRO B C 1
ATOM 3188 O O . PRO B 1 75 ? -4.918 25.422 16.828 1 96.81 75 PRO B O 1
ATOM 3191 N N . THR B 1 76 ? -5.113 27.641 16.641 1 98 76 THR B N 1
ATOM 3192 C CA . THR B 1 76 ? -4.699 28.109 17.953 1 98 76 THR B CA 1
ATOM 3193 C C . THR B 1 76 ? -5.648 29.188 18.469 1 98 76 THR B C 1
ATOM 3195 O O . THR B 1 76 ? -6.074 30.062 17.703 1 98 76 THR B O 1
ATOM 3198 N N . ALA B 1 77 ? -6.023 29.062 19.703 1 97.88 77 ALA B N 1
ATOM 3199 C CA . ALA B 1 77 ? -7.051 29.984 20.188 1 97.88 77 ALA B CA 1
ATOM 3200 C C . ALA B 1 77 ? -6.938 30.188 21.703 1 97.88 77 ALA B C 1
ATOM 3202 O O . ALA B 1 77 ? -6.172 29.484 22.375 1 97.88 77 ALA B O 1
ATOM 3203 N N . VAL B 1 78 ? -7.668 31.188 22.141 1 97.88 78 VAL B N 1
ATOM 3204 C CA . VAL B 1 78 ? -7.844 31.438 23.562 1 97.88 78 VAL B CA 1
ATOM 3205 C C . VAL B 1 78 ? -9.312 31.25 23.938 1 97.88 78 VAL B C 1
ATOM 3207 O O . VAL B 1 78 ? -10.211 31.688 23.219 1 97.88 78 VAL B O 1
ATOM 3210 N N . VAL B 1 79 ? -9.531 30.562 25.047 1 98 79 VAL B N 1
ATOM 3211 C CA . VAL B 1 79 ? -10.891 30.391 25.531 1 98 79 VAL B CA 1
ATOM 3212 C C . VAL B 1 79 ? -11.438 31.734 26 1 98 79 VAL B C 1
ATOM 3214 O O . VAL B 1 79 ? -10.859 32.375 26.906 1 98 79 VAL B O 1
ATOM 3217 N N . GLU B 1 80 ? -12.453 32.156 25.406 1 97.5 80 GLU B N 1
ATOM 3218 C CA . GLU B 1 80 ? -13.07 33.406 25.766 1 97.5 80 GLU B CA 1
ATOM 3219 C C . GLU B 1 80 ? -14.188 33.219 26.781 1 97.5 80 GLU B C 1
ATOM 3221 O O . GLU B 1 80 ? -14.359 34.031 27.703 1 97.5 80 GLU B O 1
ATOM 3226 N N . ALA B 1 81 ? -14.984 32.156 26.609 1 97.44 81 ALA B N 1
ATOM 3227 C CA . ALA B 1 81 ? -16.078 31.812 27.5 1 97.44 81 ALA B CA 1
ATOM 3228 C C . ALA B 1 81 ? -16.328 30.297 27.5 1 97.44 81 ALA B C 1
ATOM 3230 O O . ALA B 1 81 ? -15.914 29.609 26.562 1 97.44 81 ALA B O 1
ATOM 3231 N N . VAL B 1 82 ? -16.938 29.859 28.609 1 97.56 82 VAL B N 1
ATOM 3232 C CA . VAL B 1 82 ? -17.266 28.438 28.703 1 97.56 82 VAL B CA 1
ATOM 3233 C C . VAL B 1 82 ? -18.703 28.266 29.188 1 97.56 82 VAL B C 1
ATOM 3235 O O . VAL B 1 82 ? -19.219 29.094 29.953 1 97.56 82 VAL B O 1
ATOM 3238 N N . GLY B 1 83 ? -19.266 27.156 28.656 1 96.56 83 GLY B N 1
ATOM 3239 C CA . GLY B 1 83 ? -20.562 26.797 29.203 1 96.56 83 GLY B CA 1
ATOM 3240 C C . GLY B 1 83 ? -20.469 26.312 30.641 1 96.56 83 GLY B C 1
ATOM 3241 O O . GLY B 1 83 ? -19.406 25.938 31.125 1 96.56 83 GLY B O 1
ATOM 3242 N N . ASN B 1 84 ? -21.641 26.219 31.281 1 95.81 84 ASN B N 1
ATOM 3243 C CA . ASN B 1 84 ? -21.703 25.953 32.719 1 95.81 84 ASN B CA 1
ATOM 3244 C C . ASN B 1 84 ? -21.266 24.531 33.031 1 95.81 84 ASN B C 1
ATOM 3246 O O . ASN B 1 84 ? -20.875 24.25 34.188 1 95.81 84 ASN B O 1
ATOM 3250 N N . ALA B 1 85 ? -21.266 23.625 32.062 1 96.25 85 ALA B N 1
ATOM 3251 C CA . ALA B 1 85 ? -20.922 22.234 32.344 1 96.25 85 ALA B CA 1
ATOM 3252 C C . ALA B 1 85 ? -19.469 21.953 31.984 1 96.25 85 ALA B C 1
ATOM 3254 O O . ALA B 1 85 ? -18.969 20.859 32.25 1 96.25 85 ALA B O 1
ATOM 3255 N N . VAL B 1 86 ? -18.812 22.922 31.438 1 96.06 86 VAL B N 1
ATOM 3256 C CA . VAL B 1 86 ? -17.422 22.75 31.047 1 96.06 86 VAL B CA 1
ATOM 3257 C C . VAL B 1 86 ? -16.516 22.891 32.25 1 96.06 86 VAL B C 1
ATOM 3259 O O . VAL B 1 86 ? -16.562 23.891 32.969 1 96.06 86 VAL B O 1
ATOM 3262 N N . THR B 1 87 ? -15.664 21.828 32.5 1 94 87 THR B N 1
ATOM 3263 C CA . THR B 1 87 ? -14.781 21.859 33.656 1 94 87 THR B CA 1
ATOM 3264 C C . THR B 1 87 ? -13.32 21.797 33.219 1 94 87 THR B C 1
ATOM 3266 O O . THR B 1 87 ? -12.43 22.141 34 1 94 87 THR B O 1
ATOM 3269 N N . LYS B 1 88 ? -13.055 21.469 32.062 1 94.81 88 LYS B N 1
ATOM 3270 C CA . LYS B 1 88 ? -11.703 21.219 31.594 1 94.81 88 LYS B CA 1
ATOM 3271 C C . LYS B 1 88 ? -11 22.516 31.203 1 94.81 88 LYS B C 1
ATOM 3273 O O . LYS B 1 88 ? -9.773 22.578 31.156 1 94.81 88 LYS B O 1
ATOM 3278 N N . PHE B 1 89 ? -11.812 23.562 30.969 1 97.38 89 PHE B N 1
ATOM 3279 C CA . PHE B 1 89 ? -11.266 24.812 30.438 1 97.38 89 PHE B CA 1
ATOM 3280 C C . PHE B 1 89 ? -11.812 26 31.219 1 97.38 89 PHE B C 1
ATOM 3282 O O . PHE B 1 89 ? -12.875 25.906 31.844 1 97.38 89 PHE B O 1
ATOM 3289 N N . LYS B 1 90 ? -11.125 27.094 31.188 1 97.12 90 LYS B N 1
ATOM 3290 C CA . LYS B 1 90 ? -11.57 28.375 31.719 1 97.12 90 LYS B CA 1
ATOM 3291 C C . LYS B 1 90 ? -11.164 29.516 30.797 1 97.12 90 LYS B C 1
ATOM 3293 O O . LYS B 1 90 ? -10.219 29.391 30 1 97.12 90 LYS B O 1
ATOM 3298 N N . PRO B 1 91 ? -11.891 30.641 30.891 1 97.88 91 PRO B N 1
ATOM 3299 C CA . PRO B 1 91 ? -11.492 31.797 30.094 1 97.88 91 PRO B CA 1
ATOM 3300 C C . PRO B 1 91 ? -10.023 32.188 30.297 1 97.88 91 PRO B C 1
ATOM 3302 O O . PRO B 1 91 ? -9.539 32.219 31.422 1 97.88 91 PRO B O 1
ATOM 3305 N N . GLY B 1 92 ? -9.336 32.406 29.203 1 97.81 92 GLY B N 1
ATOM 3306 C CA . GLY B 1 92 ? -7.93 32.781 29.266 1 97.81 92 GLY B CA 1
ATOM 3307 C C . GLY B 1 92 ? -7.008 31.625 28.891 1 97.81 92 GLY B C 1
ATOM 3308 O O . GLY B 1 92 ? -5.84 31.844 28.562 1 97.81 92 GLY B O 1
ATOM 3309 N N . ASP B 1 93 ? -7.535 30.406 28.922 1 98 93 ASP B N 1
ATOM 3310 C CA . ASP B 1 93 ? -6.727 29.25 28.547 1 98 93 ASP B CA 1
ATOM 3311 C C . ASP B 1 93 ? -6.312 29.328 27.078 1 98 93 ASP B C 1
ATOM 3313 O O . ASP B 1 93 ? -7.137 29.625 26.203 1 98 93 ASP B O 1
ATOM 3317 N N . ARG B 1 94 ? -5.02 29.094 26.797 1 98.12 94 ARG B N 1
ATOM 3318 C CA . ARG B 1 94 ? -4.539 28.875 25.438 1 98.12 94 ARG B CA 1
ATOM 3319 C C . ARG B 1 94 ? -4.809 27.438 25 1 98.12 94 ARG B C 1
ATOM 3321 O O . ARG B 1 94 ? -4.605 26.5 25.766 1 98.12 94 ARG B O 1
ATOM 3328 N N . VAL B 1 95 ? -5.352 27.297 23.766 1 98.19 95 VAL B N 1
ATOM 3329 C CA . VAL B 1 95 ? -5.73 25.953 23.344 1 98.19 95 VAL B CA 1
ATOM 3330 C C . VAL B 1 95 ? -5.316 25.734 21.891 1 98.19 95 VAL B C 1
ATOM 3332 O O . VAL B 1 95 ? -5.109 26.688 21.141 1 98.19 95 VAL B O 1
ATOM 3335 N N . THR B 1 96 ? -5.16 24.5 21.547 1 97.81 96 THR B N 1
ATOM 3336 C CA . THR B 1 96 ? -4.945 24.016 20.172 1 97.81 96 THR B CA 1
ATOM 3337 C C . THR B 1 96 ? -5.672 22.703 19.953 1 97.81 96 THR B C 1
ATOM 3339 O O . THR B 1 96 ? -6.375 22.203 20.844 1 97.81 96 THR B O 1
ATOM 3342 N N . GLY B 1 97 ? -5.621 22.203 18.703 1 94.94 97 GLY B N 1
ATOM 3343 C CA . GLY B 1 97 ? -6.293 20.953 18.375 1 94.94 97 GLY B CA 1
ATOM 3344 C C . GLY B 1 97 ? -6.766 20.891 16.938 1 94.94 97 GLY B C 1
ATOM 3345 O O . GLY B 1 97 ? -6.023 21.234 16.016 1 94.94 97 GLY B O 1
ATOM 3346 N N . VAL B 1 98 ? -7.961 20.25 16.844 1 91.44 98 VAL B N 1
ATOM 3347 C CA . VAL B 1 98 ? -8.578 20.141 15.523 1 91.44 98 VAL B CA 1
ATOM 3348 C C . VAL B 1 98 ? -10.016 20.656 15.578 1 91.44 98 VAL B C 1
ATOM 3350 O O . VAL B 1 98 ? -10.766 20.312 16.5 1 91.44 98 VAL B O 1
ATOM 3353 N N . THR B 1 99 ? -10.336 21.531 14.695 1 88.38 99 THR B N 1
ATOM 3354 C CA . THR B 1 99 ? -11.703 22 14.57 1 88.38 99 THR B CA 1
ATOM 3355 C C . THR B 1 99 ? -11.977 22.484 13.141 1 88.38 99 THR B C 1
ATOM 3357 O O . THR B 1 99 ? -11.094 23.047 12.492 1 88.38 99 THR B O 1
ATOM 3360 N N . SER B 1 100 ? -13.164 22.234 12.758 1 86.44 100 SER B N 1
ATOM 3361 C CA . SER B 1 100 ? -13.523 22.609 11.391 1 86.44 100 SER B CA 1
ATOM 3362 C C . SER B 1 100 ? -13.789 24.109 11.281 1 86.44 100 SER B C 1
ATOM 3364 O O . SER B 1 100 ? -14.188 24.75 12.258 1 86.44 100 SER B O 1
ATOM 3366 N N . GLU B 1 101 ? -13.461 24.672 10.195 1 88.94 101 GLU B N 1
ATOM 3367 C CA . GLU B 1 101 ? -13.781 26.047 9.789 1 88.94 101 GLU B CA 1
ATOM 3368 C C . GLU B 1 101 ? -13.016 27.062 10.625 1 88.94 101 GLU B C 1
ATOM 3370 O O . GLU B 1 101 ? -13.406 28.234 10.695 1 88.94 101 GLU B O 1
ATOM 3375 N N . CYS B 1 102 ? -11.984 26.688 11.172 1 84.38 102 CYS B N 1
ATOM 3376 C CA . CYS B 1 102 ? -11.273 27.578 12.094 1 84.38 102 CYS B CA 1
ATOM 3377 C C . CYS B 1 102 ? -10.586 28.703 11.344 1 84.38 102 CYS B C 1
ATOM 3379 O O . CYS B 1 102 ? -10.258 29.734 11.938 1 84.38 102 CYS B O 1
ATOM 3381 N N . MET B 1 103 ? -10.352 28.578 10.133 1 89.12 103 MET B N 1
ATOM 3382 C CA . MET B 1 103 ? -9.711 29.625 9.344 1 89.12 103 MET B CA 1
ATOM 3383 C C . MET B 1 103 ? -10.727 30.688 8.93 1 89.12 103 MET B C 1
ATOM 3385 O O . MET B 1 103 ? -10.344 31.781 8.5 1 89.12 103 MET B O 1
ATOM 3389 N N . ALA B 1 104 ? -11.938 30.375 9.18 1 90 104 ALA B N 1
ATOM 3390 C CA . ALA B 1 104 ? -12.977 31.188 8.539 1 90 104 ALA B CA 1
ATOM 3391 C C . ALA B 1 104 ? -13.484 32.281 9.484 1 90 104 ALA B C 1
ATOM 3393 O O . ALA B 1 104 ? -14.234 33.156 9.07 1 90 104 ALA B O 1
ATOM 3394 N N . THR B 1 105 ? -13.109 32.219 10.711 1 92.5 105 THR B N 1
ATOM 3395 C CA . THR B 1 105 ? -13.75 33.156 11.617 1 92.5 105 THR B CA 1
ATOM 3396 C C . THR B 1 105 ? -12.836 33.5 12.781 1 92.5 105 THR B C 1
ATOM 3398 O O . THR B 1 105 ? -11.992 32.688 13.172 1 92.5 105 THR B O 1
ATOM 3401 N N . HIS B 1 106 ? -13.047 34.688 13.375 1 93.88 106 HIS B N 1
ATOM 3402 C CA . HIS B 1 106 ? -12.25 35.125 14.516 1 93.88 106 HIS B CA 1
ATOM 3403 C C . HIS B 1 106 ? -12.781 34.531 15.812 1 93.88 106 HIS B C 1
ATOM 3405 O O . HIS B 1 106 ? -12.086 34.531 16.828 1 93.88 106 HIS B O 1
ATOM 3411 N N . LYS B 1 107 ? -14.031 34.062 15.812 1 95.19 107 LYS B N 1
ATOM 3412 C CA . LYS B 1 107 ? -14.633 33.406 16.953 1 95.19 107 LYS B CA 1
ATOM 3413 C C . LYS B 1 107 ? -15.398 32.156 16.531 1 95.19 107 LYS B C 1
ATOM 3415 O O . LYS B 1 107 ? -16.078 32.156 15.5 1 95.19 107 LYS B O 1
ATOM 3420 N N . ILE B 1 108 ? -15.289 31.141 17.344 1 94.19 108 ILE B N 1
ATOM 3421 C CA . ILE B 1 108 ? -15.984 29.906 17 1 94.19 108 ILE B CA 1
ATOM 3422 C C . ILE B 1 108 ? -16.438 29.188 18.266 1 94.19 108 ILE B C 1
ATOM 3424 O O . ILE B 1 108 ? -15.734 29.203 19.281 1 94.19 108 ILE B O 1
ATOM 3428 N N . ILE B 1 109 ? -17.625 28.656 18.266 1 94.44 109 ILE B N 1
ATOM 3429 C CA . ILE B 1 109 ? -18.172 27.859 19.359 1 94.44 109 ILE B CA 1
ATOM 3430 C C . ILE B 1 109 ? -17.984 26.375 19.031 1 94.44 109 ILE B C 1
ATOM 3432 O O . ILE B 1 109 ? -18.297 25.922 17.922 1 94.44 109 ILE B O 1
ATOM 3436 N N . ARG B 1 110 ? -17.375 25.641 20 1 93.25 110 ARG B N 1
ATOM 3437 C CA . ARG B 1 110 ? -17.156 24.203 19.797 1 93.25 110 ARG B CA 1
ATOM 3438 C C . ARG B 1 110 ? -17.359 23.438 21.109 1 93.25 110 ARG B C 1
ATOM 3440 O O . ARG B 1 110 ? -17.328 24.031 22.188 1 93.25 110 ARG B O 1
ATOM 3447 N N . GLU B 1 111 ? -17.594 22.141 20.844 1 91.44 111 GLU B N 1
ATOM 3448 C CA . GLU B 1 111 ? -17.5 21.25 22 1 91.44 111 GLU B CA 1
ATOM 3449 C C . GLU B 1 111 ? -16.047 21.062 22.422 1 91.44 111 GLU B C 1
ATOM 3451 O O . GLU B 1 111 ? -15.117 21.438 21.703 1 91.44 111 GLU B O 1
ATOM 3456 N N . GLU B 1 112 ? -15.875 20.547 23.562 1 88.94 112 GLU B N 1
ATOM 3457 C CA . GLU B 1 112 ? -14.547 20.406 24.156 1 88.94 112 GLU B CA 1
ATOM 3458 C C . GLU B 1 112 ? -13.75 19.312 23.453 1 88.94 112 GLU B C 1
ATOM 3460 O O . GLU B 1 112 ? -12.555 19.141 23.703 1 88.94 112 GLU B O 1
ATOM 3465 N N . GLU B 1 113 ? -14.391 18.688 22.531 1 85.75 113 GLU B N 1
ATOM 3466 C CA . GLU B 1 113 ? -13.758 17.531 21.922 1 85.75 113 GLU B CA 1
ATOM 3467 C C . GLU B 1 113 ? -12.609 17.953 21 1 85.75 113 GLU B C 1
ATOM 3469 O O . GLU B 1 113 ? -12.711 18.953 20.297 1 85.75 113 GLU B O 1
ATOM 3474 N N . ARG B 1 114 ? -11.461 17.312 21.078 1 89.31 114 ARG B N 1
ATOM 3475 C CA . ARG B 1 114 ? -10.273 17.453 20.234 1 89.31 114 ARG B CA 1
ATOM 3476 C C . ARG B 1 114 ? -9.609 18.812 20.422 1 89.31 114 ARG B C 1
ATOM 3478 O O . ARG B 1 114 ? -9.078 19.391 19.484 1 89.31 114 ARG B O 1
ATOM 3485 N N . ILE B 1 115 ? -9.82 19.359 21.562 1 95.06 115 ILE B N 1
ATOM 3486 C CA . ILE B 1 115 ? -9.164 20.594 21.969 1 95.06 115 ILE B CA 1
ATOM 3487 C C . ILE B 1 115 ? -8.273 20.328 23.172 1 95.06 115 ILE B C 1
ATOM 3489 O O . ILE B 1 115 ? -8.664 19.625 24.109 1 95.06 115 ILE B O 1
ATOM 3493 N N . LEU B 1 116 ? -7.074 20.859 23.125 1 96.88 116 LEU B N 1
ATOM 3494 C CA . LEU B 1 116 ? -6.078 20.656 24.172 1 96.88 116 LEU B CA 1
ATOM 3495 C C . LEU B 1 116 ? -5.594 21.984 24.734 1 96.88 116 LEU B C 1
ATOM 3497 O O . LEU B 1 116 ? -5.336 22.922 23.984 1 96.88 116 LEU B O 1
ATOM 3501 N N . ARG B 1 117 ? -5.496 22.031 26.031 1 97.38 117 ARG B N 1
ATOM 3502 C CA . ARG B 1 117 ? -4.875 23.188 26.672 1 97.38 117 ARG 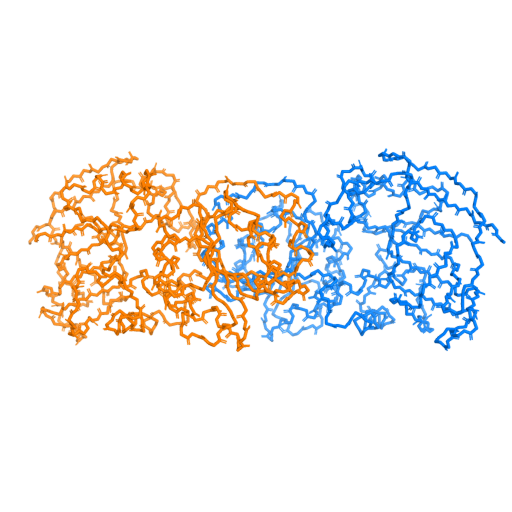B CA 1
ATOM 3503 C C . ARG B 1 117 ? -3.371 23.203 26.422 1 97.38 117 ARG B C 1
ATOM 3505 O O . ARG B 1 117 ? -2.689 22.203 26.625 1 97.38 117 ARG B O 1
ATOM 3512 N N . VAL B 1 118 ? -2.871 24.312 25.969 1 97.69 118 VAL B N 1
ATOM 3513 C CA . VAL B 1 118 ? -1.444 24.484 25.734 1 97.69 118 VAL B CA 1
ATOM 3514 C C . VAL B 1 118 ? -0.746 24.906 27.016 1 97.69 118 VAL B C 1
ATOM 3516 O O . VAL B 1 118 ? -1.137 25.891 27.656 1 97.69 118 VAL B O 1
ATOM 3519 N N . PRO B 1 119 ? 0.182 24.219 27.438 1 95.25 119 PRO B N 1
ATOM 3520 C CA . PRO B 1 119 ? 0.917 24.625 28.641 1 95.25 119 PRO B CA 1
ATOM 3521 C C . PRO B 1 119 ? 1.711 25.922 28.438 1 95.25 119 PRO B C 1
ATOM 3523 O O . PRO B 1 119 ? 1.987 26.297 27.312 1 95.25 119 PRO B O 1
ATOM 3526 N N . GLU B 1 120 ? 2 26.516 29.562 1 93.94 120 GLU B N 1
ATOM 3527 C CA . GLU B 1 120 ? 2.895 27.672 29.469 1 93.94 120 GLU B CA 1
ATOM 3528 C C . GLU B 1 120 ? 4.234 27.281 28.859 1 93.94 120 GLU B C 1
ATOM 3530 O O . GLU B 1 120 ? 4.781 26.219 29.156 1 93.94 120 GLU B O 1
ATOM 3535 N N . MET B 1 121 ? 4.672 28.125 27.906 1 93.94 121 MET B N 1
ATOM 3536 C CA . MET B 1 121 ? 5.941 27.844 27.25 1 93.94 121 MET B CA 1
ATOM 3537 C C . MET B 1 121 ? 6.582 29.141 26.734 1 93.94 121 MET B C 1
ATOM 3539 O O . MET B 1 121 ? 5.91 30.156 26.625 1 93.94 121 MET B O 1
ATOM 3543 N N . ASP B 1 122 ? 7.879 28.984 26.516 1 93.75 122 ASP B N 1
ATOM 3544 C CA . ASP B 1 122 ? 8.648 30.125 26.016 1 93.75 122 ASP B CA 1
ATOM 3545 C C . ASP B 1 122 ? 8.656 30.156 24.5 1 93.75 122 ASP B C 1
ATOM 3547 O O . ASP B 1 122 ? 9.492 30.844 23.891 1 93.75 122 ASP B O 1
ATOM 3551 N N . LYS B 1 123 ? 7.746 29.578 23.859 1 96.19 123 LYS B N 1
ATOM 3552 C CA . LYS B 1 123 ? 7.625 29.547 22.406 1 96.19 123 LYS B CA 1
ATOM 3553 C C . LYS B 1 123 ? 6.398 30.328 21.938 1 96.19 123 LYS B C 1
ATOM 3555 O O . LYS B 1 123 ? 5.43 30.484 22.688 1 96.19 123 LYS B O 1
ATOM 3560 N N . PRO B 1 124 ? 6.496 30.812 20.703 1 97.56 124 PRO B N 1
ATOM 3561 C CA . PRO B 1 124 ? 5.328 31.547 20.203 1 97.56 124 PRO B CA 1
ATOM 3562 C C . PRO B 1 124 ? 4.07 30.672 20.156 1 97.56 124 PRO B C 1
ATOM 3564 O O . PRO B 1 124 ? 4.059 29.625 19.5 1 97.56 124 PRO B O 1
ATOM 3567 N N . PHE B 1 125 ? 3.096 31.125 20.781 1 97.44 125 PHE B N 1
ATOM 3568 C CA . PHE B 1 125 ? 1.859 30.375 20.938 1 97.44 125 PHE B CA 1
ATOM 3569 C C . PHE B 1 125 ? 1.145 30.234 19.594 1 97.44 125 PHE B C 1
ATOM 3571 O O . PHE B 1 125 ? 0.546 29.203 19.297 1 97.44 125 PHE B O 1
ATOM 3578 N N . GLU B 1 126 ? 1.212 31.266 18.703 1 97.25 126 GLU B N 1
ATOM 3579 C CA . GLU B 1 126 ? 0.508 31.25 17.422 1 97.25 126 GLU B CA 1
ATOM 3580 C C . GLU B 1 126 ? 1.044 30.156 16.5 1 97.25 126 GLU B C 1
ATOM 3582 O O . GLU B 1 126 ? 0.408 29.797 15.508 1 97.25 126 GLU B O 1
ATOM 3587 N N . CYS B 1 127 ? 2.225 29.609 16.906 1 98.06 127 CYS B N 1
ATOM 3588 C CA . CYS B 1 127 ? 2.859 28.578 16.094 1 98.06 127 CYS B CA 1
ATOM 3589 C C . CYS B 1 127 ? 2.58 27.188 16.656 1 98.06 127 CYS B C 1
ATOM 3591 O O . CYS B 1 127 ? 3.006 26.188 16.078 1 98.06 127 CYS B O 1
ATOM 3593 N N . CYS B 1 128 ? 1.856 27.094 17.75 1 98.12 128 CYS B N 1
ATOM 3594 C CA . CYS B 1 128 ? 1.55 25.812 18.359 1 98.12 128 CYS B CA 1
ATOM 3595 C C . CYS B 1 128 ? 0.398 25.125 17.641 1 98.12 128 CYS B C 1
ATOM 3597 O O . CYS B 1 128 ? -0.664 24.906 18.219 1 98.12 128 CYS B O 1
ATOM 3599 N N . LEU B 1 129 ? 0.682 24.703 16.438 1 97.94 129 LEU B N 1
ATOM 3600 C CA . LEU B 1 129 ? -0.317 24.062 15.594 1 97.94 129 LEU B CA 1
ATOM 3601 C C . LEU B 1 129 ? -0.479 22.594 15.977 1 97.94 129 LEU B C 1
ATOM 3603 O O . LEU B 1 129 ? 0.192 21.719 15.414 1 97.94 129 LEU B O 1
ATOM 3607 N N . GLY B 1 130 ? -1.408 22.344 16.812 1 96.44 130 GLY B N 1
ATOM 3608 C CA . GLY B 1 130 ? -1.593 21.016 17.391 1 96.44 130 GLY B CA 1
ATOM 3609 C C . GLY B 1 130 ? -1.906 19.969 16.344 1 96.44 130 GLY B C 1
ATOM 3610 O O . GLY B 1 130 ? -1.336 18.875 16.375 1 96.44 130 GLY B O 1
ATOM 3611 N N . GLU B 1 131 ? -2.76 20.234 15.43 1 94.5 131 GLU B N 1
ATOM 3612 C CA . GLU B 1 131 ? -3.258 19.234 14.484 1 94.5 131 GLU B CA 1
ATOM 3613 C C . GLU B 1 131 ? -2.125 18.672 13.625 1 94.5 131 GLU B C 1
ATOM 3615 O O . GLU B 1 131 ? -1.882 17.469 13.625 1 94.5 131 GLU B O 1
ATOM 3620 N N . PRO B 1 132 ? -1.378 19.484 12.914 1 95.12 132 PRO B N 1
ATOM 3621 C CA . PRO B 1 132 ? -0.308 18.922 12.086 1 95.12 132 PRO B CA 1
ATOM 3622 C C . PRO B 1 132 ? 0.823 18.312 12.914 1 95.12 132 PRO B C 1
ATOM 3624 O O . PRO B 1 132 ? 1.461 17.359 12.484 1 95.12 132 PRO B O 1
ATOM 3627 N N . MET B 1 133 ? 1.054 18.906 14.094 1 96.31 133 MET B N 1
ATOM 3628 C CA . MET B 1 133 ? 2.074 18.297 14.953 1 96.31 133 MET B CA 1
ATOM 3629 C C . MET B 1 133 ? 1.641 16.922 15.43 1 96.31 133 MET B C 1
ATOM 3631 O O . MET B 1 133 ? 2.463 16 15.523 1 96.31 133 MET B O 1
ATOM 3635 N N . MET B 1 134 ? 0.381 16.812 15.719 1 94.44 134 MET B N 1
ATOM 3636 C CA . MET B 1 134 ? -0.162 15.508 16.078 1 94.44 134 MET B CA 1
ATOM 3637 C C . MET B 1 134 ? -0.017 14.523 14.922 1 94.44 134 MET B C 1
ATOM 3639 O O . MET B 1 134 ? 0.338 13.359 15.133 1 94.44 134 MET B O 1
ATOM 3643 N N . CYS B 1 135 ? -0.276 14.945 13.719 1 93.19 135 CYS B N 1
ATOM 3644 C CA . CYS B 1 135 ? -0.098 14.102 12.539 1 93.19 135 CYS B CA 1
ATOM 3645 C C . CYS B 1 135 ? 1.339 13.609 12.438 1 93.19 135 CYS B C 1
ATOM 3647 O O . CYS B 1 135 ? 1.573 12.422 12.188 1 93.19 135 CYS B O 1
ATOM 3649 N N . VAL B 1 136 ? 2.277 14.492 12.656 1 95.25 136 VAL B N 1
ATOM 3650 C CA . VAL B 1 136 ? 3.688 14.133 12.555 1 95.25 136 VAL B CA 1
ATOM 3651 C C . VAL B 1 136 ? 4.059 13.18 13.688 1 95.25 136 VAL B C 1
ATOM 3653 O O . VAL B 1 136 ? 4.816 12.227 13.477 1 95.25 136 VAL B O 1
ATOM 3656 N N . ALA B 1 137 ? 3.551 13.461 14.867 1 94.38 137 ALA B N 1
ATOM 3657 C CA . ALA B 1 137 ? 3.803 12.547 15.977 1 94.38 137 ALA B CA 1
ATOM 3658 C C . ALA B 1 137 ? 3.332 11.133 15.641 1 94.38 137 ALA B C 1
ATOM 3660 O O . ALA B 1 137 ? 4.008 10.148 15.961 1 94.38 137 ALA B O 1
ATOM 3661 N N . ASN B 1 138 ? 2.225 11.086 15.031 1 92.38 138 ASN B N 1
ATOM 3662 C CA . ASN B 1 138 ? 1.707 9.797 14.594 1 92.38 138 ASN B CA 1
ATOM 3663 C C . ASN B 1 138 ? 2.637 9.125 13.586 1 92.38 138 ASN B C 1
ATOM 3665 O O . ASN B 1 138 ? 2.863 7.918 13.648 1 92.38 138 ASN B O 1
ATOM 3669 N N . ILE B 1 139 ? 3.113 9.875 12.672 1 93.81 139 ILE B N 1
ATOM 3670 C CA . ILE B 1 139 ? 4.035 9.375 11.656 1 93.81 139 ILE B CA 1
ATOM 3671 C C . ILE B 1 139 ? 5.289 8.82 12.328 1 93.81 139 ILE B C 1
ATOM 3673 O O . ILE B 1 139 ? 5.719 7.703 12.023 1 93.81 139 ILE B O 1
ATOM 3677 N N . VAL B 1 140 ? 5.84 9.57 13.242 1 94.69 140 VAL B N 1
ATOM 3678 C CA . VAL B 1 140 ? 7.078 9.188 13.922 1 94.69 140 VAL B CA 1
ATOM 3679 C C . VAL B 1 140 ? 6.848 7.93 14.75 1 94.69 140 VAL B C 1
ATOM 3681 O O . VAL B 1 140 ? 7.672 7.012 14.734 1 94.69 140 VAL B O 1
ATOM 3684 N N . GLN B 1 141 ? 5.73 7.867 15.422 1 91.94 141 GLN B N 1
ATOM 3685 C CA . GLN B 1 141 ? 5.398 6.691 16.219 1 91.94 141 GLN B CA 1
ATOM 3686 C C . GLN B 1 141 ? 5.219 5.461 15.328 1 91.94 141 GLN B C 1
ATOM 3688 O O . GLN B 1 141 ? 5.602 4.355 15.711 1 91.94 141 GLN B O 1
ATOM 3693 N N . ALA B 1 142 ? 4.621 5.668 14.188 1 91.75 142 ALA B N 1
ATOM 3694 C CA . ALA B 1 142 ? 4.371 4.559 13.266 1 91.75 142 ALA B CA 1
ATOM 3695 C C . ALA B 1 142 ? 5.668 4.098 12.602 1 91.75 142 ALA B C 1
ATOM 3697 O O . ALA B 1 142 ? 5.812 2.916 12.273 1 91.75 142 ALA B O 1
ATOM 3698 N N . ALA B 1 143 ? 6.57 5.062 12.32 1 94.44 143 ALA B N 1
ATOM 3699 C CA . ALA B 1 143 ? 7.852 4.707 11.711 1 94.44 143 ALA B CA 1
ATOM 3700 C C . ALA B 1 143 ? 8.594 3.68 12.555 1 94.44 143 ALA B C 1
ATOM 3702 O O . ALA B 1 143 ? 9.023 2.641 12.047 1 94.44 143 ALA B O 1
ATOM 3703 N N . LYS B 1 144 ? 8.766 3.861 13.781 1 92.69 144 LYS B N 1
ATOM 3704 C CA . LYS B 1 144 ? 9.336 2.961 14.781 1 92.69 144 LYS B CA 1
ATOM 3705 C C . LYS B 1 144 ? 10.531 2.203 14.219 1 92.69 144 LYS B C 1
ATOM 3707 O O . LYS B 1 144 ? 10.555 0.971 14.219 1 92.69 144 LYS B O 1
ATOM 3712 N N . PRO B 1 145 ? 11.508 2.953 13.75 1 94.75 145 PRO B N 1
ATOM 3713 C CA . PRO B 1 145 ? 12.695 2.271 13.219 1 94.75 145 PRO B CA 1
ATOM 3714 C C . PRO B 1 145 ? 13.438 1.47 14.289 1 94.75 145 PRO B C 1
ATOM 3716 O O . PRO B 1 145 ? 13.438 1.851 15.461 1 94.75 145 PRO B O 1
ATOM 3719 N N . ALA B 1 146 ? 14.039 0.332 13.922 1 93.56 146 ALA B N 1
ATOM 3720 C CA . ALA B 1 146 ? 14.898 -0.455 14.797 1 93.56 146 ALA B CA 1
ATOM 3721 C C . ALA B 1 146 ? 16.297 0.141 14.875 1 93.56 146 ALA B C 1
ATOM 3723 O O . ALA B 1 146 ? 16.656 1 14.062 1 93.56 146 ALA B O 1
ATOM 3724 N N . PHE B 1 147 ? 16.953 -0.281 15.859 1 94.69 147 PHE B N 1
ATOM 3725 C CA . PHE B 1 147 ? 18.344 0.137 16.031 1 94.69 147 PHE B CA 1
ATOM 3726 C C . PHE B 1 147 ? 19.141 -0.118 14.766 1 94.69 147 PHE B C 1
ATOM 3728 O O . PHE B 1 147 ? 19.141 -1.231 14.234 1 94.69 147 PHE B O 1
ATOM 3735 N N . GLY B 1 148 ? 19.719 0.924 14.172 1 95.19 148 GLY B N 1
ATOM 3736 C CA . GLY B 1 148 ? 20.609 0.78 13.039 1 95.19 148 GLY B CA 1
ATOM 3737 C C . GLY B 1 148 ? 19.891 0.895 11.703 1 95.19 148 GLY B C 1
ATOM 3738 O O . GLY B 1 148 ? 20.531 0.902 10.648 1 95.19 148 GLY B O 1
ATOM 3739 N N . ASP B 1 149 ? 18.594 1.047 11.688 1 96.25 149 ASP B N 1
ATOM 3740 C CA . ASP B 1 149 ? 17.828 1.163 10.453 1 96.25 149 ASP B CA 1
ATOM 3741 C C . ASP B 1 149 ? 18.219 2.412 9.672 1 96.25 149 ASP B C 1
ATOM 3743 O O . ASP B 1 149 ? 18.594 3.428 10.266 1 96.25 149 ASP B O 1
ATOM 3747 N N . HIS B 1 150 ? 18.219 2.26 8.398 1 97.56 150 HIS B N 1
ATOM 3748 C CA . HIS B 1 150 ? 18.328 3.412 7.512 1 97.56 150 HIS B CA 1
ATOM 3749 C C . HIS B 1 150 ? 16.953 3.945 7.133 1 97.56 150 HIS B C 1
ATOM 3751 O O . HIS B 1 150 ? 16.109 3.203 6.609 1 97.56 150 HIS B O 1
ATOM 3757 N N . VAL B 1 151 ? 16.734 5.238 7.43 1 98.38 151 VAL B N 1
ATOM 3758 C CA . VAL B 1 151 ? 15.422 5.844 7.219 1 98.38 151 VAL B CA 1
ATOM 3759 C C . VAL B 1 151 ? 15.531 6.953 6.172 1 98.38 151 VAL B C 1
ATOM 3761 O O . VAL B 1 151 ? 16.5 7.711 6.16 1 98.38 151 VAL B O 1
ATOM 3764 N N . ALA B 1 152 ? 14.578 7.004 5.273 1 98.75 152 ALA B N 1
ATOM 3765 C CA . ALA B 1 152 ? 14.484 8.102 4.316 1 98.75 152 ALA B CA 1
ATOM 3766 C C . ALA B 1 152 ? 13.148 8.828 4.441 1 98.75 152 ALA B C 1
ATOM 3768 O O . ALA B 1 152 ? 12.109 8.203 4.668 1 98.75 152 ALA B O 1
ATOM 3769 N N . VAL B 1 153 ? 13.195 10.102 4.34 1 98.75 153 VAL B N 1
ATOM 3770 C CA . VAL B 1 153 ? 12.008 10.938 4.238 1 98.75 153 VAL B CA 1
ATOM 3771 C C . VAL B 1 153 ? 11.969 11.617 2.871 1 98.75 153 VAL B C 1
ATOM 3773 O O . VAL B 1 153 ? 12.867 12.383 2.523 1 98.75 153 VAL B O 1
ATOM 3776 N N . ILE B 1 154 ? 10.922 11.328 2.113 1 98.62 154 ILE B N 1
ATOM 3777 C CA . ILE B 1 154 ? 10.766 11.875 0.771 1 98.62 154 ILE B CA 1
ATOM 3778 C C . ILE B 1 154 ? 9.75 13.016 0.795 1 98.62 154 ILE B C 1
ATOM 3780 O O . ILE B 1 154 ? 8.547 12.781 0.937 1 98.62 154 ILE B O 1
ATOM 3784 N N . GLY B 1 155 ? 10.219 14.203 0.548 1 97.44 155 GLY B N 1
ATOM 3785 C CA . GLY B 1 155 ? 9.445 15.43 0.724 1 97.44 155 GLY B CA 1
ATOM 3786 C C . GLY B 1 155 ? 9.836 16.203 1.968 1 97.44 155 GLY B C 1
ATOM 3787 O O . GLY B 1 155 ? 9.648 15.727 3.088 1 97.44 155 GLY B O 1
ATOM 3788 N N . CYS B 1 156 ? 10.352 17.391 1.72 1 97.25 156 CYS B N 1
ATOM 3789 C CA . CYS B 1 156 ? 10.828 18.203 2.834 1 97.25 156 CYS B CA 1
ATOM 3790 C C . CYS B 1 156 ? 10.023 19.5 2.949 1 97.25 156 CYS B C 1
ATOM 3792 O O . CYS B 1 156 ? 10.602 20.578 3.027 1 97.25 156 CYS B O 1
ATOM 3794 N N . GLY B 1 157 ? 8.719 19.344 2.83 1 95.62 157 GLY B N 1
ATOM 3795 C CA . GLY B 1 157 ? 7.836 20.406 3.264 1 95.62 157 GLY B CA 1
ATOM 3796 C C . GLY B 1 157 ? 7.68 20.484 4.77 1 95.62 157 GLY B C 1
ATOM 3797 O O . GLY B 1 157 ? 8.539 20 5.512 1 95.62 157 GLY B O 1
ATOM 3798 N N . PHE B 1 158 ? 6.656 21.109 5.207 1 96.56 158 PHE B N 1
ATOM 3799 C CA . PHE B 1 158 ? 6.43 21.312 6.629 1 96.56 158 PHE B CA 1
ATOM 3800 C C . PHE B 1 158 ? 6.398 19.984 7.375 1 96.56 158 PHE B C 1
ATOM 3802 O O . PHE B 1 158 ? 7.156 19.797 8.328 1 96.56 158 PHE B O 1
ATOM 3809 N N . MET B 1 159 ? 5.57 19.047 6.91 1 96.19 159 MET B N 1
ATOM 3810 C CA . MET B 1 159 ? 5.414 17.766 7.57 1 96.19 159 MET B CA 1
ATOM 3811 C C . MET B 1 159 ? 6.699 16.953 7.492 1 96.19 159 MET B C 1
ATOM 3813 O O . MET B 1 159 ? 7.086 16.281 8.461 1 96.19 159 MET B O 1
ATOM 3817 N N . GLY B 1 160 ? 7.332 16.984 6.352 1 97.69 160 GLY B N 1
ATOM 3818 C CA . GLY B 1 160 ? 8.578 16.25 6.18 1 97.69 160 GLY B CA 1
ATOM 3819 C C . GLY B 1 160 ? 9.688 16.734 7.094 1 97.69 160 GLY B C 1
ATOM 3820 O O . GLY B 1 160 ? 10.398 15.938 7.699 1 97.69 160 GLY B O 1
ATOM 3821 N N . LEU B 1 161 ? 9.852 18.016 7.195 1 98.31 161 LEU B N 1
ATOM 3822 C CA . LEU B 1 161 ? 10.891 18.609 8.031 1 98.31 161 LEU B CA 1
ATOM 3823 C C . LEU B 1 161 ? 10.633 18.297 9.508 1 98.31 161 LEU B C 1
ATOM 3825 O O . LEU B 1 161 ? 11.57 18 10.25 1 98.31 161 LEU B O 1
ATOM 3829 N N . LEU B 1 162 ? 9.359 18.344 9.914 1 98.12 162 LEU B N 1
ATOM 3830 C CA . LEU B 1 162 ? 9.031 17.969 11.289 1 98.12 162 LEU B CA 1
ATOM 3831 C C . LEU B 1 162 ? 9.305 16.484 11.531 1 98.12 162 LEU B C 1
ATOM 3833 O O . LEU B 1 162 ? 9.727 16.109 12.625 1 98.12 162 LEU B O 1
ATOM 3837 N N . THR B 1 163 ? 9.008 15.656 10.547 1 97.81 163 THR B N 1
ATOM 3838 C CA . THR B 1 163 ? 9.281 14.234 10.664 1 97.81 163 THR B CA 1
ATOM 3839 C C . THR B 1 163 ? 10.773 13.977 10.852 1 97.81 163 THR B C 1
ATOM 3841 O O . THR B 1 163 ? 11.172 13.188 11.711 1 97.81 163 THR B O 1
ATOM 3844 N N . ILE B 1 164 ? 11.602 14.68 10.039 1 98.5 164 ILE B N 1
ATOM 3845 C CA . ILE B 1 164 ? 13.047 14.57 10.164 1 98.5 164 ILE B CA 1
ATOM 3846 C C . ILE B 1 164 ? 13.477 14.969 11.57 1 98.5 164 ILE B C 1
ATOM 3848 O O . ILE B 1 164 ? 14.227 14.242 12.234 1 98.5 164 ILE B O 1
ATOM 3852 N N . ALA B 1 165 ? 12.961 16.031 12.078 1 98.12 165 ALA B N 1
ATOM 3853 C CA . ALA B 1 165 ? 13.289 16.516 13.414 1 98.12 165 ALA B CA 1
ATOM 3854 C C . ALA B 1 165 ? 12.852 15.508 14.477 1 98.12 165 ALA B C 1
ATOM 3856 O O . ALA B 1 165 ? 13.547 15.305 15.469 1 98.12 165 ALA B O 1
ATOM 3857 N N . GLY B 1 166 ? 11.727 14.914 14.25 1 97.38 166 GLY B N 1
ATOM 3858 C CA . GLY B 1 166 ? 11.18 13.953 15.203 1 97.38 166 GLY B CA 1
ATOM 3859 C C . GLY B 1 166 ? 11.945 12.648 15.242 1 97.38 166 GLY B C 1
ATOM 3860 O O . GLY B 1 166 ? 11.891 11.914 16.234 1 97.38 166 GLY B O 1
ATOM 3861 N N . LEU B 1 167 ? 12.656 12.352 14.148 1 97.44 167 LEU B N 1
ATOM 3862 C CA . LEU B 1 167 ? 13.336 11.062 14.031 1 97.44 167 LEU B CA 1
ATOM 3863 C C . LEU B 1 167 ? 14.82 11.203 14.344 1 97.44 167 LEU B C 1
ATOM 3865 O O . LEU B 1 167 ? 15.531 10.203 14.5 1 97.44 167 LEU B O 1
ATOM 3869 N N . LYS B 1 168 ? 15.359 12.398 14.453 1 93.94 168 LYS B N 1
ATOM 3870 C CA . LYS B 1 168 ? 16.797 12.664 14.5 1 93.94 168 LYS B CA 1
ATOM 3871 C C . LYS B 1 168 ? 17.438 11.984 15.695 1 93.94 168 LYS B C 1
ATOM 3873 O O . LYS B 1 168 ? 18.594 11.555 15.625 1 93.94 168 LYS B O 1
ATOM 3878 N N . ASN B 1 169 ? 16.703 11.797 16.75 1 85.88 169 ASN B N 1
ATOM 3879 C CA . ASN B 1 169 ? 17.344 11.273 17.969 1 85.88 169 ASN B CA 1
ATOM 3880 C C . ASN B 1 169 ? 17.172 9.766 18.078 1 85.88 169 ASN B C 1
ATOM 3882 O O . ASN B 1 169 ? 17.594 9.156 19.062 1 85.88 169 ASN B O 1
ATOM 3886 N N . ASP B 1 170 ? 16.531 9.172 17.125 1 88.56 170 ASP B N 1
ATOM 3887 C CA . ASP B 1 170 ? 16.469 7.719 17.094 1 88.56 170 ASP B CA 1
ATOM 3888 C C . ASP B 1 170 ? 17.844 7.113 16.781 1 88.56 170 ASP B C 1
ATOM 3890 O O . ASP B 1 170 ? 18.734 7.812 16.312 1 88.56 170 ASP B O 1
ATOM 3894 N N . ARG B 1 171 ? 18.125 5.844 17.172 1 90.5 171 ARG B N 1
ATOM 3895 C CA . ARG B 1 171 ? 19.391 5.16 16.969 1 90.5 171 ARG B CA 1
ATOM 3896 C C . ARG B 1 171 ? 19.469 4.582 15.555 1 90.5 171 ARG B C 1
ATOM 3898 O O . ARG B 1 171 ? 19.609 3.369 15.383 1 90.5 171 ARG B O 1
ATOM 3905 N N . LEU B 1 172 ? 19.531 5.555 14.633 1 94.31 172 LEU B N 1
ATOM 3906 C CA . LEU B 1 172 ? 19.453 5.176 13.227 1 94.31 172 LEU B CA 1
ATOM 3907 C C . LEU B 1 172 ? 20.844 4.98 12.633 1 94.31 172 LEU B C 1
ATOM 3909 O O . LEU B 1 172 ? 21.812 5.582 13.102 1 94.31 172 LEU B O 1
ATOM 3913 N N . GLY B 1 173 ? 20.922 4.117 11.703 1 95.25 173 GLY B N 1
ATOM 3914 C CA . GLY B 1 173 ? 22.125 4.082 10.867 1 95.25 173 GLY B CA 1
ATOM 3915 C C . GLY B 1 173 ? 22.297 5.34 10.039 1 95.25 173 GLY B C 1
ATOM 3916 O O . GLY B 1 173 ? 23.422 5.844 9.898 1 95.25 173 GLY B O 1
ATOM 3917 N N . SER B 1 174 ? 21.156 5.793 9.5 1 96.94 174 SER B N 1
ATOM 3918 C CA . SER B 1 174 ? 21.141 7.066 8.789 1 96.94 174 SER B CA 1
ATOM 3919 C C . SER B 1 174 ? 19.734 7.625 8.672 1 96.94 174 SER B C 1
ATOM 3921 O O . SER B 1 174 ? 18.75 6.875 8.734 1 96.94 174 SER B O 1
ATOM 3923 N N . LEU B 1 175 ? 19.672 8.891 8.578 1 98.56 175 LEU B N 1
ATOM 3924 C CA . LEU B 1 175 ? 18.469 9.633 8.242 1 98.56 175 LEU B CA 1
ATOM 3925 C C . LEU B 1 175 ? 18.672 10.477 6.988 1 98.56 175 LEU B C 1
ATOM 3927 O O . LEU B 1 175 ? 19.484 11.406 6.992 1 98.56 175 LEU B O 1
ATOM 3931 N N . THR B 1 176 ? 17.969 10.117 5.91 1 98.75 176 THR B N 1
ATOM 3932 C CA . THR B 1 176 ? 18.188 10.75 4.613 1 98.75 176 THR B CA 1
ATOM 3933 C C . THR B 1 176 ? 16.969 11.555 4.188 1 98.75 176 THR B C 1
ATOM 3935 O O . THR B 1 176 ? 15.836 11.047 4.23 1 98.75 176 THR B O 1
ATOM 3938 N N . ALA B 1 177 ? 17.188 12.789 3.846 1 98.81 177 ALA B N 1
ATOM 3939 C CA . ALA B 1 177 ? 16.141 13.641 3.291 1 98.81 177 ALA B CA 1
ATOM 3940 C C . ALA B 1 177 ? 16.219 13.68 1.768 1 98.81 177 ALA B C 1
ATOM 3942 O O . ALA B 1 177 ? 17.297 13.844 1.199 1 98.81 177 ALA B O 1
ATOM 3943 N N . VAL B 1 178 ? 15.086 13.492 1.122 1 98.81 178 VAL B N 1
ATOM 3944 C CA . VAL B 1 178 ? 15 13.539 -0.334 1 98.81 178 VAL B CA 1
ATOM 3945 C C . VAL B 1 178 ? 14.016 14.625 -0.76 1 98.81 178 VAL B C 1
ATOM 3947 O O . VAL B 1 178 ? 12.875 14.656 -0.301 1 98.81 178 VAL B O 1
ATOM 3950 N N . ASP B 1 179 ? 14.43 15.516 -1.552 1 98.19 179 ASP B N 1
ATOM 3951 C CA . ASP B 1 179 ? 13.602 16.609 -2.072 1 98.19 179 ASP B CA 1
ATOM 3952 C C . ASP B 1 179 ? 14.203 17.188 -3.348 1 98.19 179 ASP B C 1
ATOM 3954 O O . ASP B 1 179 ? 15.398 17 -3.621 1 98.19 179 ASP B O 1
ATOM 3958 N N . LEU B 1 180 ? 13.406 17.906 -4.094 1 96.44 180 LEU B N 1
ATOM 3959 C CA . LEU B 1 180 ? 13.852 18.5 -5.348 1 96.44 180 LEU B CA 1
ATOM 3960 C C . LEU B 1 180 ? 14.406 19.906 -5.113 1 96.44 180 LEU B C 1
ATOM 3962 O O . LEU B 1 180 ? 15.055 20.484 -5.992 1 96.44 180 LEU B O 1
ATOM 3966 N N . VAL B 1 181 ? 14.109 20.453 -3.961 1 95.69 181 VAL B N 1
ATOM 3967 C CA . VAL B 1 181 ? 14.469 21.844 -3.666 1 95.69 181 VAL B CA 1
ATOM 3968 C C . VAL B 1 181 ? 15.656 21.875 -2.709 1 95.69 181 VAL B C 1
ATOM 3970 O O . VAL B 1 181 ? 15.539 21.484 -1.545 1 95.69 181 VAL B O 1
ATOM 3973 N N . ASP B 1 182 ? 16.766 22.469 -3.096 1 96.62 182 ASP B N 1
ATOM 3974 C CA . ASP B 1 182 ? 17.984 22.5 -2.311 1 96.62 182 ASP B CA 1
ATOM 3975 C C . ASP B 1 182 ? 17.797 23.25 -0.994 1 96.62 182 ASP B C 1
ATOM 3977 O O . ASP B 1 182 ? 18.344 22.859 0.037 1 96.62 182 ASP B O 1
ATOM 3981 N N . GLY B 1 183 ? 17.062 24.297 -1.083 1 95.31 183 GLY B N 1
ATOM 3982 C CA . GLY B 1 183 ? 16.797 25.062 0.126 1 95.31 183 GLY B CA 1
ATOM 3983 C C . GLY B 1 183 ? 16.125 24.25 1.213 1 95.31 183 GLY B C 1
ATOM 3984 O O . GLY B 1 183 ? 16.484 24.375 2.391 1 95.31 183 GLY B O 1
ATOM 3985 N N . ARG B 1 184 ? 15.242 23.422 0.819 1 96.06 184 ARG B N 1
ATOM 3986 C CA . ARG B 1 184 ? 14.547 22.547 1.765 1 96.06 184 ARG B CA 1
ATOM 3987 C C . ARG B 1 184 ? 15.477 21.484 2.316 1 96.06 184 ARG B C 1
ATOM 3989 O O . ARG B 1 184 ? 15.391 21.125 3.492 1 96.06 184 ARG B O 1
ATOM 3996 N N . LEU B 1 185 ? 16.328 21.016 1.462 1 98 185 LEU B N 1
ATOM 3997 C CA . LEU B 1 185 ? 17.297 20 1.882 1 98 185 LEU B CA 1
ATOM 3998 C C . LEU B 1 185 ? 18.281 20.594 2.893 1 98 185 LEU B C 1
ATOM 4000 O O . LEU B 1 185 ? 18.688 19.906 3.838 1 98 185 LEU B O 1
ATOM 4004 N N . ALA B 1 186 ? 18.656 21.844 2.67 1 97.38 186 ALA B N 1
ATOM 4005 C CA . ALA B 1 186 ? 19.531 22.516 3.631 1 97.38 186 ALA B CA 1
ATOM 4006 C C . ALA B 1 186 ? 18.891 22.578 5.012 1 97.38 186 ALA B C 1
ATOM 4008 O O . ALA B 1 186 ? 19.531 22.281 6.02 1 97.38 186 ALA B O 1
ATOM 4009 N N . VAL B 1 187 ? 17.641 22.906 5.035 1 96.88 187 VAL B N 1
ATOM 4010 C CA . VAL B 1 187 ? 16.891 22.969 6.289 1 96.88 187 VAL B CA 1
ATOM 4011 C C . VAL B 1 187 ? 16.797 21.578 6.906 1 96.88 187 VAL B C 1
ATOM 4013 O O . VAL B 1 187 ? 16.938 21.406 8.125 1 96.88 187 VAL B O 1
ATOM 4016 N N . ALA B 1 188 ? 16.547 20.562 6.082 1 98.19 188 ALA B N 1
ATOM 4017 C CA . ALA B 1 188 ? 16.484 19.188 6.562 1 98.19 188 ALA B CA 1
ATOM 4018 C C . ALA B 1 188 ? 17.781 18.781 7.262 1 98.19 188 ALA B C 1
ATOM 4020 O O . ALA B 1 188 ? 17.766 18.125 8.297 1 98.19 188 ALA B O 1
ATOM 4021 N N . GLY B 1 189 ? 18.906 19.188 6.656 1 97.94 189 GLY B N 1
ATOM 4022 C CA . GLY B 1 189 ? 20.188 18.938 7.293 1 97.94 189 GLY B CA 1
ATOM 4023 C C . GLY B 1 189 ? 20.297 19.594 8.664 1 97.94 189 GLY B C 1
ATOM 4024 O O . GLY B 1 189 ? 20.781 18.969 9.609 1 97.94 189 GLY B O 1
ATOM 4025 N N . GLU B 1 190 ? 19.781 20.766 8.773 1 96.94 190 GLU B N 1
ATOM 4026 C CA . GLU B 1 190 ? 19.812 21.484 10.039 1 96.94 190 GLU B CA 1
ATOM 4027 C C . GLU B 1 190 ? 18.969 20.781 11.102 1 96.94 190 GLU B C 1
ATOM 4029 O O . GLU B 1 190 ? 19.281 20.844 12.289 1 96.94 190 GLU B O 1
ATOM 4034 N N . TYR B 1 191 ? 18.016 20.078 10.625 1 96.88 191 TYR B N 1
ATOM 4035 C CA . TYR B 1 191 ? 17.062 19.547 11.586 1 96.88 191 TYR B CA 1
ATOM 4036 C C . TYR B 1 191 ? 17.359 18.078 11.883 1 96.88 191 TYR B C 1
ATOM 4038 O O . TYR B 1 191 ? 16.672 17.453 12.695 1 96.88 191 TYR B O 1
ATOM 4046 N N . GLY B 1 192 ? 18.391 17.531 11.18 1 96.5 192 GLY B N 1
ATOM 4047 C CA . GLY B 1 192 ? 18.828 16.234 11.695 1 96.5 192 GLY B CA 1
ATOM 4048 C C . GLY B 1 192 ? 19.141 15.227 10.609 1 96.5 192 GLY B C 1
ATOM 4049 O O . GLY B 1 192 ? 19.641 14.133 10.898 1 96.5 192 GLY B O 1
ATOM 4050 N N . ALA B 1 193 ? 18.906 15.562 9.336 1 98.25 193 ALA B N 1
ATOM 4051 C CA . ALA B 1 193 ? 19.234 14.625 8.266 1 98.25 193 ALA B CA 1
ATOM 4052 C C . ALA B 1 193 ? 20.75 14.453 8.133 1 98.25 193 ALA B C 1
ATOM 4054 O O . ALA B 1 193 ? 21.484 15.445 8.062 1 98.25 193 ALA B O 1
ATOM 4055 N N . ASP B 1 194 ? 21.141 13.203 8.008 1 97.19 194 ASP B N 1
ATOM 4056 C CA . ASP B 1 194 ? 22.547 12.891 7.773 1 97.19 194 ASP B CA 1
ATOM 4057 C C . ASP B 1 194 ? 22.906 13.102 6.309 1 97.19 194 ASP B C 1
ATOM 4059 O O . ASP B 1 194 ? 24.047 13.453 5.992 1 97.19 194 ASP B O 1
ATOM 4063 N N . HIS B 1 195 ? 22.031 12.742 5.523 1 98.25 195 HIS B N 1
ATOM 4064 C CA . HIS B 1 195 ? 22.203 12.82 4.078 1 98.25 195 HIS B CA 1
ATOM 4065 C C . HIS B 1 195 ? 21.031 13.547 3.418 1 98.25 195 HIS B C 1
ATOM 4067 O O . HIS B 1 195 ? 19.906 13.492 3.918 1 98.25 195 HIS B O 1
ATOM 4073 N N . THR B 1 196 ? 21.391 14.289 2.408 1 98.62 196 THR B N 1
ATOM 4074 C CA . THR B 1 196 ? 20.375 14.922 1.567 1 98.62 196 THR B CA 1
ATOM 4075 C C . THR B 1 196 ? 20.578 14.539 0.104 1 98.62 196 THR B C 1
ATOM 4077 O O . THR B 1 196 ? 21.703 14.445 -0.368 1 98.62 196 THR B O 1
ATOM 4080 N N . VAL B 1 197 ? 19.5 14.211 -0.556 1 98.69 197 VAL B N 1
ATOM 4081 C CA . VAL B 1 197 ? 19.562 13.805 -1.956 1 98.69 197 VAL B CA 1
ATOM 4082 C C . VAL B 1 197 ? 18.547 14.602 -2.777 1 98.69 197 VAL B C 1
ATOM 4084 O O . VAL B 1 197 ? 17.375 14.641 -2.439 1 98.69 197 VAL B O 1
ATOM 4087 N N . ASN B 1 198 ? 19 15.273 -3.779 1 98.5 198 ASN B N 1
ATOM 4088 C CA . ASN B 1 198 ? 18.156 15.898 -4.793 1 98.5 198 ASN B CA 1
ATOM 4089 C C . ASN B 1 198 ? 18.109 15.062 -6.07 1 98.5 198 ASN B C 1
ATOM 4091 O O . ASN B 1 198 ? 19.031 15.102 -6.883 1 98.5 198 ASN B O 1
ATOM 4095 N N . PRO B 1 199 ? 16.984 14.383 -6.238 1 97.5 199 PRO B N 1
ATOM 4096 C CA . PRO B 1 199 ? 16.922 13.453 -7.371 1 97.5 199 PRO B CA 1
ATOM 4097 C C . PRO B 1 199 ? 16.969 14.164 -8.719 1 97.5 199 PRO B C 1
ATOM 4099 O O . PRO B 1 199 ? 17.141 13.516 -9.758 1 97.5 199 PRO B O 1
ATOM 4102 N N . ALA B 1 200 ? 16.781 15.453 -8.742 1 96.56 200 ALA B N 1
ATOM 4103 C CA . ALA B 1 200 ? 16.938 16.219 -9.984 1 96.56 200 ALA B CA 1
ATOM 4104 C C . ALA B 1 200 ? 18.406 16.391 -10.336 1 96.56 200 ALA B C 1
ATOM 4106 O O . ALA B 1 200 ? 18.734 16.719 -11.477 1 96.56 200 ALA B O 1
ATOM 4107 N N . LYS B 1 201 ? 19.281 16.156 -9.422 1 97.19 201 LYS B N 1
ATOM 4108 C CA . LYS B 1 201 ? 20.703 16.453 -9.625 1 97.19 201 LYS B CA 1
ATOM 4109 C C . LYS B 1 201 ? 21.547 15.195 -9.523 1 97.19 201 LYS B C 1
ATOM 4111 O O . LYS B 1 201 ? 22.703 15.18 -9.961 1 97.19 201 LYS B O 1
ATOM 4116 N N . GLU B 1 202 ? 21.047 14.18 -8.938 1 96.5 202 GLU B N 1
ATOM 4117 C CA . GLU B 1 202 ? 21.766 12.914 -8.812 1 96.5 202 GLU B CA 1
ATOM 4118 C C . GLU B 1 202 ? 20.797 11.727 -8.781 1 96.5 202 GLU B C 1
ATOM 4120 O O . GLU B 1 202 ? 19.609 11.898 -8.5 1 96.5 202 GLU B O 1
ATOM 4125 N N . SER B 1 203 ? 21.391 10.547 -9.016 1 95 203 SER B N 1
ATOM 4126 C CA . SER B 1 203 ? 20.578 9.328 -8.984 1 95 203 SER B CA 1
ATOM 4127 C C . SER B 1 203 ? 20.219 8.938 -7.559 1 95 203 SER B C 1
ATOM 4129 O O . SER B 1 203 ? 21.109 8.68 -6.738 1 95 203 SER B O 1
ATOM 4131 N N . LEU B 1 204 ? 18.953 8.906 -7.328 1 96.62 204 LEU B N 1
ATOM 4132 C CA . LEU B 1 204 ? 18.469 8.516 -6.008 1 96.62 204 LEU B CA 1
ATOM 4133 C C . LEU B 1 204 ? 18.875 7.082 -5.684 1 96.62 204 LEU B C 1
ATOM 4135 O O . LEU B 1 204 ? 19.25 6.781 -4.547 1 96.62 204 LEU B O 1
ATOM 4139 N N . GLU B 1 205 ? 18.844 6.172 -6.637 1 93.69 205 GLU B N 1
ATOM 4140 C CA . GLU B 1 205 ? 19.203 4.77 -6.445 1 93.69 205 GLU B CA 1
ATOM 4141 C C . GLU B 1 205 ? 20.688 4.617 -6.137 1 93.69 205 GLU B C 1
ATOM 4143 O O . GLU B 1 205 ? 21.078 3.811 -5.289 1 93.69 205 GLU B O 1
ATOM 4148 N N . GLU B 1 206 ? 21.516 5.375 -6.863 1 94.75 206 GLU B N 1
ATOM 4149 C CA . GLU B 1 206 ? 22.938 5.348 -6.574 1 94.75 206 GLU B CA 1
ATOM 4150 C C . GLU B 1 206 ? 23.219 5.84 -5.156 1 94.75 206 GLU B C 1
ATOM 4152 O O . GLU B 1 206 ? 24.062 5.266 -4.453 1 94.75 206 GLU B O 1
ATOM 4157 N N . ALA B 1 207 ? 22.547 6.93 -4.793 1 96.81 207 ALA B N 1
ATOM 4158 C CA . ALA B 1 207 ? 22.703 7.434 -3.432 1 96.81 207 ALA B CA 1
ATOM 4159 C C . ALA B 1 207 ? 22.281 6.375 -2.41 1 96.81 207 ALA B C 1
ATOM 4161 O O . ALA B 1 207 ? 22.984 6.172 -1.409 1 96.81 207 ALA B O 1
ATOM 4162 N N . MET B 1 208 ? 21.188 5.719 -2.604 1 95.06 208 MET B N 1
ATOM 4163 C CA . MET B 1 208 ? 20.703 4.648 -1.734 1 95.06 208 MET B CA 1
ATOM 4164 C C . MET B 1 208 ? 21.766 3.559 -1.584 1 95.06 208 MET B C 1
ATOM 4166 O O . MET B 1 208 ? 22.031 3.092 -0.474 1 95.06 208 MET B O 1
ATOM 4170 N N . MET B 1 209 ? 22.359 3.115 -2.736 1 93.25 209 MET B N 1
ATOM 4171 C CA . MET B 1 209 ? 23.391 2.068 -2.721 1 93.25 209 MET B CA 1
ATOM 4172 C C . MET B 1 209 ? 24.547 2.457 -1.819 1 93.25 209 MET B C 1
ATOM 4174 O O . MET B 1 209 ? 25.031 1.638 -1.037 1 93.25 209 MET B O 1
ATOM 4178 N N . LYS B 1 210 ? 24.953 3.701 -1.948 1 95.12 210 LYS B N 1
ATOM 4179 C CA . LYS B 1 210 ? 26.078 4.195 -1.163 1 95.12 210 LYS B CA 1
ATOM 4180 C C . LYS B 1 210 ? 25.719 4.312 0.313 1 95.12 210 LYS B C 1
ATOM 4182 O O . LYS B 1 210 ? 26.453 3.832 1.182 1 95.12 210 LYS B O 1
ATOM 4187 N N . ILE B 1 211 ? 24.594 4.852 0.646 1 97 211 ILE B N 1
ATOM 4188 C CA . ILE B 1 211 ? 24.203 5.199 2.008 1 97 211 ILE B CA 1
ATOM 4189 C C . ILE B 1 211 ? 23.859 3.932 2.785 1 97 211 ILE B C 1
ATOM 4191 O O . ILE B 1 211 ? 24.172 3.812 3.969 1 97 211 ILE B O 1
ATOM 4195 N N . THR B 1 212 ? 23.203 3.01 2.133 1 95.12 212 THR B N 1
ATOM 4196 C CA . THR B 1 212 ? 22.703 1.827 2.822 1 95.12 212 THR B CA 1
ATOM 4197 C C . THR B 1 212 ? 23.578 0.612 2.525 1 95.12 212 THR B C 1
ATOM 4199 O O . THR B 1 212 ? 23.203 -0.52 2.84 1 95.12 212 THR B O 1
ATOM 4202 N N . ARG B 1 213 ? 24.688 0.836 1.806 1 91.44 213 ARG B N 1
ATOM 4203 C CA . ARG B 1 213 ? 25.609 -0.221 1.415 1 91.44 213 ARG B CA 1
ATOM 4204 C C . ARG B 1 213 ? 24.891 -1.3 0.604 1 91.44 213 ARG B C 1
ATOM 4206 O O . ARG B 1 213 ? 25.062 -2.492 0.862 1 91.44 213 ARG B O 1
ATOM 4213 N N . GLY B 1 214 ? 24 -0.805 -0.129 1 89.25 214 GLY B N 1
ATOM 4214 C CA . GLY B 1 214 ? 23.375 -1.666 -1.115 1 89.25 214 GLY B CA 1
ATOM 4215 C C . GLY B 1 214 ? 22.109 -2.334 -0.601 1 89.25 214 GLY B C 1
ATOM 4216 O O . GLY B 1 214 ? 21.391 -3 -1.358 1 89.25 214 GLY B O 1
ATOM 4217 N N . LYS B 1 215 ? 21.656 -2.148 0.547 1 88.69 215 LYS B N 1
ATOM 4218 C CA . LYS B 1 215 ? 20.562 -2.91 1.154 1 88.69 215 LYS B CA 1
ATOM 4219 C C . LYS B 1 215 ? 19.219 -2.252 0.886 1 88.69 215 LYS B C 1
ATOM 4221 O O . LYS B 1 215 ? 18.188 -2.926 0.859 1 88.69 215 LYS B O 1
ATOM 4226 N N . GLY B 1 216 ? 19.234 -0.883 0.693 1 94.25 216 GLY B N 1
ATOM 4227 C CA . GLY B 1 216 ? 17.984 -0.132 0.633 1 94.25 216 GLY B CA 1
ATOM 4228 C C . GLY B 1 216 ? 17.531 0.376 1.988 1 94.25 216 GLY B C 1
ATOM 4229 O O . GLY B 1 216 ? 18.031 -0.061 3.023 1 94.25 216 GLY B O 1
ATOM 4230 N N . PHE B 1 217 ? 16.641 1.284 1.973 1 97.56 217 PHE B N 1
ATOM 4231 C CA . PHE B 1 217 ? 16.172 1.886 3.215 1 97.56 217 PHE B CA 1
ATOM 4232 C C . PHE B 1 217 ? 15.172 0.969 3.918 1 97.56 217 PHE B C 1
ATOM 4234 O O . PHE B 1 217 ? 14.328 0.351 3.271 1 97.56 217 PHE B O 1
ATOM 4241 N N . ASP B 1 218 ? 15.258 0.91 5.242 1 96.75 218 ASP B N 1
ATOM 4242 C CA . ASP B 1 218 ? 14.398 0.06 6.062 1 96.75 218 ASP B CA 1
ATOM 4243 C C . ASP B 1 218 ? 13.016 0.683 6.242 1 96.75 218 ASP B C 1
ATOM 4245 O O . ASP B 1 218 ? 12.008 -0.022 6.227 1 96.75 218 ASP B O 1
ATOM 4249 N N . VAL B 1 219 ? 13.016 1.968 6.477 1 98 219 VAL B N 1
ATOM 4250 C CA . VAL B 1 219 ? 11.789 2.734 6.652 1 98 219 VAL B CA 1
ATOM 4251 C C . VAL B 1 219 ? 11.82 3.98 5.773 1 98 219 VAL B C 1
ATOM 4253 O O . VAL B 1 219 ? 12.828 4.699 5.742 1 98 219 VAL B O 1
ATOM 4256 N N . ILE B 1 220 ? 10.797 4.172 5 1 98.56 220 ILE B N 1
ATOM 4257 C CA . ILE B 1 220 ? 10.688 5.352 4.152 1 98.56 220 ILE B CA 1
ATOM 4258 C C . ILE B 1 220 ? 9.375 6.078 4.453 1 98.56 220 ILE B C 1
ATOM 4260 O O . ILE B 1 220 ? 8.305 5.461 4.473 1 98.56 220 ILE B O 1
ATOM 4264 N N . VAL B 1 221 ? 9.469 7.293 4.785 1 97.94 221 VAL B N 1
ATOM 4265 C CA . VAL B 1 221 ? 8.281 8.141 4.902 1 97.94 221 VAL B CA 1
ATOM 4266 C C . VAL B 1 221 ? 8.078 8.922 3.609 1 97.94 221 VAL B C 1
ATOM 4268 O O . VAL B 1 221 ? 8.836 9.852 3.312 1 97.94 221 VAL B O 1
ATOM 4271 N N . GLU B 1 222 ? 7.129 8.523 2.84 1 97.44 222 GLU B N 1
ATOM 4272 C CA . GLU B 1 222 ? 6.758 9.242 1.625 1 97.44 222 GLU B CA 1
ATOM 4273 C C . GLU B 1 222 ? 5.668 10.273 1.905 1 97.44 222 GLU B C 1
ATOM 4275 O O . GLU B 1 222 ? 4.508 9.914 2.117 1 97.44 222 GLU B O 1
ATOM 4280 N N . ILE B 1 223 ? 6.023 11.531 1.931 1 94.5 223 ILE B N 1
ATOM 4281 C CA . ILE B 1 223 ? 5.086 12.516 2.455 1 94.5 223 ILE B CA 1
ATOM 4282 C C . ILE B 1 223 ? 4.801 13.57 1.391 1 94.5 223 ILE B C 1
ATOM 4284 O O . ILE B 1 223 ? 4.332 14.664 1.705 1 94.5 223 ILE B O 1
ATOM 4288 N N . THR B 1 224 ? 5.09 13.312 0.148 1 92.94 224 THR B N 1
ATOM 4289 C CA . THR B 1 224 ? 4.824 14.242 -0.944 1 92.94 224 THR B CA 1
ATOM 4290 C C . THR B 1 224 ? 3.357 14.18 -1.36 1 92.94 224 THR B C 1
ATOM 4292 O O . THR B 1 224 ? 2.822 15.141 -1.918 1 92.94 224 THR B O 1
ATOM 4295 N N . GLY B 1 225 ? 2.787 13.047 -1.187 1 89.62 225 GLY B N 1
ATOM 4296 C CA . GLY B 1 225 ? 1.419 12.852 -1.64 1 89.62 225 GLY B CA 1
ATOM 4297 C C . GLY B 1 225 ? 1.306 12.695 -3.145 1 89.62 225 GLY B C 1
ATOM 4298 O O . GLY B 1 225 ? 0.269 13.016 -3.73 1 89.62 225 GLY B O 1
ATOM 4299 N N . SER B 1 226 ? 2.346 12.25 -3.777 1 92.69 226 SER B N 1
ATOM 4300 C CA . SER B 1 226 ? 2.352 12.039 -5.223 1 92.69 226 SER B CA 1
ATOM 4301 C C . SER B 1 226 ? 2.867 10.641 -5.57 1 92.69 226 SER B C 1
ATOM 4303 O O . SER B 1 226 ? 3.672 10.07 -4.832 1 92.69 226 SER B O 1
ATOM 4305 N N . LEU B 1 227 ? 2.424 10.148 -6.73 1 95.06 227 LEU B N 1
ATOM 4306 C CA . LEU B 1 227 ? 2.912 8.844 -7.152 1 95.06 227 LEU B CA 1
ATOM 4307 C C . LEU B 1 227 ? 4.383 8.914 -7.547 1 95.06 227 LEU B C 1
ATOM 4309 O O . LEU B 1 227 ? 5.09 7.902 -7.504 1 95.06 227 LEU B O 1
ATOM 4313 N N . ARG B 1 228 ? 4.789 10.07 -7.945 1 94.88 228 ARG B N 1
ATOM 4314 C CA . ARG B 1 228 ? 6.223 10.234 -8.18 1 94.88 228 ARG B CA 1
ATOM 4315 C C . ARG B 1 228 ? 7.02 9.969 -6.91 1 94.88 228 ARG B C 1
ATOM 4317 O O . ARG B 1 228 ? 8.055 9.297 -6.945 1 94.88 228 ARG B O 1
ATOM 4324 N N . GLY B 1 229 ? 6.578 10.523 -5.82 1 96.62 229 GLY B N 1
ATOM 4325 C CA . GLY B 1 229 ? 7.203 10.242 -4.535 1 96.62 229 GLY B CA 1
ATOM 4326 C C . GLY B 1 229 ? 7.145 8.773 -4.156 1 96.62 229 GLY B C 1
ATOM 4327 O O . GLY B 1 229 ? 8.133 8.203 -3.695 1 96.62 229 GLY B O 1
ATOM 4328 N N . LEU B 1 230 ? 5.996 8.195 -4.34 1 96.5 230 LEU B N 1
ATOM 4329 C CA . LEU B 1 230 ? 5.848 6.773 -4.035 1 96.5 230 LEU B CA 1
ATOM 4330 C C . LEU B 1 230 ? 6.77 5.93 -4.906 1 96.5 230 LEU B C 1
ATOM 4332 O O . LEU B 1 230 ? 7.379 4.969 -4.43 1 96.5 230 LEU B O 1
ATOM 4336 N N . ALA B 1 231 ? 6.824 6.285 -6.188 1 95.75 231 ALA B N 1
ATOM 4337 C CA . ALA B 1 231 ? 7.734 5.586 -7.09 1 95.75 231 ALA B CA 1
ATOM 4338 C C . ALA B 1 231 ? 9.172 5.656 -6.574 1 95.75 231 ALA B C 1
ATOM 4340 O O . ALA B 1 231 ? 9.891 4.656 -6.598 1 95.75 231 ALA B O 1
ATOM 4341 N N . SER B 1 232 ? 9.523 6.789 -6.133 1 96.81 232 SER B N 1
ATOM 4342 C CA . SER B 1 232 ? 10.844 6.957 -5.547 1 96.81 232 SER B CA 1
ATOM 4343 C C . SER B 1 232 ? 11.031 6.055 -4.332 1 96.81 232 SER B C 1
ATOM 4345 O O . SER B 1 232 ? 12.062 5.391 -4.195 1 96.81 232 SER B O 1
ATOM 4347 N N . ALA B 1 233 ? 10.078 6.055 -3.453 1 97.69 233 ALA B N 1
ATOM 4348 C CA . ALA B 1 233 ? 10.148 5.227 -2.252 1 97.69 233 ALA B CA 1
ATOM 4349 C C . ALA B 1 233 ? 10.305 3.752 -2.609 1 97.69 233 ALA B C 1
ATOM 4351 O O . ALA B 1 233 ? 11.141 3.051 -2.033 1 97.69 233 ALA B O 1
ATOM 4352 N N . LEU B 1 234 ? 9.547 3.342 -3.564 1 94.69 234 LEU B N 1
ATOM 4353 C CA . LEU B 1 234 ? 9.562 1.945 -3.984 1 94.69 234 LEU B CA 1
ATOM 4354 C C . LEU B 1 234 ? 10.922 1.563 -4.566 1 94.69 234 LEU B C 1
ATOM 4356 O O . LEU B 1 234 ? 11.391 0.441 -4.367 1 94.69 234 LEU B O 1
ATOM 4360 N N . SER B 1 235 ? 11.547 2.42 -5.227 1 92.81 235 SER B N 1
ATOM 4361 C CA . SER B 1 235 ? 12.789 2.115 -5.934 1 92.81 235 SER B CA 1
ATOM 4362 C C . SER B 1 235 ? 13.969 2.027 -4.973 1 92.81 235 SER B C 1
ATOM 4364 O O . SER B 1 235 ? 15.008 1.462 -5.309 1 92.81 235 SER B O 1
ATOM 4366 N N . ILE B 1 236 ? 13.82 2.512 -3.74 1 95.12 236 ILE B N 1
ATOM 4367 C CA . ILE B 1 236 ? 14.984 2.576 -2.869 1 95.12 236 ILE B CA 1
ATOM 4368 C C . ILE B 1 236 ? 14.727 1.775 -1.596 1 95.12 236 ILE B C 1
ATOM 4370 O O . ILE B 1 236 ? 15.539 1.793 -0.668 1 95.12 236 ILE B O 1
ATOM 4374 N N . SER B 1 237 ? 13.602 1.121 -1.508 1 95.12 237 SER B N 1
ATOM 4375 C CA . SER B 1 237 ? 13.25 0.362 -0.314 1 95.12 237 SER B CA 1
ATOM 4376 C C . SER B 1 237 ? 14.055 -0.926 -0.215 1 95.12 237 SER B C 1
ATOM 4378 O O . SER B 1 237 ? 14.469 -1.486 -1.233 1 95.12 237 SER B O 1
ATOM 4380 N N . ARG B 1 238 ? 14.328 -1.318 1.037 1 91.5 238 ARG B N 1
ATOM 4381 C CA . ARG B 1 238 ? 14.953 -2.615 1.274 1 91.5 238 ARG B CA 1
ATOM 4382 C C . ARG B 1 238 ? 14.133 -3.742 0.661 1 91.5 238 ARG B C 1
ATOM 4384 O O . ARG B 1 238 ? 12.898 -3.695 0.674 1 91.5 238 ARG B O 1
ATOM 4391 N N . ILE B 1 239 ? 14.805 -4.777 0.186 1 82.56 239 ILE B N 1
ATOM 4392 C CA . ILE B 1 239 ? 14.141 -5.84 -0.57 1 82.56 239 ILE B CA 1
ATOM 4393 C C . ILE B 1 239 ? 13.602 -6.898 0.39 1 82.56 239 ILE B C 1
ATOM 4395 O O . ILE B 1 239 ? 13.945 -6.898 1.576 1 82.56 239 ILE B O 1
ATOM 4399 N N . SER B 1 240 ? 12.766 -7.805 -0.179 1 73.12 240 SER B N 1
ATOM 4400 C CA . SER B 1 240 ? 12.312 -9.07 0.397 1 73.12 240 SER B CA 1
ATOM 4401 C C . SER B 1 240 ? 11.414 -8.836 1.604 1 73.12 240 SER B C 1
ATOM 4403 O O . SER B 1 240 ? 11.492 -9.562 2.596 1 73.12 240 SER B O 1
ATOM 4405 N N . GLY B 1 241 ? 10.719 -7.691 1.561 1 71.31 241 GLY B N 1
ATOM 4406 C CA . GLY B 1 241 ? 9.68 -7.492 2.559 1 71.31 241 GLY B CA 1
ATOM 4407 C C . GLY B 1 241 ? 10.195 -6.887 3.848 1 71.31 241 GLY B C 1
ATOM 4408 O O . GLY B 1 241 ? 9.539 -6.969 4.887 1 71.31 241 GLY B O 1
ATOM 4409 N N . ARG B 1 242 ? 11.219 -6.316 3.713 1 77.19 242 ARG B N 1
ATOM 4410 C CA . ARG B 1 242 ? 11.859 -5.836 4.934 1 77.19 242 ARG B CA 1
ATOM 4411 C C . ARG B 1 242 ? 11.688 -4.328 5.082 1 77.19 242 ARG B C 1
ATOM 4413 O O . ARG B 1 242 ? 12.125 -3.746 6.078 1 77.19 242 ARG B O 1
ATOM 4420 N N . ALA B 1 243 ? 11.117 -3.805 4.074 1 91.69 243 ALA B N 1
ATOM 4421 C CA . ALA B 1 243 ? 10.977 -2.352 4.141 1 91.69 243 ALA B CA 1
ATOM 4422 C C . ALA B 1 243 ? 9.555 -1.949 4.516 1 91.69 243 ALA B C 1
ATOM 4424 O O . ALA B 1 243 ? 8.594 -2.604 4.109 1 91.69 243 ALA B O 1
ATOM 4425 N N . LYS B 1 244 ? 9.484 -0.925 5.242 1 96.25 244 LYS B N 1
ATOM 4426 C CA . LYS B 1 244 ? 8.227 -0.251 5.562 1 96.25 244 LYS B CA 1
ATOM 4427 C C . LYS B 1 244 ? 8.172 1.131 4.918 1 96.25 244 LYS B C 1
ATOM 4429 O O . LYS B 1 244 ? 9.102 1.926 5.051 1 96.25 244 LYS B O 1
ATOM 4434 N N . ILE B 1 245 ? 7.086 1.386 4.199 1 97.25 245 ILE B N 1
ATOM 4435 C CA . ILE B 1 245 ? 6.848 2.697 3.605 1 97.25 245 ILE B CA 1
ATOM 4436 C C . ILE B 1 245 ? 5.609 3.328 4.238 1 97.25 245 ILE B C 1
ATOM 4438 O O . ILE B 1 245 ? 4.516 2.762 4.176 1 97.25 245 ILE B O 1
ATOM 4442 N N . LEU B 1 246 ? 5.781 4.438 4.855 1 96.38 246 LEU B N 1
ATOM 4443 C CA . LEU B 1 246 ? 4.66 5.184 5.414 1 96.38 246 LEU B CA 1
ATOM 4444 C C . LEU B 1 246 ? 4.098 6.164 4.387 1 96.38 246 LEU B C 1
ATOM 4446 O O . LEU B 1 246 ? 4.855 6.848 3.697 1 96.38 246 LEU B O 1
ATOM 4450 N N . LEU B 1 247 ? 2.795 6.133 4.285 1 93.81 247 LEU B N 1
ATOM 4451 C CA . LEU B 1 247 ? 2.076 7.02 3.377 1 93.81 247 LEU B CA 1
ATOM 4452 C C . LEU B 1 247 ? 1.113 7.922 4.141 1 93.81 247 LEU B C 1
ATOM 4454 O O . LEU B 1 247 ? -0.093 7.668 4.168 1 93.81 247 LEU B O 1
ATOM 4458 N N . PRO B 1 248 ? 1.548 9.047 4.59 1 88.62 248 PRO B N 1
ATOM 4459 C CA . PRO B 1 248 ? 0.695 9.898 5.43 1 88.62 248 PRO B CA 1
ATOM 4460 C C . PRO B 1 248 ? -0.109 10.914 4.621 1 88.62 248 PRO B C 1
ATOM 4462 O O . PRO B 1 248 ? -1.056 11.508 5.137 1 88.62 248 PRO B O 1
ATOM 4465 N N . SER B 1 249 ? 0.292 11.148 3.385 1 80.31 249 SER B N 1
ATOM 4466 C CA . SER B 1 249 ? -0.273 12.266 2.633 1 80.31 249 SER B CA 1
ATOM 4467 C C . SER B 1 249 ? -1.477 11.82 1.809 1 80.31 249 SER B C 1
ATOM 4469 O O . SER B 1 249 ? -1.6 10.641 1.463 1 80.31 249 SER B O 1
ATOM 4471 N N . MET B 1 250 ? -2.24 12.805 1.533 1 77.31 250 MET B N 1
ATOM 4472 C CA . MET B 1 250 ? -3.332 12.602 0.585 1 77.31 250 MET B CA 1
ATOM 4473 C C . MET B 1 250 ? -2.855 12.82 -0.848 1 77.31 250 MET B C 1
ATOM 4475 O O . MET B 1 250 ? -2.098 13.75 -1.123 1 77.31 250 MET B O 1
ATOM 4479 N N . TYR B 1 251 ? -3.244 11.898 -1.676 1 76.81 251 TYR B N 1
ATOM 4480 C CA . TYR B 1 251 ? -3.045 12.047 -3.113 1 76.81 251 TYR B CA 1
ATOM 4481 C C . TYR B 1 251 ? -4.23 12.758 -3.756 1 76.81 251 TYR B C 1
ATOM 4483 O O . TYR B 1 251 ? -5.324 12.195 -3.846 1 76.81 251 TYR B O 1
ATOM 4491 N N . THR B 1 252 ? -4.059 13.977 -4.152 1 76.25 252 THR B N 1
ATOM 4492 C CA . THR B 1 252 ? -5.195 14.852 -4.402 1 76.25 252 THR B CA 1
ATOM 4493 C C . THR B 1 252 ? -5.527 14.891 -5.895 1 76.25 252 THR B C 1
ATOM 4495 O O . THR B 1 252 ? -6.402 15.641 -6.32 1 76.25 252 THR B O 1
ATOM 4498 N N . ARG B 1 253 ? -4.816 14.133 -6.754 1 83.06 253 ARG B N 1
ATOM 4499 C CA . ARG B 1 253 ? -5.09 14.117 -8.188 1 83.06 253 ARG B CA 1
ATOM 4500 C C . ARG B 1 253 ? -4.957 12.711 -8.758 1 83.06 253 ARG B C 1
ATOM 4502 O O . ARG B 1 253 ? -4.293 11.859 -8.172 1 83.06 253 ARG B O 1
ATOM 4509 N N . ASN B 1 254 ? -5.664 12.555 -9.875 1 90.69 254 ASN B N 1
ATOM 4510 C CA . ASN B 1 254 ? -5.438 11.312 -10.617 1 90.69 254 ASN B CA 1
ATOM 4511 C C . ASN B 1 254 ? -4.012 11.234 -11.156 1 90.69 254 ASN B C 1
ATOM 4513 O O . ASN B 1 254 ? -3.488 12.219 -11.688 1 90.69 254 ASN B O 1
ATOM 4517 N N . GLU B 1 255 ? -3.416 10.172 -10.906 1 94.62 255 GLU B N 1
ATOM 4518 C CA . GLU B 1 255 ? -2.061 9.945 -11.406 1 94.62 255 GLU B CA 1
ATOM 4519 C C . GLU B 1 255 ? -1.915 8.555 -12 1 94.62 255 GLU B C 1
ATOM 4521 O O . GLU B 1 255 ? -2.73 7.668 -11.734 1 94.62 255 GLU B O 1
ATOM 4526 N N . VAL B 1 256 ? -0.899 8.359 -12.781 1 94.88 256 VAL B N 1
ATOM 4527 C CA . VAL B 1 256 ? -0.698 7.078 -13.453 1 94.88 256 VAL B CA 1
ATOM 4528 C C . VAL B 1 256 ? 0.185 6.18 -12.586 1 94.88 256 VAL B C 1
ATOM 4530 O O . VAL B 1 256 ? 1.302 6.555 -12.227 1 94.88 256 VAL B O 1
ATOM 4533 N N . PHE B 1 257 ? -0.359 5.098 -12.211 1 95.06 257 PHE B N 1
ATOM 4534 C CA . PHE B 1 257 ? 0.407 4 -11.633 1 95.06 257 PHE B CA 1
ATOM 4535 C C . PHE B 1 257 ? 1.075 3.168 -12.719 1 95.06 257 PHE B C 1
ATOM 4537 O O . PHE B 1 257 ? 0.397 2.496 -13.5 1 95.06 257 PHE B O 1
ATOM 4544 N N . THR B 1 258 ? 2.387 3.135 -12.727 1 90.88 258 THR B N 1
ATOM 4545 C CA . THR B 1 258 ? 3.104 2.592 -13.875 1 90.88 258 THR B CA 1
ATOM 4546 C C . THR B 1 258 ? 3.461 1.126 -13.641 1 90.88 258 THR B C 1
ATOM 4548 O O . THR B 1 258 ? 3.488 0.659 -12.5 1 90.88 258 THR B O 1
ATOM 4551 N N . GLN B 1 259 ? 3.799 0.455 -14.711 1 84.69 259 GLN B N 1
ATOM 4552 C CA . GLN B 1 259 ? 4.293 -0.917 -14.641 1 84.69 259 GLN B CA 1
ATOM 4553 C C . GLN B 1 259 ? 5.582 -0.996 -13.828 1 84.69 259 GLN B C 1
ATOM 4555 O O . GLN B 1 259 ? 5.824 -1.983 -13.125 1 84.69 259 GLN B O 1
ATOM 4560 N N . LYS B 1 260 ? 6.375 -0.005 -13.945 1 86 260 LYS B N 1
ATOM 4561 C CA . LYS B 1 260 ? 7.625 0.032 -13.195 1 86 260 LYS B CA 1
ATOM 4562 C C . LYS B 1 260 ? 7.363 0.072 -11.695 1 86 260 LYS B C 1
ATOM 4564 O O . LYS B 1 260 ? 8.047 -0.601 -10.922 1 86 260 LYS B O 1
ATOM 4569 N N . MET B 1 261 ? 6.395 0.895 -11.289 1 91.25 261 MET B N 1
ATOM 4570 C CA . MET B 1 261 ? 6.004 0.918 -9.883 1 91.25 261 MET B CA 1
ATOM 4571 C C . MET B 1 261 ? 5.551 -0.463 -9.422 1 91.25 261 MET B C 1
ATOM 4573 O O . MET B 1 261 ? 5.945 -0.927 -8.352 1 91.25 261 MET B O 1
ATOM 4577 N N . ALA B 1 262 ? 4.777 -1.053 -10.266 1 87.31 262 ALA B N 1
ATOM 4578 C CA . ALA B 1 262 ? 4.277 -2.391 -9.969 1 87.31 262 ALA B CA 1
ATOM 4579 C C . ALA B 1 262 ? 5.426 -3.379 -9.789 1 87.31 262 ALA B C 1
ATOM 4581 O O . ALA B 1 262 ? 5.398 -4.211 -8.883 1 87.31 262 ALA B O 1
ATOM 4582 N N . TYR B 1 263 ? 6.324 -3.332 -10.617 1 83.56 263 TYR B N 1
ATOM 4583 C CA . TYR B 1 263 ? 7.484 -4.211 -10.547 1 83.56 263 TYR B CA 1
ATOM 4584 C C . TYR B 1 263 ? 8.25 -3.996 -9.242 1 83.56 263 TYR B C 1
ATOM 4586 O O . TYR B 1 263 ? 8.641 -4.961 -8.578 1 83.56 263 TYR B O 1
ATOM 4594 N N . HIS B 1 264 ? 8.508 -2.746 -8.898 1 88.19 264 HIS B N 1
ATOM 4595 C CA . HIS B 1 264 ? 9.219 -2.455 -7.66 1 88.19 264 HIS B CA 1
ATOM 4596 C C . HIS B 1 264 ? 8.445 -2.957 -6.445 1 88.19 264 HIS B C 1
ATOM 4598 O O . HIS B 1 264 ? 9.047 -3.441 -5.48 1 88.19 264 HIS B O 1
ATOM 4604 N N . MET B 1 265 ? 7.164 -2.791 -6.523 1 89.38 265 MET B N 1
ATOM 4605 C CA . MET B 1 265 ? 6.328 -3.307 -5.441 1 89.38 265 MET B CA 1
ATOM 4606 C C . MET B 1 265 ? 6.496 -4.816 -5.297 1 89.38 265 MET B C 1
ATOM 4608 O O . MET B 1 265 ? 6.707 -5.316 -4.191 1 89.38 265 MET B O 1
ATOM 4612 N N . MET B 1 266 ? 6.434 -5.461 -6.355 1 82.94 266 MET B N 1
ATOM 4613 C CA . MET B 1 266 ? 6.516 -6.918 -6.332 1 82.94 266 MET B CA 1
ATOM 4614 C C . MET B 1 266 ? 7.902 -7.379 -5.902 1 82.94 266 MET B C 1
ATOM 4616 O O . MET B 1 266 ? 8.031 -8.25 -5.035 1 82.94 266 MET B O 1
ATOM 4620 N N . TYR B 1 267 ? 8.867 -6.777 -6.457 1 80.12 267 TYR B N 1
ATOM 4621 C CA . TYR B 1 267 ? 10.242 -7.207 -6.227 1 80.12 267 TYR B CA 1
ATOM 4622 C C . TYR B 1 267 ? 10.688 -6.883 -4.805 1 80.12 267 TYR B C 1
ATOM 4624 O O . TYR B 1 267 ? 11.375 -7.684 -4.168 1 80.12 267 TYR B O 1
ATOM 4632 N N . ARG B 1 268 ? 10.273 -5.766 -4.367 1 86.69 268 ARG B N 1
ATOM 4633 C CA . ARG B 1 268 ? 10.742 -5.332 -3.053 1 86.69 268 ARG B CA 1
ATOM 4634 C C . ARG B 1 268 ? 9.812 -5.82 -1.949 1 86.69 268 ARG B C 1
ATOM 4636 O O . ARG B 1 268 ? 10.234 -6.012 -0.808 1 86.69 268 ARG B O 1
ATOM 4643 N N . SER B 1 269 ? 8.516 -5.988 -2.234 1 89.38 269 SER B N 1
ATOM 4644 C CA . SER B 1 269 ? 7.5 -6.555 -1.354 1 89.38 269 SER B CA 1
ATOM 4645 C C . SER B 1 269 ? 7.406 -5.777 -0.046 1 89.38 269 SER B C 1
ATOM 4647 O O . SER B 1 269 ? 7.453 -6.367 1.037 1 89.38 269 SER B O 1
ATOM 4649 N N . PRO B 1 270 ? 7.281 -4.457 -0.153 1 92.75 270 PRO B N 1
ATOM 4650 C CA . PRO B 1 270 ? 7.227 -3.662 1.076 1 92.75 270 PRO B CA 1
ATOM 4651 C C . PRO B 1 270 ? 5.875 -3.764 1.781 1 92.75 270 PRO B C 1
ATOM 4653 O O . PRO B 1 270 ? 4.91 -4.281 1.209 1 92.75 270 PRO B O 1
ATOM 4656 N N . ILE B 1 271 ? 5.895 -3.344 3.035 1 94.31 271 ILE B N 1
ATOM 4657 C CA . ILE B 1 271 ? 4.656 -3.008 3.734 1 94.31 271 ILE B CA 1
ATOM 4658 C C . ILE B 1 271 ? 4.383 -1.511 3.611 1 94.31 271 ILE B C 1
ATOM 4660 O O . ILE B 1 271 ? 5.188 -0.688 4.059 1 94.31 271 ILE B O 1
ATOM 4664 N N . LEU B 1 272 ? 3.316 -1.235 2.924 1 95.25 272 LEU B N 1
ATOM 4665 C CA . LEU B 1 272 ? 2.857 0.148 2.855 1 95.25 272 LEU B CA 1
ATOM 4666 C C . LEU B 1 272 ? 1.844 0.44 3.957 1 95.25 272 LEU B C 1
ATOM 4668 O O . LEU B 1 272 ? 0.795 -0.204 4.027 1 95.25 272 LEU B O 1
ATOM 4672 N N . HIS B 1 273 ? 2.219 1.349 4.824 1 93.81 273 HIS B N 1
ATOM 4673 C CA . HIS B 1 273 ? 1.364 1.709 5.949 1 93.81 273 HIS B CA 1
ATOM 4674 C C . HIS B 1 273 ? 0.802 3.117 5.785 1 93.81 273 HIS B C 1
ATOM 4676 O O . HIS B 1 273 ? 1.546 4.098 5.848 1 93.81 273 HIS B O 1
ATOM 4682 N N . VAL B 1 274 ? -0.491 3.162 5.551 1 92.5 274 VAL B N 1
ATOM 4683 C CA . VAL B 1 274 ? -1.155 4.457 5.477 1 92.5 274 VAL B CA 1
ATOM 4684 C C . VAL B 1 274 ? -1.354 5.023 6.883 1 92.5 274 VAL B C 1
ATOM 4686 O O . VAL B 1 274 ? -2.041 4.418 7.707 1 92.5 274 VAL B O 1
ATOM 4689 N N . VAL B 1 275 ? -0.727 6.109 7.148 1 88.88 275 VAL B N 1
ATOM 4690 C CA . VAL B 1 275 ? -0.73 6.668 8.5 1 88.88 275 VAL B CA 1
ATOM 4691 C C . VAL B 1 275 ? -1.48 7.996 8.508 1 88.88 275 VAL B C 1
ATOM 4693 O O . VAL B 1 275 ? -0.881 9.055 8.719 1 88.88 275 VAL B O 1
ATOM 4696 N N . HIS B 1 276 ? -2.74 7.836 8.273 1 76.19 276 HIS B N 1
ATOM 4697 C CA . HIS B 1 276 ? -3.521 9.062 8.32 1 76.19 276 HIS B CA 1
ATOM 4698 C C . HIS B 1 276 ? -3.865 9.438 9.758 1 76.19 276 HIS B C 1
ATOM 4700 O O . HIS B 1 276 ? -4.047 8.562 10.609 1 76.19 276 HIS B O 1
ATOM 4706 N N . PRO B 1 277 ? -3.848 10.688 10.023 1 63.91 277 PRO B N 1
ATOM 4707 C CA . PRO B 1 277 ? -4.023 11.172 11.391 1 63.91 277 PRO B CA 1
ATOM 4708 C C . PRO B 1 277 ? -5.258 10.586 12.07 1 63.91 277 PRO B C 1
ATOM 4710 O O . PRO B 1 277 ? -5.242 10.344 13.281 1 63.91 277 PRO B O 1
ATOM 4713 N N . TRP B 1 278 ? -6.223 10.43 11.289 1 62.09 278 TRP B N 1
ATOM 4714 C CA . TRP B 1 278 ? -7.422 9.922 11.945 1 62.09 278 TRP B CA 1
ATOM 4715 C C . TRP B 1 278 ? -7.215 8.492 12.438 1 62.09 278 TRP B C 1
ATOM 4717 O O . TRP B 1 278 ? -8.016 7.977 13.219 1 62.09 278 TRP B O 1
ATOM 4727 N N . TYR B 1 279 ? -6.074 7.953 11.953 1 63.69 279 TYR B N 1
ATOM 4728 C CA . TYR B 1 279 ? -5.723 6.586 12.328 1 63.69 279 TYR B CA 1
ATOM 4729 C C . TYR B 1 279 ? -5.043 6.551 13.688 1 63.69 279 TYR B C 1
ATOM 4731 O O . TYR B 1 279 ? -4.66 5.484 14.172 1 63.69 279 TYR B O 1
ATOM 4739 N N . CYS B 1 280 ? -5.367 7.422 14.586 1 69.75 280 CYS B N 1
ATOM 4740 C CA . CYS B 1 280 ? -4.551 7.254 15.781 1 69.75 280 CYS B CA 1
ATOM 4741 C C . CYS B 1 280 ? -5.352 6.59 16.891 1 69.75 280 CYS B C 1
ATOM 4743 O O . CYS B 1 280 ? -6.578 6.711 16.938 1 69.75 280 CYS B O 1
ATOM 4745 N N . GLU B 1 281 ? -4.727 5.633 17.578 1 68.94 281 GLU B N 1
ATOM 4746 C CA . GLU B 1 281 ? -5.34 4.898 18.672 1 68.94 281 GLU B CA 1
ATOM 4747 C C . GLU B 1 281 ? -5.934 5.848 19.719 1 68.94 281 GLU B C 1
ATOM 4749 O O . GLU B 1 281 ? -7.039 5.617 20.219 1 68.94 281 GLU B O 1
ATOM 4754 N N . ASP B 1 282 ? -5.25 6.887 20.031 1 83.81 282 ASP B N 1
ATOM 4755 C CA . ASP B 1 282 ? -5.652 7.918 20.984 1 83.81 282 ASP B CA 1
ATOM 4756 C C . ASP B 1 282 ? -5.219 9.305 20.5 1 83.81 282 ASP B C 1
ATOM 4758 O O . ASP B 1 282 ? -4.09 9.727 20.766 1 83.81 282 ASP B O 1
ATOM 4762 N N . TYR B 1 283 ? -6.16 9.938 19.922 1 84.94 283 TYR B N 1
ATOM 4763 C CA . TYR B 1 283 ? -5.883 11.234 19.312 1 84.94 283 TYR B CA 1
ATOM 4764 C C . TYR B 1 283 ? -5.379 12.227 20.344 1 84.94 283 TYR B C 1
ATOM 4766 O O . TYR B 1 283 ? -4.387 12.922 20.125 1 84.94 283 TYR B O 1
ATOM 4774 N N . MET B 1 284 ? -5.996 12.297 21.469 1 91.19 284 MET B N 1
ATOM 4775 C CA . MET B 1 284 ? -5.668 13.305 22.484 1 91.19 284 MET B CA 1
ATOM 4776 C C . MET B 1 284 ? -4.301 13.031 23.094 1 91.19 284 MET B C 1
ATOM 4778 O O . MET B 1 284 ? -3.549 13.961 23.391 1 91.19 284 MET B O 1
ATOM 4782 N N . ASP B 1 285 ? -4.023 11.75 23.25 1 93.06 285 ASP B N 1
ATOM 4783 C CA . ASP B 1 285 ? -2.703 11.398 23.75 1 93.06 285 ASP B CA 1
ATOM 4784 C C . ASP B 1 285 ? -1.605 11.82 22.781 1 93.06 285 ASP B C 1
ATOM 4786 O O . ASP B 1 285 ? -0.589 12.391 23.203 1 93.06 285 ASP B O 1
ATOM 4790 N N . THR B 1 286 ? -1.856 11.609 21.547 1 93 286 THR B N 1
ATOM 4791 C CA . THR B 1 286 ? -0.879 11.969 20.531 1 93 286 THR B CA 1
ATOM 4792 C C . THR B 1 286 ? -0.753 13.484 20.406 1 93 286 THR B C 1
ATOM 4794 O O . THR B 1 286 ? 0.344 14.008 20.203 1 93 286 THR B O 1
ATOM 4797 N N . LEU B 1 287 ? -1.833 14.172 20.562 1 94.94 287 LEU B N 1
ATOM 4798 C CA . LEU B 1 287 ? -1.835 15.633 20.547 1 94.94 287 LEU B CA 1
ATOM 4799 C C . LEU B 1 287 ? -1.014 16.188 21.703 1 94.94 287 LEU B C 1
ATOM 4801 O O . LEU B 1 287 ? -0.23 17.125 21.516 1 94.94 287 LEU B O 1
ATOM 4805 N N . GLU B 1 288 ? -1.168 15.617 22.812 1 96.38 288 GLU B N 1
ATOM 4806 C CA . GLU B 1 288 ? -0.397 16.047 23.969 1 96.38 288 GLU B CA 1
ATOM 4807 C C . GLU B 1 288 ? 1.099 15.836 23.75 1 96.38 288 GLU B C 1
ATOM 4809 O O . GLU B 1 288 ? 1.907 16.703 24.094 1 96.38 288 GLU B O 1
ATOM 4814 N N . LYS B 1 289 ? 1.424 14.719 23.203 1 95.38 289 LYS B N 1
ATOM 4815 C CA . LYS B 1 289 ? 2.822 14.414 22.906 1 95.38 289 LYS B CA 1
ATOM 4816 C C . LYS B 1 289 ? 3.393 15.406 21.891 1 95.38 289 LYS B C 1
ATOM 4818 O O . LYS B 1 289 ? 4.539 15.844 22.031 1 95.38 289 LYS B O 1
ATOM 4823 N N . ALA B 1 290 ? 2.596 15.758 20.969 1 96.38 290 ALA B N 1
ATOM 4824 C CA . ALA B 1 290 ? 3.025 16.688 19.922 1 96.38 290 ALA B CA 1
ATOM 4825 C C . ALA B 1 290 ? 3.283 18.078 20.5 1 96.38 290 ALA B C 1
ATOM 4827 O O . ALA B 1 290 ? 4.305 18.703 20.188 1 96.38 290 ALA B O 1
ATOM 4828 N N . VAL B 1 291 ? 2.402 18.531 21.312 1 97.81 291 VAL B N 1
ATOM 4829 C CA . VAL B 1 291 ? 2.555 19.844 21.938 1 97.81 291 VAL B CA 1
ATOM 4830 C C . VAL B 1 291 ? 3.768 19.844 22.859 1 97.81 291 VAL B C 1
ATOM 4832 O O . VAL B 1 291 ? 4.523 20.812 22.906 1 97.81 291 VAL B O 1
ATOM 4835 N N . SER B 1 292 ? 3.928 18.75 23.531 1 97.62 292 SER B N 1
ATOM 4836 C CA . SER B 1 292 ? 5.113 18.594 24.375 1 97.62 292 SER B CA 1
ATOM 4837 C C . SER B 1 292 ? 6.391 18.656 23.531 1 97.62 292 SER B C 1
ATOM 4839 O O . SER B 1 292 ? 7.383 19.25 23.953 1 97.62 292 SER B O 1
ATOM 4841 N N . ALA B 1 293 ? 6.375 18.062 22.422 1 96.88 293 ALA B N 1
ATOM 4842 C CA . ALA B 1 293 ? 7.527 18.078 21.531 1 96.88 293 ALA B CA 1
ATOM 4843 C C . ALA B 1 293 ? 7.844 19.5 21.062 1 96.88 293 ALA B C 1
ATOM 4845 O O . ALA B 1 293 ? 9.008 19.875 20.938 1 96.88 293 ALA B O 1
ATOM 4846 N N . TYR B 1 294 ? 6.836 20.25 20.812 1 97.94 294 TYR B N 1
ATOM 4847 C CA . TYR B 1 294 ? 7.043 21.641 20.453 1 97.94 294 TYR B CA 1
ATOM 4848 C C . TYR B 1 294 ? 7.676 22.422 21.609 1 97.94 294 TYR B C 1
ATOM 4850 O O . TYR B 1 294 ? 8.664 23.125 21.422 1 97.94 294 TYR B O 1
ATOM 4858 N N . LYS B 1 295 ? 7.113 22.188 22.766 1 97.44 295 LYS B N 1
ATOM 4859 C CA . LYS B 1 295 ? 7.609 22.859 23.953 1 97.44 295 LYS B CA 1
ATOM 4860 C C . LYS B 1 295 ? 9.086 22.547 24.203 1 97.44 295 LYS B C 1
ATOM 4862 O O . LYS B 1 295 ? 9.859 23.438 24.547 1 97.44 295 LYS B O 1
ATOM 4867 N N . LYS B 1 296 ? 9.484 21.344 23.891 1 96.12 296 LYS B N 1
ATOM 4868 C CA . LYS B 1 296 ? 10.844 20.875 24.156 1 96.12 296 LYS B CA 1
ATOM 4869 C C . LYS B 1 296 ? 11.781 21.219 23 1 96.12 296 LYS B C 1
ATOM 4871 O O . LYS B 1 296 ? 12.984 20.969 23.078 1 96.12 296 LYS B O 1
ATOM 4876 N N . GLY B 1 297 ? 11.219 21.641 21.938 1 95.19 297 GLY B N 1
ATOM 4877 C CA . GLY B 1 297 ? 12.039 22.047 20.797 1 95.19 297 GLY B CA 1
ATOM 4878 C C . GLY B 1 297 ? 12.32 20.922 19.828 1 95.19 297 GLY B C 1
ATOM 4879 O O . GLY B 1 297 ? 13.086 21.094 18.875 1 95.19 297 GLY B O 1
ATOM 4880 N N . ILE B 1 298 ? 11.688 19.844 20.047 1 95.56 298 ILE B N 1
ATOM 4881 C CA . ILE B 1 298 ? 11.828 18.719 19.109 1 95.56 298 ILE B CA 1
ATOM 4882 C C . ILE B 1 298 ? 11.18 19.078 17.781 1 95.56 298 ILE B C 1
ATOM 4884 O O . ILE B 1 298 ? 11.773 18.875 16.719 1 95.56 298 ILE B O 1
ATOM 4888 N N . PHE B 1 299 ? 9.961 19.578 17.891 1 97.56 299 PHE B N 1
ATOM 4889 C CA . PHE B 1 299 ? 9.297 20.094 16.703 1 97.56 299 PHE B CA 1
ATOM 4890 C C . PHE B 1 299 ? 9.547 21.594 16.562 1 97.56 299 PHE B C 1
ATOM 4892 O O . PHE B 1 299 ? 9.016 22.391 17.344 1 97.56 299 PHE B O 1
ATOM 4899 N N . PRO B 1 300 ? 10.328 21.906 15.602 1 97.12 300 PRO B N 1
ATOM 4900 C CA . PRO B 1 300 ? 10.625 23.328 15.422 1 97.12 300 PRO B CA 1
ATOM 4901 C C . PRO B 1 300 ? 9.562 24.062 14.602 1 97.12 300 PRO B C 1
ATOM 4903 O O . PRO B 1 300 ? 9.898 24.812 13.672 1 97.12 300 PRO B O 1
ATOM 4906 N N . THR B 1 301 ? 8.375 24.016 14.977 1 97.94 301 THR B N 1
ATOM 4907 C CA . THR B 1 301 ? 7.23 24.5 14.211 1 97.94 301 THR B CA 1
ATOM 4908 C C . THR B 1 301 ? 7.336 26.016 13.992 1 97.94 301 THR B C 1
ATOM 4910 O O . THR B 1 301 ? 7.102 26.5 12.891 1 97.94 301 THR B O 1
ATOM 4913 N N . ASP B 1 302 ? 7.754 26.719 15.031 1 97.69 302 ASP B N 1
ATOM 4914 C CA . ASP B 1 302 ? 7.836 28.172 14.953 1 97.69 302 ASP B CA 1
ATOM 4915 C C . ASP B 1 302 ? 8.852 28.609 13.906 1 97.69 302 ASP B C 1
ATOM 4917 O O . ASP B 1 302 ? 8.641 29.594 13.195 1 97.69 302 ASP B O 1
ATOM 4921 N N . ARG B 1 303 ? 9.883 27.828 13.695 1 96.5 303 ARG B N 1
ATOM 4922 C CA . ARG B 1 303 ? 10.945 28.156 12.75 1 96.5 303 ARG B CA 1
ATOM 4923 C C . ARG B 1 303 ? 10.539 27.812 11.328 1 96.5 303 ARG B C 1
ATOM 4925 O O . ARG B 1 303 ? 11.188 28.25 10.367 1 96.5 303 ARG B O 1
ATOM 4932 N N . LEU B 1 304 ? 9.453 27.094 11.219 1 97.31 304 LEU B N 1
ATOM 4933 C CA . LEU B 1 304 ? 9.031 26.656 9.898 1 97.31 304 LEU B CA 1
ATOM 4934 C C . LEU B 1 304 ? 7.883 27.516 9.383 1 97.31 304 LEU B C 1
ATOM 4936 O O . LEU B 1 304 ? 7.461 27.375 8.234 1 97.31 304 LEU B O 1
ATOM 4940 N N . ILE B 1 305 ? 7.371 28.422 10.25 1 97.88 305 ILE B N 1
ATOM 4941 C CA . ILE B 1 305 ? 6.352 29.359 9.797 1 97.88 305 ILE B CA 1
ATOM 4942 C C . ILE B 1 305 ?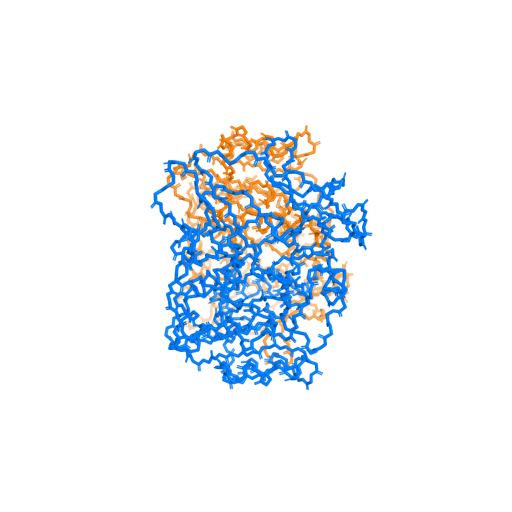 6.996 30.438 8.938 1 97.88 305 ILE B C 1
ATOM 4944 O O . ILE B 1 305 ? 7.676 31.328 9.461 1 97.88 305 ILE B O 1
ATOM 4948 N N . THR B 1 306 ? 6.719 30.391 7.645 1 96.75 306 THR B N 1
ATOM 4949 C CA . THR B 1 306 ? 7.379 31.312 6.723 1 96.75 306 THR B CA 1
ATOM 4950 C C . THR B 1 306 ? 6.469 32.5 6.387 1 96.75 306 THR B C 1
ATOM 4952 O O . THR B 1 306 ? 6.941 33.531 5.945 1 96.75 306 THR B O 1
ATOM 4955 N N . HIS B 1 307 ? 5.16 32.281 6.551 1 97.5 307 HIS B N 1
ATOM 4956 C CA . HIS B 1 307 ? 4.211 33.344 6.16 1 97.5 307 HIS B CA 1
ATOM 4957 C C . HIS B 1 307 ? 3.135 33.531 7.227 1 97.5 307 HIS B C 1
ATOM 4959 O O . HIS B 1 307 ? 2.604 32.531 7.758 1 97.5 307 HIS B O 1
ATOM 4965 N N . ARG B 1 308 ? 2.873 34.719 7.559 1 97.69 308 ARG B N 1
ATOM 4966 C CA . ARG B 1 308 ? 1.767 35.156 8.406 1 97.69 308 ARG B CA 1
ATOM 4967 C C . ARG B 1 308 ? 0.814 36.062 7.633 1 97.69 308 ARG B C 1
ATOM 4969 O O . ARG B 1 308 ? 1.212 37.156 7.164 1 97.69 308 ARG B O 1
ATOM 4976 N N . ILE B 1 309 ? -0.382 35.625 7.434 1 97.75 309 ILE B N 1
ATOM 4977 C CA . ILE B 1 309 ? -1.363 36.312 6.609 1 97.75 309 ILE B CA 1
ATOM 4978 C C . ILE B 1 309 ? -2.527 36.781 7.477 1 97.75 309 ILE B C 1
ATOM 4980 O O . ILE B 1 309 ? -3.148 35.969 8.18 1 97.75 309 ILE B O 1
ATOM 4984 N N . PRO B 1 310 ? -2.896 38.062 7.371 1 97.62 310 PRO B N 1
ATOM 4985 C CA . PRO B 1 310 ? -4.066 38.5 8.117 1 97.62 310 PRO B CA 1
ATOM 4986 C C . PRO B 1 310 ? -5.367 37.875 7.645 1 97.62 310 PRO B C 1
ATOM 4988 O O . PRO B 1 310 ? -5.535 37.625 6.445 1 97.62 310 PRO B O 1
ATOM 4991 N N . PHE B 1 311 ? -6.266 37.688 8.57 1 97.25 311 PHE B N 1
ATOM 4992 C CA . PHE B 1 311 ? -7.559 37.094 8.305 1 97.25 311 PHE B CA 1
ATOM 4993 C C . PHE B 1 311 ? -8.258 37.75 7.133 1 97.25 311 PHE B C 1
ATOM 4995 O O . PHE B 1 311 ? -8.844 37.094 6.277 1 97.25 311 PHE B O 1
ATOM 5002 N N . GLU B 1 312 ? -8.086 39 7.027 1 96.06 312 GLU B N 1
ATOM 5003 C CA . GLU B 1 312 ? -8.742 39.781 5.988 1 96.06 312 GLU B CA 1
ATOM 5004 C C . GLU B 1 312 ? -8.188 39.469 4.609 1 96.06 312 GLU B C 1
ATOM 5006 O O . GLU B 1 312 ? -8.805 39.781 3.588 1 96.06 312 GLU B O 1
ATOM 5011 N N . GLU B 1 313 ? -7.02 38.844 4.609 1 97.06 313 GLU B N 1
ATOM 5012 C CA . GLU B 1 313 ? -6.352 38.5 3.361 1 97.06 313 GLU B CA 1
ATOM 5013 C C . GLU B 1 313 ? -6.324 36.969 3.158 1 97.06 313 GLU B C 1
ATOM 5015 O O . GLU B 1 313 ? -5.379 36.438 2.582 1 97.06 313 GLU B O 1
ATOM 5020 N N . ILE B 1 314 ? -7.32 36.281 3.654 1 96.81 314 ILE B N 1
ATOM 5021 C CA . ILE B 1 314 ? -7.371 34.812 3.637 1 96.81 314 ILE B CA 1
ATOM 5022 C C . ILE B 1 314 ? -7.191 34.312 2.207 1 96.81 314 ILE B C 1
ATOM 5024 O O . ILE B 1 314 ? -6.574 33.281 1.982 1 96.81 314 ILE B O 1
ATOM 5028 N N . SER B 1 315 ? -7.648 35.031 1.207 1 96.69 315 SER B N 1
ATOM 5029 C CA . SER B 1 315 ? -7.5 34.625 -0.188 1 96.69 315 SER B CA 1
ATOM 5030 C C . SER B 1 315 ? -6.031 34.531 -0.585 1 96.69 315 SER B C 1
ATOM 5032 O O . SER B 1 315 ? -5.641 33.625 -1.328 1 96.69 315 SER B O 1
ATOM 5034 N N . ARG B 1 316 ? -5.305 35.406 -0.095 1 96.44 316 ARG B N 1
ATOM 5035 C CA . ARG B 1 316 ? -3.871 35.406 -0.367 1 96.44 316 ARG B CA 1
ATOM 5036 C C . ARG B 1 316 ? -3.223 34.125 0.185 1 96.44 316 ARG B C 1
ATOM 5038 O O . ARG B 1 316 ? -2.322 33.562 -0.439 1 96.44 316 ARG B O 1
ATOM 5045 N N . GLY B 1 317 ? -3.619 33.75 1.358 1 96.38 317 GLY B N 1
ATOM 5046 C CA . GLY B 1 317 ? -3.109 32.5 1.94 1 96.38 317 GLY B CA 1
ATOM 5047 C C . GLY B 1 317 ? -3.336 31.297 1.062 1 96.38 317 GLY B C 1
ATOM 5048 O O . GLY B 1 317 ? -2.426 30.484 0.861 1 96.38 317 GLY B O 1
ATOM 5049 N N . PHE B 1 318 ? -4.465 31.188 0.466 1 95.69 318 PHE B N 1
ATOM 5050 C CA . PHE B 1 318 ? -4.801 30.016 -0.343 1 95.69 318 PHE B CA 1
ATOM 5051 C C . PHE B 1 318 ? -4.152 30.109 -1.719 1 95.69 318 PHE B C 1
ATOM 5053 O O . PHE B 1 318 ? -3.82 29.094 -2.324 1 95.69 318 PHE B O 1
ATOM 5060 N N . GLU B 1 319 ? -3.912 31.344 -2.16 1 95.19 319 GLU B N 1
ATOM 5061 C CA . GLU B 1 319 ? -3.121 31.5 -3.375 1 95.19 319 GLU B CA 1
ATOM 5062 C C . GLU B 1 319 ? -1.692 31 -3.18 1 95.19 319 GLU B C 1
ATOM 5064 O O . GLU B 1 319 ? -1.123 30.375 -4.07 1 95.19 319 GLU B O 1
ATOM 5069 N N . LEU B 1 320 ? -1.189 31.344 -2.025 1 93.75 320 LEU B N 1
ATOM 5070 C CA . LEU B 1 320 ? 0.147 30.859 -1.685 1 93.75 320 LEU B CA 1
ATOM 5071 C C . LEU B 1 320 ? 0.191 29.344 -1.665 1 93.75 320 LEU B C 1
ATOM 5073 O O . LEU B 1 320 ? 1.129 28.734 -2.188 1 93.75 320 LEU B O 1
ATOM 5077 N N . LEU B 1 321 ? -0.812 28.719 -1.058 1 91.88 321 LEU B N 1
ATOM 5078 C CA . LEU B 1 321 ? -0.884 27.266 -0.991 1 91.88 321 LEU B CA 1
ATOM 5079 C C . LEU B 1 321 ? -0.951 26.656 -2.389 1 91.88 321 LEU B C 1
ATOM 5081 O O . LEU B 1 321 ? -0.299 25.641 -2.666 1 91.88 321 LEU B O 1
ATOM 5085 N N . GLU B 1 322 ? -1.748 27.234 -3.207 1 90.44 322 GLU B N 1
ATOM 5086 C CA . GLU B 1 322 ? -1.96 26.719 -4.559 1 90.44 322 GLU B CA 1
ATOM 5087 C C . GLU B 1 322 ? -0.685 26.812 -5.391 1 90.44 322 GLU B C 1
ATOM 5089 O O . GLU B 1 322 ? -0.344 25.891 -6.125 1 90.44 322 GLU B O 1
ATOM 5094 N N . ASN B 1 323 ? 0.015 27.953 -5.258 1 91.12 323 ASN B N 1
ATOM 5095 C CA . ASN B 1 323 ? 1.212 28.188 -6.055 1 91.12 323 ASN B CA 1
ATOM 5096 C C . ASN B 1 323 ? 2.434 27.5 -5.461 1 91.12 323 ASN B C 1
ATOM 5098 O O . ASN B 1 323 ? 3.393 27.203 -6.172 1 91.12 323 ASN B O 1
ATOM 5102 N N . ASN B 1 324 ? 2.404 27.312 -4.203 1 88.88 324 ASN B N 1
ATOM 5103 C CA . ASN B 1 324 ? 3.443 26.641 -3.434 1 88.88 324 ASN B CA 1
ATOM 5104 C C . ASN B 1 324 ? 4.836 27.109 -3.832 1 88.88 324 ASN B C 1
ATOM 5106 O O . ASN B 1 324 ? 5.688 26.312 -4.215 1 88.88 324 ASN B O 1
ATOM 5110 N N . PRO B 1 325 ? 5.105 28.406 -3.654 1 91.25 325 PRO B N 1
ATOM 5111 C CA . PRO B 1 325 ? 6.441 28.906 -4.004 1 91.25 325 PRO B CA 1
ATOM 5112 C C . PRO B 1 325 ? 7.547 28.25 -3.176 1 91.25 325 PRO B C 1
ATOM 5114 O O . PRO B 1 325 ? 7.285 27.734 -2.088 1 91.25 325 PRO B O 1
ATOM 5117 N N . GLU B 1 326 ? 8.797 28.266 -3.609 1 89.94 326 GLU B N 1
ATOM 5118 C CA . GLU B 1 326 ? 9.922 27.562 -3.021 1 89.94 326 GLU B CA 1
ATOM 5119 C C . GLU B 1 326 ? 10.172 28 -1.583 1 89.94 326 GLU B C 1
ATOM 5121 O O . GLU B 1 326 ? 10.594 27.203 -0.743 1 89.94 326 GLU B O 1
ATOM 5126 N N . GLU B 1 327 ? 9.922 29.234 -1.356 1 91.31 327 GLU B N 1
ATOM 5127 C CA . GLU B 1 327 ? 10.227 29.797 -0.041 1 91.31 327 GLU B CA 1
ATOM 5128 C C . GLU B 1 327 ? 9.133 29.453 0.968 1 91.31 327 GLU B C 1
ATOM 5130 O O . GLU B 1 327 ? 9.305 29.672 2.17 1 91.31 327 GLU B O 1
ATOM 5135 N N . TYR B 1 328 ? 8.055 28.953 0.485 1 94.12 328 TYR B N 1
ATOM 5136 C CA . TYR B 1 328 ? 6.941 28.609 1.363 1 94.12 328 TYR B CA 1
ATOM 5137 C C . TYR B 1 328 ? 7.168 27.266 2.039 1 94.12 328 TYR B C 1
ATOM 5139 O O . TYR B 1 328 ? 7.461 26.266 1.372 1 94.12 328 TYR B O 1
ATOM 5147 N N . VAL B 1 329 ? 7.043 27.219 3.367 1 95.44 329 VAL B N 1
ATOM 5148 C CA . VAL B 1 329 ? 7.047 25.969 4.113 1 95.44 329 VAL B CA 1
ATOM 5149 C C . VAL B 1 329 ? 5.715 25.797 4.832 1 95.44 329 VAL B C 1
ATOM 5151 O O . VAL B 1 329 ? 5.02 24.797 4.625 1 95.44 329 VAL B O 1
ATOM 5154 N N . LYS B 1 330 ? 5.336 26.828 5.562 1 97.31 330 LYS B N 1
ATOM 5155 C CA . LYS B 1 330 ? 4.07 26.828 6.293 1 97.31 330 LYS B CA 1
ATOM 5156 C C . LYS B 1 330 ? 3.545 28.25 6.477 1 97.31 330 LYS B C 1
ATOM 5158 O O . LYS B 1 330 ? 4.309 29.172 6.793 1 97.31 330 LYS B O 1
ATOM 5163 N N . GLY B 1 331 ? 2.314 28.422 6.156 1 97.56 331 GLY B N 1
ATOM 5164 C CA . GLY B 1 331 ? 1.647 29.688 6.434 1 97.56 331 GLY B CA 1
ATOM 5165 C C . GLY B 1 331 ? 0.578 29.562 7.504 1 97.56 331 GLY B C 1
ATOM 5166 O O . GLY B 1 331 ? -0.017 28.5 7.684 1 97.56 331 GLY B O 1
ATOM 5167 N N . ILE B 1 332 ? 0.331 30.656 8.211 1 98.12 332 ILE B N 1
ATOM 5168 C CA . ILE B 1 332 ? -0.763 30.734 9.18 1 98.12 332 ILE B CA 1
ATOM 5169 C C . ILE B 1 332 ? -1.602 31.984 8.906 1 98.12 332 ILE B C 1
ATOM 5171 O O . ILE B 1 332 ? -1.076 33 8.469 1 98.12 332 ILE B O 1
ATOM 5175 N N . ILE B 1 333 ? -2.871 31.812 9.07 1 98.12 333 ILE B N 1
ATOM 5176 C CA . ILE B 1 333 ? -3.762 32.969 9.164 1 98.12 333 ILE B CA 1
ATOM 5177 C C . ILE B 1 333 ? -3.732 33.531 10.586 1 98.12 333 ILE B C 1
ATOM 5179 O O . ILE B 1 333 ? -3.865 32.781 11.562 1 98.12 333 ILE B O 1
ATOM 5183 N N . VAL B 1 334 ? -3.561 34.812 10.711 1 98 334 VAL B N 1
ATOM 5184 C CA . VAL B 1 334 ? -3.48 35.438 12.031 1 98 334 VAL B CA 1
ATOM 5185 C C . VAL B 1 334 ? -4.703 36.312 12.258 1 98 334 VAL B C 1
ATOM 5187 O O . VAL B 1 334 ? -5.16 37 11.336 1 98 334 VAL B O 1
ATOM 5190 N N . PHE B 1 335 ? -5.137 36.219 13.484 1 96.38 335 PHE B N 1
ATOM 5191 C CA . PHE B 1 335 ? -6.324 36.969 13.859 1 96.38 335 PHE B CA 1
ATOM 5192 C C . PHE B 1 335 ? -5.973 38.094 14.828 1 96.38 335 PHE B C 1
ATOM 5194 O O . PHE B 1 335 ? -5.066 37.938 15.656 1 96.38 335 PHE B O 1
ATOM 5201 N N . ASP B 1 336 ? -6.492 39.312 14.719 1 82.69 336 ASP B N 1
ATOM 5202 C CA . ASP B 1 336 ? -6.25 40.438 15.594 1 82.69 336 ASP B CA 1
ATOM 5203 C C . ASP B 1 336 ? -6.949 40.281 16.938 1 82.69 336 ASP B C 1
ATOM 5205 O O . ASP B 1 336 ? -8.039 39.688 17 1 82.69 336 ASP B O 1
#

Secondary structure (DSSP, 8-state):
-EEEEEEEEETTEEEEEEEEPPPPPTTEEEEEEEEEE--GGGHHHHHTS-EEEE-TTSSEEEE---SSB-----EEEEEEEE-TT--S--TT-EEEE--TTTTSBSEEEEESTTEEEPPP-SS-GGG--HHHHHHHHHHHHHH-PPTT-EEEEE--SHHHHHHHHHHTTS--SEEEEE-S-HHHHHHHHHHT-SEEE-TTTS-HHHHHHHHTTTS-BSEEEE-S-SHHHHHHHHHHBPTTTT-EEE--S---S-EEEPHHHHHHHHHH--EEE---GGG-S-HHHHHHHHHHHHHHTSS-HHHHEEEEEEGGGHHHHHHHHHH--TT-SEEEEE--/-EEEEEEEEETTEEEEEEEEPPPPPTTEEEEEEEEEE--GGGHHHHHTS-EEEE-TTSSEEEE---SSB-----EEEEEEEE-TT--S--TT-EEEE--TTTTSBSEEEEESTTEEEPPP-SS-GGG--HHHHHHHHHHHHHH-PPTT-EEEEE--SHHHHHHHHHHTTS--SEEEEE-S-HHHHHHHHHHT-SEEE-TTTS-HHHHHHHHTTTS-BSEEEE-S-SHHHHHHHHHHBPTTTT-EEE--S---S-EEEPHHHHHHHHHH--EEE---GGG-S-HHHHHHHHHHHHHHTSS-HHHHEEEEEEGGGHHHHHHHHHH--TT-SEEEEE--

Solvent-accessible surface area (backbone atoms only — not comparable to full-atom values): 34073 Å² total; per-residue (Å²): 103,75,35,55,34,42,24,32,67,47,60,77,35,75,45,79,42,83,41,74,54,73,83,82,47,46,62,24,34,34,32,37,36,39,18,16,46,61,56,75,87,50,43,43,47,42,62,49,70,28,27,85,38,62,41,97,87,68,42,83,34,81,31,74,60,66,70,69,32,59,45,44,41,21,26,17,28,30,30,64,40,63,17,84,68,46,77,90,64,53,63,70,40,40,33,22,20,50,43,78,31,40,61,15,30,51,54,49,79,38,61,66,69,61,56,41,78,54,73,91,64,98,58,70,62,71,43,49,41,26,34,65,37,20,37,34,42,49,45,51,63,67,60,61,75,54,82,52,31,30,35,36,34,35,28,49,47,51,64,34,39,40,37,41,26,63,50,46,81,52,65,49,63,39,37,31,36,30,34,81,47,66,70,40,41,54,51,34,42,75,42,44,28,74,40,69,43,39,59,87,80,43,60,59,56,60,49,33,33,66,76,44,72,60,50,28,28,33,33,31,40,35,53,60,29,41,65,68,44,48,43,53,48,44,66,34,38,11,52,50,44,57,11,37,35,36,39,52,42,66,32,83,53,71,41,75,44,42,38,66,48,29,48,32,40,44,66,19,6,32,35,37,34,31,48,20,60,86,34,48,94,48,58,67,61,39,32,51,52,24,50,49,30,39,71,73,55,45,35,56,48,62,81,42,53,64,42,83,33,48,57,92,41,49,68,57,52,52,50,46,60,73,66,54,50,89,81,62,48,30,42,31,37,36,44,131,103,74,35,54,33,42,24,32,66,47,59,76,34,74,47,78,44,81,42,75,53,74,84,81,46,45,62,24,33,34,30,36,36,40,19,16,44,62,56,75,86,50,44,43,46,42,61,48,71,29,29,84,39,62,41,96,87,67,44,81,35,82,32,74,60,66,71,69,35,60,45,43,41,21,26,17,28,30,30,65,41,65,17,84,66,45,77,91,63,51,62,71,40,40,32,22,20,49,43,77,32,41,62,15,30,51,54,50,77,41,59,67,68,60,55,42,80,53,73,93,64,99,57,70,64,71,44,48,42,24,36,65,37,20,34,36,43,50,44,49,65,69,59,62,74,54,82,53,32,32,35,35,36,36,28,49,47,50,65,32,37,39,37,41,27,64,49,46,82,52,63,50,62,38,36,32,36,31,34,82,47,65,70,38,41,54,52,32,43,74,41,43,29,74,40,68,43,39,60,85,79,42,61,57,57,59,49,34,34,65,76,44,71,61,50,29,28,32,36,32,40,34,53,60,30,42,65,69,44,47,43,52,48,44,68,35,38,11,52,48,44,58,12,38,35,36,39,52,42,64,32,84,54,71,40,74,43,43,38,66,48,29,48,30,39,47,64,18,6,34,33,38,35,31,46,18,62,81,35,47,94,47,60,68,62,39,31,51,53,23,49,49,31,38,72,72,54,44,36,56,48,64,80,43,52,63,41,81,32,48,56,93,43,49,67,58,52,54,49,46,61,72,66,54,51,88,81,61,46,30,40,31,36,36,45,132

Sequence (672 aa):
MKRRIAKLTGPKTFEFFEEDLPELKSDEILLKMVSAGLCHSDIPAYMGTSAMGRNPLGYEDVVKPHYPMGIGHEPTAVVEAVGNAVTKFKPGDRVTGVTSECMATHKIIREEERILRVPEMDKPFECCLGEPMMCVANIVQAAKPAFGDHVAVIGCGFMGLLTIAGLKNDRLGSLTAVDLVDGRLAVAGEYGADHTVNPAKESLEEAMMKITRGKGFDVIVEITGSLRGLASALSISRISGRAKILLPSMYTRNEVFTQKMAYHMMYRSPILHVVHPWYCEDYMDTLEKAVSAYKKGIFPTDRLITHRIPFEEISRGFELLENNPEEYVKGIIVFDMKRRIAKLTGPKTFEFFEEDLPELKSDEILLKMVSAGLCHSDIPAYMGTSAMGRNPLGYEDVVKPHYPMGIGHEPTAVVEAVGNAVTKFKPGDRVTGVTSECMATHKIIREEERILRVPEMDKPFECCLGEPMMCVANIVQAAKPAFGDHVAVIGCGFMGLLTIAGLKNDRLGSLTAVDLVDGRLAVAGEYGADHTVNPAKESLEEAMMKITRGKGFDVIVEITGSLRGLASALSISRISGRAKILLPSMYTRNEVFTQKMAYHMMYRSPILHVVHPWYCEDYMDTLEKAVSAYKKGIFPTDRLITHRIPFEEISRGFELLENNPEEYVKGIIVFD

pLDDT: mean 92.77, std 6.94, range [62.0, 98.81]

Foldseek 3Di:
DKWWFWWDQDALDTDIDIDDDDDAAQQKFKWFFFWFWDDLVCLCVNRQNWDWDADPVGHIDTDGDDPRGAAGWFTWTFTCCHHNNDDPDDGGFIKTFTDGRSLTIRMDMDGPPGIDTFDDFPDDRNLLRLHLLLLLLLVLVVQPDDAAFAEEEEDQFQSSLLNLLLCQPPNYVFYEYEDQFVVSQVSSVVSHGPYYDHVVVDPLQVVLCVSVVHQFGQEYEQAPLDVVSVLSNLSRHGADARHEYEYAYHNDDDDDDDVSSVVSCVGRVYHYHYRYLVPDPDSVVSSVVSSVCVRVCSRVSVVLAQEEAESVVVSVVSVCSVVVDSSHRIYMYGYD/DKWWWWWDQDALDTDIDIDDDDDAAQQKFKWFFFWFWDDLVCLCVNRQNWDWDADPVGHIDTDGDDPRGAAGWFTWTFTCCHHNNDDPDDGGFIKTFTDGRSLTIRMDMDGPPGIDTFDDFPDDRNLLRLHLLLLLLLVLVVQPDDAAFAEEEEDQFQSSLLNLLLCQPPNYVFYEYEDQFVVSQVSSVVSHGPYYDHVVVDPLQVVLCVSVVHQFGQEYEQAPLDVVSVLSNLSRHGADARHEYEYAYHNPDDDDDDVSSVVSCVGRVYHYHYRYLVPDPDSVVSSVVSSVCVRVCSRVSVVLAQEEAESVVVSVVSVCSVVVDSSHRIYMYGYD

Organism: Anaerostipes caccae (strain DSM 14662 / CCUG 47493 / JCM 13470 / NCIMB 13811 / L1-92) (NCBI:txid411490)

Radius of gyration: 28.72 Å; Cα contacts (8 Å, |Δi|>4): 1657; chains: 2; bounding box: 54×82×66 Å

Nearest PDB structures (foldseek):
  5vm2-assembly1_A  TM=8.457E-01  e=3.941E-28  Escherichia coli
  3fpl-assembly1_A  TM=8.191E-01  e=1.321E-23  Clostridium beijerinckii
  4a2c-assembly1_B  TM=8.105E-01  e=1.107E-23  Escherichia coli K-12
  6sch-assembly1_B  TM=8.224E-01  e=2.990E-22  Clostridium beijerinckii
  2b83-assembly1_D  TM=8.100E-01  e=1.554E-21  Clostridium beijerinckii

InterPro domains:
  IPR011032 GroES-like superfamily [SSF50129] (5-157)
  IPR013149 Alcohol dehydrogenase-like, C-terminal [PF00107] (160-243)
  IPR013154 Alcohol dehydrogenase-like, N-terminal [PF08240] (26-103)
  IPR020843 Enoylreductase domain [SM00829] (10-335)
  IPR036291 NAD(P)-binding domain superfamily [SSF51735] (126-245)
  IPR050129 Zinc-containing alcohol dehydrogenase [PTHR43401] (101-335)